Protein AF-0000000067177813 (afdb_homodimer)

InterPro domains:
  IPR003607 HD/PDEase domain [SM00471] (32-155)
  IPR003607 HD/PDEase domain [cd00077] (36-107)
  IPR006674 HD domain [PF01966] (37-124)

Nearest PDB structures (foldseek):
  6dka-assembly4_F  TM=8.055E-01  e=2.592E-07  Saccharomyces cerevisiae YJM789
  6dkd-assembly2_C  TM=8.290E-01  e=7.273E-07  Saccharomyces cerevisiae YJM789
  6dk9-assembly4_F  TM=7.980E-01  e=4.342E-07  Saccharomyces cerevisiae YJM789
  8ie2-assembly1_E  TM=4.449E-01  e=2.654E-02  Lactiplantibacillus plantarum WCFS1
  6dk9-assembly4_F  TM=7.980E-01  e=4.103E-07  Saccharomyces cerevisiae YJM789

Sequence (436 aa):
MSVSIGSTQVAGITVPDTPLVREVTEYIRDVEDDLLFHHSRRVFFFGALQGRRRGLQPDLELLYVGAMFHDIGLTEPYRSGSALRFEVDGANAARDFLLQRGFGEEAARKVWLGIAMHTTPGVPEFLDPEVALVTAGVETDVLGIGRDDLSEKDLAAVTAVHPRPDFKNRILRAFNDGVRQRPQSTFGTVNDDVLAHFDPSFEREDFVNIILTNTWPEMSVSIGSTQVAGITVPDTPLVREVTEYIRDVEDDLLFHHSRRVFFFGALQGRRRGLQPDLELLYVGAMFHDIGLTEPYRSGSALRFEVDGANAARDFLLQRGFGEEAARKVWLGIAMHTTPGVPEFLDPEVALVTAGVETDVLGIGRDDLSEKDLAAVTAVHPRPDFKNRILRAFNDGVRQRPQSTFGTVNDDVLAHFDPSFEREDFVNIILTNTWPE

Foldseek 3Di:
DPPPVPQDDFLNDTQDPDPLLVVLLVVLPVFDDLLLSLLLLQLLLQLVQVCVLVVADDPSSLLSLLSSQLQSCLTPPNQPPPLADSLQVSLVVSLVSCVVVPHDPVSSVLSSLLSNCLQPPPPQCPDHSSNNSSNSSNCCRAVVVCVVVDDPRRVCRSCVVRPQPVNNVVVLVSLCSRCVNNQVNCAPTPSVVSVCVVDVVDDHDDPVVCVVPPDDDD/DPPPVPQDDFLNDTQDPDPLLVVLLVVLPVFDDLLLSLLLLQLLLQLVQVCVLVVADDPSSLLSLLSSQLQSCLTPPNQPPPLADSLQVSLVVSLVSCVVVPHDPVSSVLSSLLSNCLQPPPPQCVDHSSNNSSNSSNCCRAVVVCVVVGDPRRVCRSCVVRPQPVNNVVVLVSLCSRCVNNQVNCAPTPSVVSVCVVDVVDDHDDPVVCVVPPDDDD

pLDDT: mean 96.03, std 10.56, range [27.25, 98.94]

Organism: Mycolicibacterium smegmatis (strain ATCC 700084 / mc(2)155) (NCBI:txid246196)

Structure (mmCIF, N/CA/C/O backbone):
data_AF-0000000067177813-model_v1
#
loop_
_entity.id
_entity.type
_entity.pdbx_description
1 polymer 'Metal-dependent phosphohydrolase'
#
loop_
_atom_site.group_PDB
_atom_site.id
_atom_site.type_symbol
_atom_site.label_atom_id
_atom_site.label_alt_id
_atom_site.label_comp_id
_atom_site.label_asym_id
_atom_site.label_entity_id
_atom_site.label_seq_id
_atom_site.pdbx_PDB_ins_code
_atom_site.Cartn_x
_atom_site.Cartn_y
_atom_site.Cartn_z
_atom_site.occupancy
_atom_site.B_iso_or_equiv
_atom_site.auth_seq_id
_atom_site.auth_comp_id
_atom_site.auth_asym_id
_atom_site.auth_atom_id
_atom_site.pdbx_PDB_model_num
ATOM 1 N N . MET A 1 1 ? 26.062 -39.094 -7.984 1 27.75 1 MET A N 1
ATOM 2 C CA . MET A 1 1 ? 25.438 -38.562 -9.172 1 27.75 1 MET A CA 1
ATOM 3 C C . MET A 1 1 ? 24.688 -37.281 -8.844 1 27.75 1 MET A C 1
ATOM 5 O O . MET A 1 1 ? 23.75 -37.281 -8.039 1 27.75 1 MET A O 1
ATOM 9 N N . SER A 1 2 ? 25.375 -36.125 -8.625 1 30.86 2 SER A N 1
ATOM 10 C CA . SER A 1 2 ? 24.875 -34.812 -8.234 1 30.86 2 SER A CA 1
ATOM 11 C C . SER A 1 2 ? 23.688 -34.406 -9.086 1 30.86 2 SER A C 1
ATOM 13 O O . SER A 1 2 ? 23.781 -34.344 -10.312 1 30.86 2 SER A O 1
ATOM 15 N N . VAL A 1 3 ? 22.547 -34.875 -8.75 1 34.34 3 VAL A N 1
ATOM 16 C CA . VAL A 1 3 ? 21.328 -34.562 -9.492 1 34.34 3 VAL A CA 1
ATOM 17 C C . VAL A 1 3 ? 21.359 -33.094 -9.922 1 34.34 3 VAL A C 1
ATOM 19 O O . VAL A 1 3 ? 21.359 -32.188 -9.086 1 34.34 3 VAL A O 1
ATOM 22 N N . SER A 1 4 ? 22.125 -32.688 -10.867 1 38.41 4 SER A N 1
ATOM 23 C CA . SER A 1 4 ? 22.047 -31.406 -11.57 1 38.41 4 SER A CA 1
ATOM 24 C C . SER A 1 4 ? 20.594 -31 -11.789 1 38.41 4 SER A C 1
ATOM 26 O O . SER A 1 4 ? 19.859 -31.641 -12.547 1 38.41 4 SER A O 1
ATOM 28 N N . ILE A 1 5 ? 19.781 -30.781 -10.812 1 42.03 5 ILE A N 1
ATOM 29 C CA . ILE A 1 5 ? 18.422 -30.328 -11.078 1 42.03 5 ILE A CA 1
ATOM 30 C C . ILE A 1 5 ? 18.438 -29.234 -12.141 1 42.03 5 ILE A C 1
ATOM 32 O O . ILE A 1 5 ? 19.031 -28.172 -11.945 1 42.03 5 ILE A O 1
ATOM 36 N N . GLY A 1 6 ? 18.703 -29.531 -13.383 1 46.38 6 GLY A N 1
ATOM 37 C CA . GLY A 1 6 ? 18.641 -28.672 -14.562 1 46.38 6 GLY A CA 1
ATOM 38 C C . GLY A 1 6 ? 17.734 -27.469 -14.375 1 46.38 6 GLY A C 1
ATOM 39 O O . GLY A 1 6 ? 16.875 -27.469 -13.492 1 46.38 6 GLY A O 1
ATOM 40 N N . SER A 1 7 ? 18.328 -26.203 -14.742 1 62.09 7 SER A N 1
ATOM 41 C CA . SER A 1 7 ? 17.531 -24.969 -14.766 1 62.09 7 SER A CA 1
ATOM 42 C C . SER A 1 7 ? 16.109 -25.234 -15.234 1 62.09 7 SER A C 1
ATOM 44 O O . SER A 1 7 ? 15.898 -25.859 -16.281 1 62.09 7 SER A O 1
ATOM 46 N N . THR A 1 8 ? 15.133 -25.406 -14.359 1 80.25 8 THR A N 1
ATOM 47 C CA . THR A 1 8 ? 13.727 -25.562 -14.703 1 80.25 8 THR A CA 1
ATOM 48 C C . THR A 1 8 ? 13.242 -24.406 -15.562 1 80.25 8 THR A C 1
ATOM 50 O O . THR A 1 8 ? 13.477 -23.25 -15.234 1 80.25 8 THR A O 1
ATOM 53 N N . GLN A 1 9 ? 13.062 -24.641 -16.812 1 91.5 9 GLN A N 1
ATOM 54 C CA . GLN A 1 9 ? 12.461 -23.656 -17.719 1 91.5 9 GLN A CA 1
ATOM 55 C C . GLN A 1 9 ? 11.008 -24.016 -18 1 91.5 9 GLN A C 1
ATOM 57 O O . GLN A 1 9 ? 10.695 -25.156 -18.328 1 91.5 9 GLN A O 1
ATOM 62 N N . VAL A 1 10 ? 10.219 -23.156 -17.703 1 95.62 10 VAL A N 1
ATOM 63 C CA . VAL A 1 10 ? 8.797 -23.297 -18.016 1 95.62 10 VAL A CA 1
ATOM 64 C C . VAL A 1 10 ? 8.328 -22.078 -18.812 1 95.62 10 VAL A C 1
ATOM 66 O O . VAL A 1 10 ? 8.578 -20.938 -18.422 1 95.62 10 VAL A O 1
ATOM 69 N N . ALA A 1 11 ? 7.719 -22.281 -19.984 1 96.5 11 ALA A N 1
ATOM 70 C CA . ALA A 1 11 ? 7.199 -21.188 -20.812 1 96.5 11 ALA A CA 1
ATOM 71 C C . ALA A 1 11 ? 8.289 -20.172 -21.141 1 96.5 11 ALA A C 1
ATOM 73 O O . ALA A 1 11 ? 8.047 -18.969 -21.109 1 96.5 11 ALA A O 1
ATOM 74 N N . GLY A 1 12 ? 9.523 -20.672 -21.297 1 95.88 12 GLY A N 1
ATOM 75 C CA . GLY A 1 12 ? 10.641 -19.812 -21.672 1 95.88 12 GLY A CA 1
ATOM 76 C C . GLY A 1 12 ? 11.227 -19.047 -20.5 1 95.88 12 GLY A C 1
ATOM 77 O O . GLY A 1 12 ? 12.148 -18.25 -20.672 1 95.88 12 GLY A O 1
ATOM 78 N N . ILE A 1 13 ? 10.648 -19.203 -19.359 1 97.81 13 ILE A N 1
ATOM 79 C CA . ILE A 1 13 ? 11.172 -18.562 -18.156 1 97.81 13 ILE A CA 1
ATOM 80 C C . ILE A 1 13 ? 12.086 -19.547 -17.406 1 97.81 13 ILE A C 1
ATOM 82 O O . ILE A 1 13 ? 11.68 -20.656 -17.078 1 97.81 13 ILE A O 1
ATOM 86 N N . THR A 1 14 ? 13.297 -19.125 -17.156 1 96.38 14 THR A N 1
ATOM 87 C CA . THR A 1 14 ? 14.258 -19.953 -16.422 1 96.38 14 THR A CA 1
ATOM 88 C C . THR A 1 14 ? 14.25 -19.609 -14.938 1 96.38 14 THR A C 1
ATOM 90 O O . THR A 1 14 ? 14.352 -18.438 -14.562 1 96.38 14 THR A O 1
ATOM 93 N N . VAL A 1 15 ? 14.062 -20.562 -14.086 1 97.5 15 VAL A N 1
ATOM 94 C CA . VAL A 1 15 ? 14.289 -20.375 -12.664 1 97.5 15 VAL A CA 1
ATOM 95 C C . VAL A 1 15 ? 15.789 -20.359 -12.383 1 97.5 15 VAL A C 1
ATOM 97 O O . VAL A 1 15 ? 16.516 -21.312 -12.711 1 97.5 15 VAL A O 1
ATOM 100 N N . PRO A 1 16 ? 16.25 -19.266 -11.781 1 97.19 16 PRO A N 1
ATOM 101 C CA . PRO A 1 16 ? 17.688 -19.219 -11.539 1 97.19 16 PRO A CA 1
ATOM 102 C C . PRO A 1 16 ? 18.203 -20.391 -10.719 1 97.19 16 PRO A C 1
ATOM 104 O O . PRO A 1 16 ? 17.531 -20.828 -9.766 1 97.19 16 PRO A O 1
ATOM 107 N N . ASP A 1 17 ? 19.281 -20.938 -11.117 1 95.81 17 ASP A N 1
ATOM 108 C CA . ASP A 1 17 ? 19.906 -22.016 -10.383 1 95.81 17 ASP A CA 1
ATOM 109 C C . ASP A 1 17 ? 20.984 -21.5 -9.438 1 95.81 17 ASP A C 1
ATOM 111 O O . ASP A 1 17 ? 22.188 -21.703 -9.672 1 95.81 17 ASP A O 1
ATOM 115 N N . THR A 1 18 ? 20.578 -20.859 -8.422 1 97 18 THR A N 1
ATOM 116 C CA . THR A 1 18 ? 21.469 -20.281 -7.422 1 97 18 THR A CA 1
ATOM 117 C C . THR A 1 18 ? 21.203 -20.875 -6.043 1 97 18 THR A C 1
ATOM 119 O O . THR A 1 18 ? 20.141 -21.469 -5.812 1 97 18 THR A O 1
ATOM 122 N N . PRO A 1 19 ? 22.156 -20.781 -5.16 1 97.31 19 PRO A N 1
ATOM 123 C CA . PRO A 1 19 ? 21.938 -21.266 -3.795 1 97.31 19 PRO A CA 1
ATOM 124 C C . PRO A 1 19 ? 20.719 -20.625 -3.137 1 97.31 19 PRO A C 1
ATOM 126 O O . PRO A 1 19 ? 19.938 -21.312 -2.467 1 97.31 19 PRO A O 1
ATOM 129 N N . LEU A 1 20 ? 20.516 -19.359 -3.344 1 98.06 20 LEU A N 1
ATOM 130 C CA . LEU A 1 20 ? 19.375 -18.656 -2.756 1 98.06 20 LEU A CA 1
ATOM 131 C C . LEU A 1 20 ? 18.062 -19.266 -3.227 1 98.06 20 LEU A C 1
ATOM 133 O O . LEU A 1 20 ? 17.188 -19.562 -2.412 1 98.06 20 LEU A O 1
ATOM 137 N N . VAL A 1 21 ? 17.906 -19.438 -4.508 1 98.25 21 VAL A N 1
ATOM 138 C CA . VAL A 1 21 ? 16.672 -19.953 -5.09 1 98.25 21 VAL A CA 1
ATOM 139 C C . VAL A 1 21 ? 16.406 -21.359 -4.57 1 98.25 21 VAL A C 1
ATOM 141 O O . VAL A 1 21 ? 15.273 -21.703 -4.23 1 98.25 21 VAL A O 1
ATOM 144 N N . ARG A 1 22 ? 17.438 -22.156 -4.48 1 97.88 22 ARG A N 1
ATOM 145 C CA . ARG A 1 22 ? 17.297 -23.516 -3.957 1 97.88 22 ARG A CA 1
ATOM 146 C C . ARG A 1 22 ? 16.859 -23.5 -2.498 1 97.88 22 ARG A C 1
ATOM 148 O O . ARG A 1 22 ? 15.953 -24.234 -2.109 1 97.88 22 ARG A O 1
ATOM 155 N N . GLU A 1 23 ? 17.453 -22.672 -1.724 1 98.31 23 GLU A N 1
ATOM 156 C CA . GLU A 1 23 ? 17.125 -22.594 -0.301 1 98.31 23 GLU A CA 1
ATOM 157 C C . GLU A 1 23 ? 15.711 -22.062 -0.082 1 98.31 23 GLU A C 1
ATOM 159 O O . GLU A 1 23 ? 14.984 -22.562 0.782 1 98.31 23 GLU A O 1
ATOM 164 N N . VAL A 1 24 ? 15.352 -21.031 -0.854 1 98.75 24 VAL A N 1
ATOM 165 C CA . VAL A 1 24 ? 14 -20.5 -0.781 1 98.75 24 VAL A CA 1
ATOM 166 C C . VAL A 1 24 ? 12.984 -21.578 -1.132 1 98.75 24 VAL A C 1
ATOM 168 O O . VAL A 1 24 ? 11.969 -21.734 -0.446 1 98.75 24 VAL A O 1
ATOM 171 N N . THR A 1 25 ? 13.266 -22.312 -2.219 1 98.44 25 THR A N 1
ATOM 172 C CA . THR A 1 25 ? 12.359 -23.359 -2.674 1 98.44 25 THR A CA 1
ATOM 173 C C . THR A 1 25 ? 12.172 -24.406 -1.591 1 98.44 25 THR A C 1
ATOM 175 O O . THR A 1 25 ? 11.039 -24.797 -1.291 1 98.44 25 THR A O 1
ATOM 178 N N . GLU A 1 26 ? 13.273 -24.828 -1.017 1 98.12 26 GLU A N 1
ATOM 179 C CA . GLU A 1 26 ? 13.219 -25.828 0.036 1 98.12 26 GLU A CA 1
ATOM 180 C C . GLU A 1 26 ? 12.477 -25.312 1.261 1 98.12 26 GLU A C 1
ATOM 182 O O . GLU A 1 26 ? 11.633 -26.016 1.828 1 98.12 26 GLU A O 1
ATOM 187 N N . TYR A 1 27 ? 12.773 -24.109 1.685 1 98.25 27 TYR A N 1
ATOM 188 C CA . TYR A 1 27 ? 12.164 -23.516 2.863 1 98.25 27 TYR A CA 1
ATOM 189 C C . TYR A 1 27 ? 10.656 -23.391 2.689 1 98.25 27 TYR A C 1
ATOM 191 O O . TYR A 1 27 ? 9.891 -23.797 3.568 1 98.25 27 TYR A O 1
ATOM 199 N N . ILE A 1 28 ? 10.203 -22.828 1.563 1 98.5 28 ILE A N 1
ATOM 200 C CA . ILE A 1 28 ? 8.781 -22.578 1.33 1 98.5 28 ILE A CA 1
ATOM 201 C C . ILE A 1 28 ? 8.055 -23.906 1.136 1 98.5 28 ILE A C 1
ATOM 203 O O . ILE A 1 28 ? 6.918 -24.078 1.583 1 98.5 28 ILE A O 1
ATOM 207 N N . ARG A 1 29 ? 8.711 -24.891 0.45 1 97.81 29 ARG A N 1
ATOM 208 C CA . ARG A 1 29 ? 8.117 -26.219 0.277 1 97.81 29 ARG A CA 1
ATOM 209 C C . ARG A 1 29 ? 7.824 -26.859 1.626 1 97.81 29 ARG A C 1
ATOM 211 O O . ARG A 1 29 ? 6.824 -27.562 1.775 1 97.81 29 ARG A O 1
ATOM 218 N N . ASP A 1 30 ? 8.641 -26.625 2.617 1 97.31 30 ASP A N 1
ATOM 219 C CA . ASP A 1 30 ? 8.508 -27.219 3.945 1 97.31 30 ASP A CA 1
ATOM 220 C C . ASP A 1 30 ? 7.375 -26.578 4.73 1 97.31 30 ASP A C 1
ATOM 222 O O . ASP A 1 30 ? 6.766 -27.203 5.594 1 97.31 30 ASP A O 1
ATOM 226 N N . VAL A 1 31 ? 7.004 -25.328 4.43 1 96.81 31 VAL A N 1
ATOM 227 C CA . VAL A 1 31 ? 6.102 -24.562 5.273 1 96.81 31 VAL A CA 1
ATOM 228 C C . VAL A 1 31 ? 4.715 -24.516 4.637 1 96.81 31 VAL A C 1
ATOM 230 O O . VAL A 1 31 ? 3.701 -24.516 5.34 1 96.81 31 VAL A O 1
ATOM 233 N N . GLU A 1 32 ? 4.676 -24.469 3.33 1 97.5 32 GLU A N 1
ATOM 234 C CA . GLU A 1 32 ? 3.406 -24.297 2.629 1 97.5 32 GLU A CA 1
ATOM 235 C C . GLU A 1 32 ? 2.865 -25.641 2.135 1 97.5 32 GLU A C 1
ATOM 237 O O . GLU A 1 32 ? 3.637 -26.531 1.792 1 97.5 32 GLU A O 1
ATOM 242 N N . ASP A 1 33 ? 1.556 -25.812 2.131 1 97.94 33 ASP A N 1
ATOM 243 C CA . ASP A 1 33 ? 0.954 -26.984 1.505 1 97.94 33 ASP A CA 1
ATOM 244 C C . ASP A 1 33 ? 1.031 -26.891 -0.018 1 97.94 33 ASP A C 1
ATOM 246 O O . ASP A 1 33 ? 1.595 -25.938 -0.561 1 97.94 33 ASP A O 1
ATOM 250 N N . ASP A 1 34 ? 0.515 -27.859 -0.712 1 98.19 34 ASP A N 1
ATOM 251 C CA . ASP A 1 34 ? 0.596 -27.922 -2.168 1 98.19 34 ASP A CA 1
ATOM 252 C C . ASP A 1 34 ? -0.083 -26.719 -2.809 1 98.19 34 ASP A C 1
ATOM 254 O O . ASP A 1 34 ? 0.412 -26.172 -3.797 1 98.19 34 ASP A O 1
ATOM 258 N N . LEU A 1 35 ? -1.21 -26.312 -2.293 1 98.62 35 LEU A N 1
ATOM 259 C CA . LEU A 1 35 ? -1.97 -25.203 -2.846 1 98.62 35 LEU A CA 1
ATOM 260 C C . LEU A 1 35 ? -1.112 -23.938 -2.918 1 98.62 35 LEU A C 1
ATOM 262 O O . LEU A 1 35 ? -0.916 -23.391 -3.998 1 98.62 35 LEU A O 1
ATOM 266 N N . LEU A 1 36 ? -0.55 -23.547 -1.746 1 98.81 36 LEU A N 1
ATOM 267 C CA . LEU A 1 36 ? 0.192 -22.297 -1.671 1 98.81 36 LEU A CA 1
ATOM 268 C C . LEU A 1 36 ? 1.534 -22.422 -2.385 1 98.81 36 LEU A C 1
ATOM 270 O O . LEU A 1 36 ? 2.002 -21.453 -3.002 1 98.81 36 LEU A O 1
ATOM 274 N N . PHE A 1 37 ? 2.154 -23.578 -2.318 1 98.69 37 PHE A N 1
ATOM 275 C CA . PHE A 1 37 ? 3.438 -23.766 -2.984 1 98.69 37 PHE A CA 1
ATOM 276 C C . PHE A 1 37 ? 3.289 -23.609 -4.492 1 98.69 37 PHE A C 1
ATOM 278 O O . PHE A 1 37 ? 4.027 -22.844 -5.121 1 98.69 37 PHE A O 1
ATOM 285 N N . HIS A 1 38 ? 2.326 -24.328 -5.07 1 98.69 38 HIS A N 1
ATOM 286 C CA . HIS A 1 38 ? 2.119 -24.25 -6.508 1 98.69 38 HIS A CA 1
ATOM 287 C C . HIS A 1 38 ? 1.67 -22.844 -6.918 1 98.69 38 HIS A C 1
ATOM 289 O O . HIS A 1 38 ? 2.072 -22.344 -7.969 1 98.69 38 HIS A O 1
ATOM 295 N N . HIS A 1 39 ? 0.853 -22.219 -6.121 1 98.88 39 HIS A N 1
ATOM 296 C CA . HIS A 1 39 ? 0.448 -20.844 -6.379 1 98.88 39 HIS A CA 1
ATOM 297 C C . HIS A 1 39 ? 1.654 -19.906 -6.398 1 98.88 39 HIS A C 1
ATOM 299 O O . HIS A 1 39 ? 1.803 -19.109 -7.316 1 98.88 39 HIS A O 1
ATOM 305 N N . SER A 1 40 ? 2.529 -20.047 -5.398 1 98.88 40 SER A N 1
ATOM 306 C CA . SER A 1 40 ? 3.717 -19.203 -5.328 1 98.88 40 SER A CA 1
ATOM 307 C C . SER A 1 40 ? 4.605 -19.391 -6.555 1 98.88 40 SER A C 1
ATOM 309 O O . SER A 1 40 ? 5.137 -18.422 -7.094 1 98.88 40 SER A O 1
ATOM 311 N N . ARG A 1 41 ? 4.746 -20.641 -7.004 1 98.69 41 ARG A N 1
ATOM 312 C CA . ARG A 1 41 ? 5.512 -20.922 -8.219 1 98.69 41 ARG A CA 1
ATOM 313 C C . ARG A 1 41 ? 4.855 -20.281 -9.438 1 98.69 41 ARG A C 1
ATOM 315 O O . ARG A 1 41 ? 5.535 -19.656 -10.258 1 98.69 41 ARG A O 1
ATOM 322 N N . ARG A 1 42 ? 3.551 -20.422 -9.508 1 98.81 42 ARG A N 1
ATOM 323 C CA . ARG A 1 42 ? 2.846 -19.812 -10.633 1 98.81 42 ARG A CA 1
ATOM 324 C C . ARG A 1 42 ? 2.992 -18.297 -10.617 1 98.81 42 ARG A C 1
ATOM 326 O O . ARG A 1 42 ? 3.146 -17.672 -11.664 1 98.81 42 ARG A O 1
ATOM 333 N N . VAL A 1 43 ? 2.951 -17.703 -9.43 1 98.94 43 VAL A N 1
ATOM 334 C CA . VAL A 1 43 ? 3.117 -16.266 -9.297 1 98.94 43 VAL A CA 1
ATOM 335 C C . VAL A 1 43 ? 4.461 -15.836 -9.883 1 98.94 43 VAL A C 1
ATOM 337 O O . VAL A 1 43 ? 4.547 -14.82 -10.586 1 98.94 43 VAL A O 1
ATOM 340 N N . PHE A 1 44 ? 5.5 -16.609 -9.648 1 98.88 44 PHE A N 1
ATOM 341 C CA . PHE A 1 44 ? 6.797 -16.312 -10.242 1 98.88 44 PHE A CA 1
ATOM 342 C C . PHE A 1 44 ? 6.727 -16.359 -11.766 1 98.88 44 PHE A C 1
ATOM 344 O O . PHE A 1 44 ? 7.125 -15.406 -12.438 1 98.88 44 PHE A O 1
ATOM 351 N N . PHE A 1 45 ? 6.238 -17.422 -12.281 1 98.88 45 PHE A N 1
ATOM 352 C CA . PHE A 1 45 ? 6.246 -17.609 -13.727 1 98.88 45 PHE A CA 1
ATOM 353 C C . PHE A 1 45 ? 5.348 -16.594 -14.414 1 98.88 45 PHE A C 1
ATOM 355 O O . PHE A 1 45 ? 5.742 -15.977 -15.406 1 98.88 45 PHE A O 1
ATOM 362 N N . PHE A 1 46 ? 4.141 -16.406 -13.906 1 98.94 46 PHE A N 1
ATOM 363 C CA . PHE A 1 46 ? 3.23 -15.43 -14.508 1 98.94 46 PHE A CA 1
ATOM 364 C C . PHE A 1 46 ? 3.781 -14.016 -14.375 1 98.94 46 PHE A C 1
ATOM 366 O O . PHE A 1 46 ? 3.648 -13.203 -15.289 1 98.94 46 PHE A O 1
ATOM 373 N N . GLY A 1 47 ? 4.379 -13.711 -13.18 1 98.88 47 GLY A N 1
ATOM 374 C CA . GLY A 1 47 ? 5.039 -12.43 -13.039 1 98.88 47 GLY A CA 1
ATOM 375 C C . GLY A 1 47 ? 6.141 -12.203 -14.055 1 98.88 47 GLY A C 1
ATOM 376 O O . GLY A 1 47 ? 6.207 -11.141 -14.68 1 98.88 47 GLY A O 1
ATOM 377 N N . ALA A 1 48 ? 6.941 -13.18 -14.242 1 98.88 48 ALA A N 1
ATOM 378 C CA . ALA A 1 48 ? 8.039 -13.102 -15.211 1 98.88 48 ALA A CA 1
ATOM 379 C C . ALA A 1 48 ? 7.508 -12.953 -16.625 1 98.88 48 ALA A C 1
ATOM 381 O O . ALA A 1 48 ? 8.039 -12.172 -17.422 1 98.88 48 ALA A O 1
ATOM 382 N N . LEU A 1 49 ? 6.477 -13.703 -16.984 1 98.88 49 LEU A N 1
ATOM 383 C CA . LEU A 1 49 ? 5.875 -13.625 -18.312 1 98.88 49 LEU A CA 1
ATOM 384 C C . LEU A 1 49 ? 5.281 -12.242 -18.547 1 98.88 49 LEU A C 1
ATOM 386 O O . LEU A 1 49 ? 5.441 -11.672 -19.641 1 98.88 49 LEU A O 1
ATOM 390 N N . GLN A 1 50 ? 4.602 -11.719 -17.562 1 98.88 50 GLN A N 1
ATOM 391 C CA . GLN A 1 50 ? 4.074 -10.367 -17.672 1 98.88 50 GLN A CA 1
ATOM 392 C C . GLN A 1 50 ? 5.195 -9.352 -17.844 1 98.88 50 GLN A C 1
ATOM 394 O O . GLN A 1 50 ? 5.062 -8.383 -18.594 1 98.88 50 GLN A O 1
ATOM 399 N N . GLY A 1 51 ? 6.258 -9.57 -17.062 1 98.75 51 GLY A N 1
ATOM 400 C CA . GLY A 1 51 ? 7.418 -8.703 -17.234 1 98.75 51 GLY A CA 1
ATOM 401 C C . GLY A 1 51 ? 7.953 -8.695 -18.656 1 98.75 51 GLY A C 1
ATOM 402 O O . GLY A 1 51 ? 8.203 -7.629 -19.219 1 98.75 51 GLY A O 1
ATOM 403 N N . ARG A 1 52 ? 8.109 -9.852 -19.203 1 98.19 52 ARG A N 1
ATOM 404 C CA . ARG A 1 52 ? 8.57 -9.969 -20.578 1 98.19 52 ARG A CA 1
ATOM 405 C C . ARG A 1 52 ? 7.629 -9.25 -21.547 1 98.19 52 ARG A C 1
ATOM 407 O O . ARG A 1 52 ? 8.07 -8.492 -22.406 1 98.19 52 ARG A O 1
ATOM 414 N N . ARG A 1 53 ? 6.387 -9.461 -21.422 1 98.12 53 ARG A N 1
ATOM 415 C CA . ARG A 1 53 ? 5.379 -8.828 -22.266 1 98.12 53 ARG A CA 1
ATOM 416 C C . ARG A 1 53 ? 5.469 -7.305 -22.188 1 98.12 53 ARG A C 1
ATOM 418 O O . ARG A 1 53 ? 5.34 -6.613 -23.203 1 98.12 53 ARG A O 1
ATOM 425 N N . ARG A 1 54 ? 5.738 -6.809 -20.969 1 98.12 54 ARG A N 1
ATOM 426 C CA . ARG A 1 54 ? 5.691 -5.375 -20.703 1 98.12 54 ARG A CA 1
ATOM 427 C C . ARG A 1 54 ? 7.059 -4.734 -20.906 1 98.12 54 ARG A C 1
ATOM 429 O O . ARG A 1 54 ? 7.215 -3.521 -20.734 1 98.12 54 ARG A O 1
ATOM 436 N N . GLY A 1 55 ? 8.047 -5.488 -21.219 1 98.19 55 GLY A N 1
ATOM 437 C CA . GLY A 1 55 ? 9.391 -4.984 -21.422 1 98.19 55 GLY A CA 1
ATOM 438 C C . GLY A 1 55 ? 10.109 -4.656 -20.125 1 98.19 55 GLY A C 1
ATOM 439 O O . GLY A 1 55 ? 11 -3.811 -20.094 1 98.19 55 GLY A O 1
ATOM 440 N N . LEU A 1 56 ? 9.664 -5.273 -19.031 1 98.31 56 LEU A N 1
ATOM 441 C CA . LEU A 1 56 ? 10.305 -5.105 -17.734 1 98.31 56 LEU A CA 1
ATOM 442 C C . LEU A 1 56 ? 11.352 -6.191 -17.484 1 98.31 56 LEU A C 1
ATOM 444 O O . LEU A 1 56 ? 11.141 -7.352 -17.859 1 98.31 56 LEU A O 1
ATOM 448 N N . GLN A 1 57 ? 12.477 -5.82 -16.875 1 97.19 57 GLN A N 1
ATOM 449 C CA . GLN A 1 57 ? 13.562 -6.754 -16.609 1 97.19 57 GLN A CA 1
ATOM 450 C C . GLN A 1 57 ? 13.859 -6.828 -15.109 1 97.19 57 GLN A C 1
ATOM 452 O O . GLN A 1 57 ? 14.734 -6.121 -14.609 1 97.19 57 GLN A O 1
ATOM 457 N N . PRO A 1 58 ? 13.242 -7.707 -14.453 1 98.5 58 PRO A N 1
ATOM 458 C CA . PRO A 1 58 ? 13.508 -7.879 -13.023 1 98.5 58 PRO A CA 1
ATOM 459 C C . PRO A 1 58 ? 14.766 -8.688 -12.75 1 98.5 58 PRO A C 1
ATOM 461 O O . PRO A 1 58 ? 15.258 -9.391 -13.633 1 98.5 58 PRO A O 1
ATOM 464 N N . ASP A 1 59 ? 15.375 -8.477 -11.555 1 98.44 59 ASP A N 1
ATOM 465 C CA . ASP A 1 59 ? 16.219 -9.531 -11 1 98.44 59 ASP A CA 1
ATOM 466 C C . ASP A 1 59 ? 15.398 -10.781 -10.695 1 98.44 59 ASP A C 1
ATOM 468 O O . ASP A 1 59 ? 14.617 -10.805 -9.742 1 98.44 59 ASP A O 1
ATOM 472 N N . LEU A 1 60 ? 15.602 -11.797 -11.461 1 98.31 60 LEU A N 1
ATOM 473 C CA . LEU A 1 60 ? 14.758 -12.984 -11.375 1 98.31 60 LEU A CA 1
ATOM 474 C C . LEU A 1 60 ? 14.914 -13.672 -10.023 1 98.31 60 LEU A C 1
ATOM 476 O O . LEU A 1 60 ? 13.977 -14.305 -9.531 1 98.31 60 LEU A O 1
ATOM 480 N N . GLU A 1 61 ? 16.078 -13.555 -9.414 1 98.19 61 GLU A N 1
ATOM 481 C CA . GLU A 1 61 ? 16.266 -14.133 -8.086 1 98.19 61 GLU A CA 1
ATOM 482 C C . GLU A 1 61 ? 15.398 -13.43 -7.047 1 98.19 61 GLU A C 1
ATOM 484 O O . GLU A 1 61 ? 14.742 -14.086 -6.234 1 98.19 61 GLU A O 1
ATOM 489 N N . LEU A 1 62 ? 15.375 -12.117 -7.117 1 98.81 62 LEU A N 1
ATOM 490 C CA . LEU A 1 62 ? 14.586 -11.344 -6.164 1 98.81 62 LEU A CA 1
ATOM 491 C C . LEU A 1 62 ? 13.094 -11.5 -6.438 1 98.81 62 LEU A C 1
ATOM 493 O O . LEU A 1 62 ? 12.289 -11.57 -5.504 1 98.81 62 LEU A O 1
ATOM 497 N N . LEU A 1 63 ? 12.742 -11.523 -7.746 1 98.94 63 LEU A N 1
ATOM 498 C CA . LEU A 1 63 ? 11.352 -11.789 -8.086 1 98.94 63 LEU A CA 1
ATOM 499 C C . LEU A 1 63 ? 10.906 -13.141 -7.535 1 98.94 63 LEU A C 1
ATOM 501 O O . LEU A 1 63 ? 9.797 -13.273 -7.012 1 98.94 63 LEU A O 1
ATOM 505 N N . TYR A 1 64 ? 11.805 -14.133 -7.641 1 98.88 64 TYR A N 1
ATOM 506 C CA . TYR A 1 64 ? 11.508 -15.469 -7.145 1 98.88 64 TYR A CA 1
ATOM 507 C C . TYR A 1 64 ? 11.281 -15.453 -5.637 1 98.88 64 TYR A C 1
ATOM 509 O O . TYR A 1 64 ? 10.32 -16.047 -5.141 1 98.88 64 TYR A O 1
ATOM 517 N N . VAL A 1 65 ? 12.133 -14.781 -4.91 1 98.94 65 VAL A N 1
ATOM 518 C CA . VAL A 1 65 ? 11.984 -14.703 -3.461 1 98.94 65 VAL A CA 1
ATOM 519 C C . VAL A 1 65 ? 10.641 -14.047 -3.117 1 98.94 65 VAL A C 1
ATOM 521 O O . VAL A 1 65 ? 9.906 -14.547 -2.266 1 98.94 65 VAL A O 1
ATOM 524 N N . GLY A 1 66 ? 10.312 -12.906 -3.801 1 98.94 66 GLY A N 1
ATOM 525 C CA . GLY A 1 66 ? 9.039 -12.242 -3.564 1 98.94 66 GLY A CA 1
ATOM 526 C C . GLY A 1 66 ? 7.84 -13.133 -3.824 1 98.94 66 GLY A C 1
ATOM 527 O O . GLY A 1 66 ? 6.922 -13.211 -3.006 1 98.94 66 GLY A O 1
ATOM 528 N N . ALA A 1 67 ? 7.887 -13.844 -4.914 1 98.94 67 ALA A N 1
ATOM 529 C CA . ALA A 1 67 ? 6.785 -14.719 -5.309 1 98.94 67 ALA A CA 1
ATOM 530 C C . ALA A 1 67 ? 6.629 -15.875 -4.328 1 98.94 67 ALA A C 1
ATOM 532 O O . ALA A 1 67 ? 5.508 -16.234 -3.947 1 98.94 67 ALA A O 1
ATOM 533 N N . MET A 1 68 ? 7.738 -16.422 -3.891 1 98.94 68 MET A N 1
ATOM 534 C CA . MET A 1 68 ? 7.695 -17.625 -3.051 1 98.94 68 MET A CA 1
ATOM 535 C C . MET A 1 68 ? 7.273 -17.266 -1.628 1 98.94 68 MET A C 1
ATOM 537 O O . MET A 1 68 ? 6.547 -18.031 -0.986 1 98.94 68 MET A O 1
ATOM 541 N N . PHE A 1 69 ? 7.602 -16.094 -1.149 1 98.94 69 PHE A N 1
ATOM 542 C CA . PHE A 1 69 ? 7.387 -15.734 0.247 1 98.94 69 PHE A CA 1
ATOM 543 C C . PHE A 1 69 ? 6.059 -15 0.417 1 98.94 69 PHE A C 1
ATOM 545 O O . PHE A 1 69 ? 5.594 -14.797 1.541 1 98.94 69 PHE A O 1
ATOM 552 N N . HIS A 1 70 ? 5.379 -14.562 -0.651 1 98.94 70 HIS A N 1
ATOM 553 C CA . HIS A 1 70 ? 4.355 -13.531 -0.529 1 98.94 70 HIS A CA 1
ATOM 554 C C . HIS A 1 70 ? 3.195 -14.008 0.339 1 98.94 70 HIS A C 1
ATOM 556 O O . HIS A 1 70 ? 2.521 -13.195 0.979 1 98.94 70 HIS A O 1
ATOM 562 N N . ASP A 1 71 ? 2.996 -15.336 0.435 1 98.81 71 ASP A N 1
ATOM 563 C CA . ASP A 1 71 ? 1.82 -15.828 1.147 1 98.81 71 ASP A CA 1
ATOM 564 C C . ASP A 1 71 ? 2.221 -16.578 2.416 1 98.81 71 ASP A C 1
ATOM 566 O O . ASP A 1 71 ? 1.382 -17.203 3.061 1 98.81 71 ASP A O 1
ATOM 570 N N . ILE A 1 72 ? 3.518 -16.547 2.773 1 98.81 72 ILE A N 1
ATOM 571 C CA . ILE A 1 72 ? 3.947 -17.328 3.928 1 98.81 72 ILE A CA 1
ATOM 572 C C . ILE A 1 72 ? 3.238 -16.828 5.184 1 98.81 72 ILE A C 1
ATOM 574 O O . ILE A 1 72 ? 3.023 -17.594 6.129 1 98.81 72 ILE A O 1
ATOM 578 N N . GLY A 1 73 ? 2.826 -15.555 5.211 1 98.81 73 GLY A N 1
ATOM 579 C CA . GLY A 1 73 ? 2.115 -14.977 6.344 1 98.81 73 GLY A CA 1
ATOM 580 C C . GLY A 1 73 ? 0.761 -15.617 6.586 1 98.81 73 GLY A C 1
ATOM 581 O O . GLY A 1 73 ? 0.159 -15.422 7.641 1 98.81 73 GLY A O 1
ATOM 582 N N . LEU A 1 74 ? 0.224 -16.406 5.645 1 98.75 74 LEU A N 1
ATOM 583 C CA . LEU A 1 74 ? -1.052 -17.094 5.777 1 98.75 74 LEU A CA 1
ATOM 584 C C . LEU A 1 74 ? -0.88 -18.406 6.535 1 98.75 74 LEU A C 1
ATOM 586 O O . LEU A 1 74 ? -1.866 -19.062 6.891 1 98.75 74 LEU A O 1
ATOM 590 N N . THR A 1 75 ? 0.361 -18.797 6.766 1 98.44 75 THR A N 1
ATOM 591 C CA . THR A 1 75 ? 0.66 -20.094 7.363 1 98.44 75 THR A CA 1
ATOM 592 C C . THR A 1 75 ? 1.062 -19.938 8.828 1 98.44 75 THR A C 1
ATOM 594 O O . THR A 1 75 ? 1.219 -18.812 9.312 1 98.44 75 THR A O 1
ATOM 597 N N . GLU A 1 76 ? 1.14 -21.109 9.586 1 97.25 76 GLU A N 1
ATOM 598 C CA . GLU A 1 76 ? 1.637 -21.109 10.961 1 97.25 76 GLU A CA 1
ATOM 599 C C . GLU A 1 76 ? 3.121 -20.766 11.008 1 97.25 76 GLU A C 1
ATOM 601 O O . GLU A 1 76 ? 3.881 -21.141 10.109 1 97.25 76 GLU A O 1
ATOM 606 N N . PRO A 1 77 ? 3.637 -20.031 11.914 1 97.12 77 PRO A N 1
ATOM 607 C CA . PRO A 1 77 ? 2.887 -19.609 13.102 1 97.12 77 PRO A CA 1
ATOM 608 C C . PRO A 1 77 ? 2.195 -18.266 12.906 1 97.12 77 PRO A C 1
ATOM 610 O O . PRO A 1 77 ? 1.532 -17.766 13.828 1 97.12 77 PRO A O 1
ATOM 613 N N . TYR A 1 78 ? 2.279 -17.625 11.789 1 97.88 78 TYR A N 1
ATOM 614 C CA . TYR A 1 78 ? 1.735 -16.297 11.586 1 97.88 78 TYR A CA 1
ATOM 615 C C . TYR A 1 78 ? 0.215 -16.297 11.695 1 97.88 78 TYR A C 1
ATOM 617 O O . TYR A 1 78 ? -0.37 -15.438 12.359 1 97.88 78 TYR A O 1
ATOM 625 N N . ARG A 1 79 ? -0.323 -17.312 11.109 1 96.38 79 ARG A N 1
ATOM 626 C CA . ARG A 1 79 ? -1.773 -17.438 11.008 1 96.38 79 ARG A CA 1
ATOM 627 C C . ARG A 1 79 ? -2.428 -17.328 12.383 1 96.38 79 ARG A C 1
ATOM 629 O O . ARG A 1 79 ? -3.447 -16.656 12.531 1 96.38 79 ARG A O 1
ATOM 636 N N . SER A 1 80 ? -1.874 -17.938 13.398 1 96.19 80 SER A N 1
ATOM 637 C CA . SER A 1 80 ? -2.514 -18 14.703 1 96.19 80 SER A CA 1
ATOM 638 C C . SER A 1 80 ? -1.875 -17.016 15.68 1 96.19 80 SER A C 1
ATOM 640 O O . SER A 1 80 ? -2.453 -16.703 16.719 1 96.19 80 SER A O 1
ATOM 642 N N . GLY A 1 81 ? -0.751 -16.516 15.328 1 97.06 81 GLY A N 1
ATOM 643 C CA . GLY A 1 81 ? -0.006 -15.797 16.344 1 97.06 81 GLY A CA 1
ATOM 644 C C . GLY A 1 81 ? 0.214 -14.336 16.016 1 97.06 81 GLY A C 1
ATOM 645 O O . GLY A 1 81 ? 0.697 -13.57 16.859 1 97.06 81 GLY A O 1
ATOM 646 N N . SER A 1 82 ? -0.095 -13.891 14.852 1 98.06 82 SER A N 1
ATOM 647 C CA . SER A 1 82 ? 0.208 -12.531 14.438 1 98.06 82 SER A CA 1
ATOM 648 C C . SER A 1 82 ? -1.062 -11.695 14.312 1 98.06 82 SER A C 1
ATOM 650 O O . SER A 1 82 ? -2.119 -12.211 13.945 1 98.06 82 SER A O 1
ATOM 652 N N . ALA A 1 83 ? -0.996 -10.414 14.594 1 98.06 83 ALA A N 1
ATOM 653 C CA . ALA A 1 83 ? -2.088 -9.461 14.383 1 98.06 83 ALA A CA 1
ATOM 654 C C . ALA A 1 83 ? -1.822 -8.578 13.172 1 98.06 83 ALA A C 1
ATOM 656 O O . ALA A 1 83 ? -2.658 -7.75 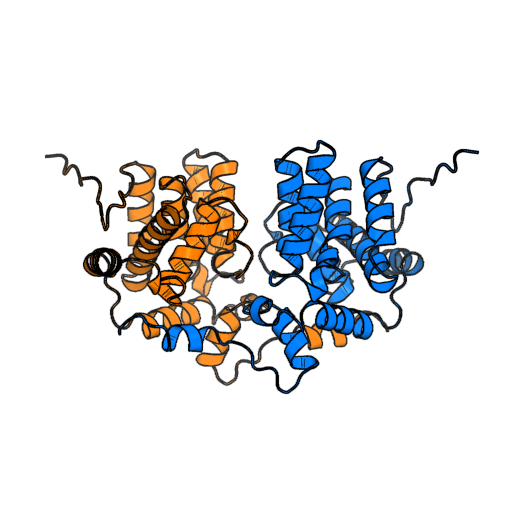12.805 1 98.06 83 ALA A O 1
ATOM 657 N N . LEU A 1 84 ?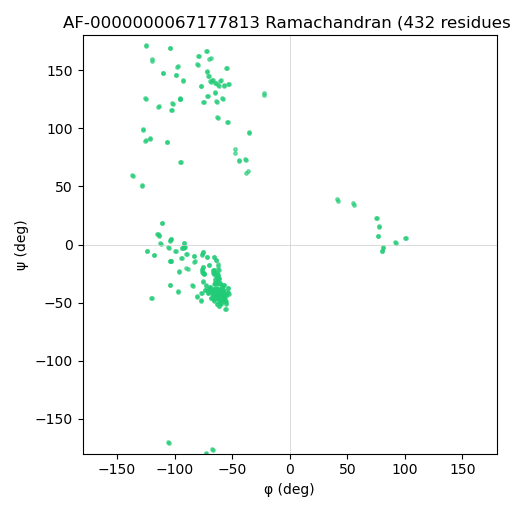 -0.657 -8.742 12.523 1 98.56 84 LEU A N 1
ATOM 658 C CA . LEU A 1 84 ? -0.265 -7.934 11.375 1 98.56 84 LEU A CA 1
ATOM 659 C C . LEU A 1 84 ? -0.957 -8.422 10.109 1 98.56 84 LEU A C 1
ATOM 661 O O . LEU A 1 84 ? -1.488 -9.531 10.07 1 98.56 84 LEU A O 1
ATOM 665 N N . ARG A 1 85 ? -0.969 -7.535 9.062 1 98.56 85 ARG A N 1
ATOM 666 C CA . ARG A 1 85 ? -1.294 -8.031 7.73 1 98.56 85 ARG A CA 1
ATOM 667 C C . ARG A 1 85 ? -0.406 -9.219 7.359 1 98.56 85 ARG A C 1
ATOM 669 O O . ARG A 1 85 ? 0.801 -9.195 7.605 1 98.56 85 ARG A O 1
ATOM 676 N N . PHE A 1 86 ? -0.98 -10.25 6.75 1 98.88 86 PHE A N 1
ATOM 677 C CA . PHE A 1 86 ? -0.174 -11.406 6.379 1 98.88 86 PHE A CA 1
ATOM 678 C C . PHE A 1 86 ? 0.901 -11.016 5.375 1 98.88 86 PHE A C 1
ATOM 680 O O . PHE A 1 86 ? 1.985 -11.602 5.355 1 98.88 86 PHE A O 1
ATOM 687 N N . GLU A 1 87 ? 0.628 -10.008 4.566 1 98.88 87 GLU A N 1
ATOM 688 C CA . GLU A 1 87 ? 1.607 -9.477 3.623 1 98.88 87 GLU A CA 1
ATOM 689 C C . GLU A 1 87 ? 2.85 -8.961 4.348 1 98.88 87 GLU A C 1
ATOM 691 O O . GLU A 1 87 ? 3.975 -9.195 3.9 1 98.88 87 GLU A O 1
ATOM 696 N N . VAL A 1 88 ? 2.631 -8.273 5.512 1 98.88 88 VAL A N 1
ATOM 697 C CA . VAL A 1 88 ? 3.74 -7.727 6.285 1 98.88 88 VAL A CA 1
ATOM 698 C C . VAL A 1 88 ? 4.516 -8.859 6.953 1 98.88 88 VAL A C 1
ATOM 700 O O . VAL A 1 88 ? 5.746 -8.844 6.977 1 98.88 88 VAL A O 1
ATOM 703 N N . ASP A 1 89 ? 3.791 -9.867 7.496 1 98.88 89 ASP A N 1
ATOM 704 C CA . ASP A 1 89 ? 4.469 -11.039 8.047 1 98.88 89 ASP A CA 1
ATOM 705 C C . ASP A 1 89 ? 5.371 -11.688 6.996 1 98.88 89 ASP A C 1
ATOM 707 O O . ASP A 1 89 ? 6.531 -12 7.281 1 98.88 89 ASP A O 1
ATOM 711 N N . GLY A 1 90 ? 4.828 -11.898 5.809 1 98.88 90 GLY A N 1
ATOM 712 C CA . GLY A 1 90 ? 5.617 -12.477 4.73 1 98.88 90 GLY A CA 1
ATOM 713 C C . GLY A 1 90 ? 6.789 -11.602 4.316 1 98.88 90 GLY A C 1
ATOM 714 O O . GLY A 1 90 ? 7.887 -12.109 4.066 1 98.88 90 GLY A O 1
ATOM 715 N N . ALA A 1 91 ? 6.566 -10.289 4.199 1 98.94 91 ALA A N 1
ATOM 716 C CA . ALA A 1 91 ? 7.625 -9.344 3.846 1 98.94 91 ALA A CA 1
ATOM 717 C C . ALA A 1 91 ? 8.75 -9.375 4.871 1 98.94 91 ALA A C 1
ATOM 719 O O . ALA A 1 91 ? 9.93 -9.406 4.508 1 98.94 91 ALA A O 1
ATOM 720 N N . ASN A 1 92 ? 8.391 -9.375 6.172 1 98.88 92 ASN A N 1
ATOM 721 C CA . ASN A 1 92 ? 9.383 -9.453 7.238 1 98.88 92 ASN A CA 1
ATOM 722 C C . ASN A 1 92 ? 10.195 -10.742 7.148 1 98.88 92 ASN A C 1
ATOM 724 O O . ASN A 1 92 ? 11.422 -10.719 7.281 1 98.88 92 ASN A O 1
ATOM 728 N N . ALA A 1 93 ? 9.5 -11.844 6.902 1 98.88 93 ALA A N 1
ATOM 729 C CA . ALA A 1 93 ? 10.172 -13.133 6.797 1 98.88 93 ALA A CA 1
ATOM 730 C C . ALA A 1 93 ? 11.172 -13.133 5.641 1 98.88 93 ALA A C 1
ATOM 732 O O . ALA A 1 93 ? 12.305 -13.602 5.793 1 98.88 93 ALA A O 1
ATOM 733 N N . ALA A 1 94 ? 10.781 -12.641 4.5 1 98.94 94 ALA A N 1
ATOM 734 C CA . ALA A 1 94 ? 11.648 -12.602 3.324 1 98.94 94 ALA A CA 1
ATOM 735 C C . ALA A 1 94 ? 12.852 -11.695 3.561 1 98.94 94 ALA A C 1
ATOM 737 O O . ALA A 1 94 ? 13.977 -12.047 3.197 1 98.94 94 ALA A O 1
ATOM 738 N N . ARG A 1 95 ? 12.586 -10.477 4.121 1 98.88 95 ARG A N 1
ATOM 739 C CA . ARG A 1 95 ? 13.68 -9.562 4.449 1 98.88 95 ARG A CA 1
ATOM 740 C C . ARG A 1 95 ? 14.703 -10.234 5.352 1 98.88 95 ARG A C 1
ATOM 742 O O . ARG A 1 95 ? 15.906 -10.203 5.062 1 98.88 95 ARG A O 1
ATOM 749 N N . ASP A 1 96 ? 14.258 -10.852 6.438 1 98.69 96 ASP A N 1
ATOM 750 C CA . ASP A 1 96 ? 15.156 -11.516 7.383 1 98.69 96 ASP A CA 1
ATOM 751 C C . ASP A 1 96 ? 15.938 -12.641 6.703 1 98.69 96 ASP A C 1
ATOM 753 O O . ASP A 1 96 ? 17.141 -12.805 6.941 1 98.69 96 ASP A O 1
ATOM 757 N N . PHE A 1 97 ? 15.195 -13.414 5.887 1 98.75 97 PHE A N 1
ATOM 758 C CA . PHE A 1 97 ? 15.812 -14.516 5.156 1 98.75 97 PHE A CA 1
ATOM 759 C C . PHE A 1 97 ? 16.953 -14.016 4.289 1 98.75 97 PHE A C 1
ATOM 761 O O . PHE A 1 97 ? 18.031 -14.617 4.277 1 98.75 97 PHE A O 1
ATOM 768 N N . LEU A 1 98 ? 16.766 -12.914 3.543 1 98.81 98 LEU A N 1
ATOM 769 C CA . LEU A 1 98 ? 17.781 -12.344 2.646 1 98.81 98 LEU A CA 1
ATOM 770 C C . LEU A 1 98 ? 18.938 -11.758 3.438 1 98.81 98 LEU A C 1
ATOM 772 O O . LEU A 1 98 ? 20.109 -12.008 3.117 1 98.81 98 LEU A O 1
ATOM 776 N N . LEU A 1 99 ? 18.625 -11 4.473 1 98.69 99 LEU A N 1
ATOM 777 C CA . LEU A 1 99 ? 19.672 -10.344 5.254 1 98.69 99 LEU A CA 1
ATOM 778 C C . LEU A 1 99 ? 20.578 -11.367 5.938 1 98.69 99 LEU A C 1
ATOM 780 O O . LEU A 1 99 ? 21.797 -11.195 5.98 1 98.69 99 LEU A O 1
ATOM 784 N N . GLN A 1 100 ? 20.016 -12.414 6.465 1 98.19 100 GLN A N 1
ATOM 785 C CA . GLN A 1 100 ? 20.766 -13.477 7.129 1 98.19 100 GLN A CA 1
ATOM 786 C C . GLN A 1 100 ? 21.734 -14.156 6.164 1 98.19 100 GLN A C 1
ATOM 788 O O . GLN A 1 100 ? 22.719 -14.773 6.586 1 98.19 100 GLN A O 1
ATOM 793 N N . ARG A 1 101 ? 21.484 -14.062 4.926 1 97.31 101 ARG A N 1
ATOM 794 C CA . ARG A 1 101 ? 22.312 -14.734 3.918 1 97.31 101 ARG A CA 1
ATOM 795 C C . ARG A 1 101 ? 23.219 -13.742 3.209 1 97.31 101 ARG A C 1
ATOM 797 O O . ARG A 1 101 ? 23.828 -14.07 2.184 1 97.31 101 ARG A O 1
ATOM 804 N N . GLY A 1 102 ? 23.188 -12.5 3.641 1 97.44 102 GLY A N 1
ATOM 805 C CA . GLY A 1 102 ? 24.219 -11.547 3.236 1 97.44 102 GLY A CA 1
ATOM 806 C C . GLY A 1 102 ? 23.766 -10.617 2.125 1 97.44 102 GLY A C 1
ATOM 807 O O . GLY A 1 102 ? 24.547 -9.836 1.598 1 97.44 102 GLY A O 1
ATOM 808 N N . PHE A 1 103 ? 22.531 -10.664 1.726 1 97.75 103 PHE A N 1
ATOM 809 C CA . PHE A 1 103 ? 22.031 -9.719 0.737 1 97.75 103 PHE A CA 1
ATOM 810 C C . PHE A 1 103 ? 21.891 -8.328 1.344 1 97.75 103 PHE A C 1
ATOM 812 O O . PHE A 1 103 ? 21.672 -8.188 2.549 1 97.75 103 PHE A O 1
ATOM 819 N N . GLY A 1 104 ? 22.078 -7.367 0.49 1 97.31 104 GLY A N 1
ATOM 820 C CA . GLY A 1 104 ? 22.047 -5.984 0.94 1 97.31 104 GLY A CA 1
ATOM 821 C C . GLY A 1 104 ? 20.641 -5.508 1.282 1 97.31 104 GLY A C 1
ATOM 822 O O . GLY A 1 104 ? 19.656 -6.133 0.887 1 97.31 104 GLY A O 1
ATOM 823 N N . GLU A 1 105 ? 20.562 -4.383 1.949 1 97 105 GLU A N 1
ATOM 824 C CA . GLU A 1 105 ? 19.312 -3.791 2.398 1 97 105 GLU A CA 1
ATOM 825 C C . GLU A 1 105 ? 18.438 -3.369 1.213 1 97 105 GLU A C 1
ATOM 827 O O . GLU A 1 105 ? 17.219 -3.432 1.283 1 97 105 GLU A O 1
ATOM 832 N N . GLU A 1 106 ? 19.062 -2.949 0.182 1 96.5 106 GLU A N 1
ATOM 833 C CA . GLU A 1 106 ? 18.312 -2.51 -0.986 1 96.5 106 GLU A CA 1
ATOM 834 C C . GLU A 1 106 ? 17.547 -3.67 -1.619 1 96.5 106 GLU A C 1
ATOM 836 O O . GLU A 1 106 ? 16.375 -3.535 -1.956 1 96.5 106 GLU A O 1
ATOM 841 N N . ALA A 1 107 ? 18.234 -4.797 -1.754 1 98 107 ALA A N 1
ATOM 842 C CA . ALA A 1 107 ? 17.578 -5.992 -2.287 1 98 107 ALA A CA 1
ATOM 843 C C . ALA A 1 107 ? 16.453 -6.461 -1.369 1 98 107 ALA A C 1
ATOM 845 O O . ALA A 1 107 ? 15.359 -6.785 -1.834 1 98 107 ALA A O 1
ATOM 846 N N . ALA A 1 108 ? 16.734 -6.461 -0.082 1 98.62 108 ALA A N 1
ATOM 847 C CA . ALA A 1 108 ? 15.742 -6.891 0.9 1 98.62 108 ALA A CA 1
ATOM 848 C C . ALA A 1 108 ? 14.523 -5.969 0.885 1 98.62 108 ALA A C 1
ATOM 850 O O . ALA A 1 108 ? 13.383 -6.434 0.994 1 98.62 108 ALA A O 1
ATOM 851 N N . ARG A 1 109 ? 14.797 -4.684 0.716 1 97.69 109 ARG A N 1
ATOM 852 C CA . ARG A 1 109 ? 13.711 -3.709 0.678 1 97.69 109 ARG A CA 1
ATOM 853 C C . ARG A 1 109 ? 12.836 -3.912 -0.554 1 97.69 109 ARG A C 1
ATOM 855 O O . ARG A 1 109 ? 11.609 -3.828 -0.47 1 97.69 109 ARG A O 1
ATOM 862 N N . LYS A 1 110 ? 13.469 -4.152 -1.641 1 98.25 110 LYS A N 1
ATOM 863 C CA . LYS A 1 110 ? 12.727 -4.395 -2.877 1 98.25 110 LYS A CA 1
ATOM 864 C C . LYS A 1 110 ? 11.797 -5.594 -2.736 1 98.25 110 LYS A C 1
ATOM 866 O O . LYS A 1 110 ? 10.625 -5.523 -3.111 1 98.25 110 LYS A O 1
ATOM 871 N N . VAL A 1 111 ? 12.281 -6.672 -2.201 1 98.94 111 VAL A N 1
ATOM 872 C CA . VAL A 1 111 ? 11.484 -7.879 -1.99 1 98.94 111 VAL A CA 1
ATOM 873 C C . VAL A 1 111 ? 10.398 -7.605 -0.956 1 98.94 111 VAL A C 1
ATOM 875 O O . VAL A 1 111 ? 9.25 -8.008 -1.137 1 98.94 111 VAL A O 1
ATOM 878 N N . TRP A 1 112 ? 10.781 -6.871 0.115 1 98.94 112 TRP A N 1
ATOM 879 C CA . TRP A 1 112 ? 9.82 -6.535 1.161 1 98.94 112 TRP A CA 1
ATOM 880 C C . TRP A 1 112 ? 8.633 -5.77 0.585 1 98.94 112 TRP A C 1
ATOM 882 O O . TRP A 1 112 ? 7.48 -6.121 0.835 1 98.94 112 TRP A O 1
ATOM 892 N N . LEU A 1 113 ? 8.914 -4.789 -0.228 1 98.88 113 LEU A N 1
ATOM 893 C CA . LEU A 1 113 ? 7.859 -3.971 -0.818 1 98.88 113 LEU A CA 1
ATOM 894 C C . LEU A 1 113 ? 6.969 -4.805 -1.736 1 98.88 113 LEU A C 1
ATOM 896 O O . LEU A 1 113 ? 5.746 -4.652 -1.73 1 98.88 113 LEU A O 1
ATOM 900 N N . GLY A 1 114 ? 7.59 -5.688 -2.525 1 98.94 114 GLY A N 1
ATOM 901 C CA . GLY A 1 114 ? 6.816 -6.539 -3.416 1 98.94 114 GLY A CA 1
ATOM 902 C C . GLY A 1 114 ? 5.82 -7.414 -2.684 1 98.94 114 GLY A C 1
ATOM 903 O O . GLY A 1 114 ? 4.695 -7.609 -3.152 1 98.94 114 GLY A O 1
ATOM 904 N N . ILE A 1 115 ? 6.223 -7.898 -1.502 1 98.94 115 ILE A N 1
ATOM 905 C CA . ILE A 1 115 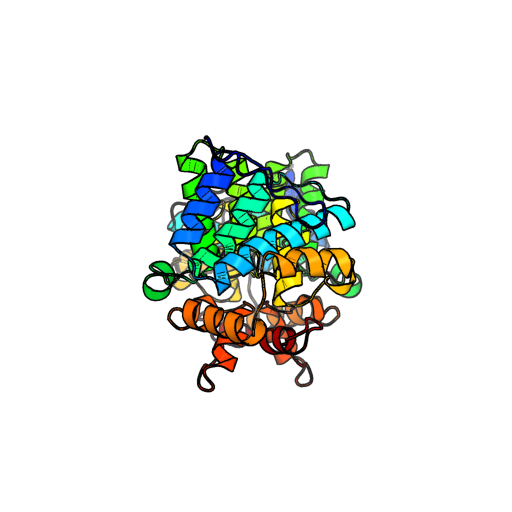? 5.371 -8.789 -0.72 1 98.94 115 ILE A CA 1
ATOM 906 C C . ILE A 1 115 ? 4.336 -7.969 0.049 1 98.94 115 ILE A C 1
ATOM 908 O O . ILE A 1 115 ? 3.139 -8.258 -0.005 1 98.94 115 ILE A O 1
ATOM 912 N N . ALA A 1 116 ? 4.746 -6.859 0.675 1 98.88 116 ALA A N 1
ATOM 913 C CA . ALA A 1 116 ? 3.883 -6.062 1.545 1 98.88 116 ALA A CA 1
ATOM 914 C C . ALA A 1 116 ? 2.744 -5.426 0.753 1 98.88 116 ALA A C 1
ATOM 916 O O . ALA A 1 116 ? 1.643 -5.242 1.276 1 98.88 116 ALA A O 1
ATOM 917 N N . MET A 1 117 ? 2.975 -5.223 -0.559 1 98.5 117 MET A N 1
ATOM 918 C CA . MET A 1 117 ? 2.018 -4.406 -1.3 1 98.5 117 MET A CA 1
ATOM 919 C C . MET A 1 117 ? 1.305 -5.234 -2.363 1 98.5 117 MET A C 1
ATOM 921 O O . MET A 1 117 ? 0.539 -4.695 -3.166 1 98.5 117 MET A O 1
ATOM 925 N N . HIS A 1 118 ? 1.471 -6.539 -2.373 1 98.75 118 HIS A N 1
ATOM 926 C CA . HIS A 1 118 ? 0.979 -7.297 -3.52 1 98.75 118 HIS A CA 1
ATOM 927 C C . HIS A 1 118 ? -0.544 -7.363 -3.523 1 98.75 118 HIS A C 1
ATOM 929 O O . HIS A 1 118 ? -1.15 -7.758 -4.523 1 98.75 118 HIS A O 1
ATOM 935 N N . THR A 1 119 ? -1.172 -6.93 -2.375 1 98.25 119 THR A N 1
ATOM 936 C CA . THR A 1 119 ? -2.629 -6.859 -2.346 1 98.25 119 THR A CA 1
ATOM 937 C C . THR A 1 119 ? -3.098 -5.406 -2.293 1 98.25 119 THR A C 1
ATOM 939 O O . THR A 1 119 ? -4.195 -5.121 -1.812 1 98.25 119 THR A O 1
ATOM 942 N N . THR A 1 120 ? -2.273 -4.48 -2.643 1 97.94 120 THR A N 1
ATOM 943 C CA . THR A 1 120 ? -2.588 -3.061 -2.73 1 97.94 120 THR A CA 1
ATOM 944 C C . THR A 1 120 ? -2.689 -2.617 -4.188 1 97.94 120 THR A C 1
ATOM 946 O O . THR A 1 120 ? -1.715 -2.131 -4.766 1 97.94 120 THR A O 1
ATOM 949 N N . PRO A 1 121 ? -3.893 -2.736 -4.754 1 96.94 121 PRO A N 1
ATOM 950 C CA . PRO A 1 121 ? -4.047 -2.408 -6.172 1 96.94 121 PRO A CA 1
ATOM 951 C C . PRO A 1 121 ? -3.686 -0.958 -6.484 1 96.94 121 PRO A C 1
ATOM 953 O O . PRO A 1 121 ? -3.979 -0.06 -5.691 1 96.94 121 PRO A O 1
ATOM 956 N N . GLY A 1 122 ? -3.033 -0.734 -7.617 1 97.62 122 GLY A N 1
ATOM 957 C CA . GLY A 1 122 ? -2.867 0.603 -8.164 1 97.62 122 GLY A CA 1
ATOM 958 C C . GLY A 1 122 ? -1.579 1.272 -7.727 1 97.62 122 GLY A C 1
ATOM 959 O O . GLY A 1 122 ? -1.3 2.408 -8.109 1 97.62 122 GLY A O 1
ATOM 960 N N . VAL A 1 123 ? -0.747 0.581 -6.934 1 98.62 123 VAL A N 1
ATOM 961 C CA . VAL A 1 123 ? 0.455 1.247 -6.441 1 98.62 123 VAL A CA 1
ATOM 962 C C . VAL A 1 123 ? 1.695 0.495 -6.918 1 98.62 123 VAL A C 1
ATOM 964 O O . VAL A 1 123 ? 2.613 1.094 -7.48 1 98.62 123 VAL A O 1
ATOM 967 N N . PRO A 1 124 ? 1.764 -0.864 -6.828 1 98.5 124 PRO A N 1
ATOM 968 C CA . PRO A 1 124 ? 3.008 -1.593 -7.09 1 98.5 124 PRO A CA 1
ATOM 969 C C . PRO A 1 124 ? 3.51 -1.404 -8.523 1 98.5 124 PRO A C 1
ATOM 971 O O . PRO A 1 124 ? 4.719 -1.438 -8.766 1 98.5 124 PRO A O 1
ATOM 974 N N . GLU A 1 125 ? 2.6 -1.181 -9.492 1 97.94 125 GLU A N 1
ATOM 975 C CA . GLU A 1 125 ? 2.975 -1.142 -10.898 1 97.94 125 GLU A CA 1
ATOM 976 C C . GLU A 1 125 ? 3.896 0.04 -11.195 1 97.94 125 GLU A C 1
ATOM 978 O O . GLU A 1 125 ? 4.523 0.098 -12.25 1 97.94 125 GLU A O 1
ATOM 983 N N . PHE A 1 126 ? 4.066 0.974 -10.258 1 98.38 126 PHE A N 1
ATOM 984 C CA . PHE A 1 126 ? 4.879 2.164 -10.477 1 98.38 126 PHE A CA 1
ATOM 985 C C . PHE A 1 126 ? 6.23 2.031 -9.781 1 98.38 126 PHE A C 1
ATOM 987 O O . PHE A 1 126 ? 7.023 2.977 -9.773 1 98.38 126 PHE A O 1
ATOM 994 N N . LEU A 1 127 ? 6.5 0.881 -9.188 1 98.25 127 LEU A N 1
ATOM 995 C CA . LEU A 1 127 ? 7.75 0.632 -8.477 1 98.25 127 LEU A CA 1
ATOM 996 C C . LEU A 1 127 ? 8.664 -0.273 -9.297 1 98.25 127 LEU A C 1
ATOM 998 O O . LEU A 1 127 ? 8.484 -0.414 -10.508 1 98.25 127 LEU A O 1
ATOM 1002 N N . ASP A 1 128 ? 9.781 -0.742 -8.695 1 98.31 128 ASP A N 1
ATOM 1003 C CA . ASP A 1 128 ? 10.75 -1.588 -9.383 1 98.31 128 ASP A CA 1
ATOM 1004 C C . ASP A 1 128 ? 10.07 -2.816 -9.992 1 98.31 128 ASP A C 1
ATOM 1006 O O . ASP A 1 128 ? 9.055 -3.285 -9.484 1 98.31 128 ASP A O 1
ATOM 1010 N N . PRO A 1 129 ? 10.656 -3.316 -11.062 1 98.69 129 PRO A N 1
ATOM 1011 C CA . PRO A 1 129 ? 10.062 -4.473 -11.734 1 98.69 129 PRO A CA 1
ATOM 1012 C C . PRO A 1 129 ? 9.812 -5.645 -10.781 1 98.69 129 PRO A C 1
ATOM 1014 O O . PRO A 1 129 ? 8.781 -6.312 -10.883 1 98.69 129 PRO A O 1
ATOM 1017 N N . GLU A 1 130 ? 10.711 -5.898 -9.812 1 98.81 130 GLU A N 1
ATOM 1018 C CA . GLU A 1 130 ? 10.547 -7.008 -8.883 1 98.81 130 GLU A CA 1
ATOM 1019 C C . GLU A 1 130 ? 9.297 -6.832 -8.023 1 98.81 130 GLU A C 1
ATOM 1021 O O . GLU A 1 130 ? 8.641 -7.812 -7.66 1 98.81 130 GLU A O 1
ATOM 1026 N N . VAL A 1 131 ? 8.969 -5.539 -7.723 1 98.88 131 VAL A N 1
ATOM 1027 C CA . VAL A 1 131 ? 7.801 -5.223 -6.906 1 98.88 131 VAL A CA 1
ATOM 1028 C C . VAL A 1 131 ? 6.531 -5.363 -7.742 1 98.88 131 VAL A C 1
ATOM 1030 O O . VAL A 1 131 ? 5.609 -6.094 -7.363 1 98.88 131 VAL A O 1
ATOM 1033 N N . ALA A 1 132 ? 6.543 -4.777 -8.922 1 98.88 132 ALA A N 1
ATOM 1034 C CA . ALA A 1 132 ? 5.379 -4.734 -9.797 1 98.88 132 ALA A CA 1
ATOM 1035 C C . ALA A 1 132 ? 4.984 -6.137 -10.258 1 98.88 132 ALA A C 1
ATOM 1037 O O . ALA A 1 132 ? 3.799 -6.438 -10.398 1 98.88 132 ALA A O 1
ATOM 1038 N N . LEU A 1 133 ? 5.957 -6.965 -10.414 1 98.94 133 LEU A N 1
ATOM 1039 C CA . LEU A 1 133 ? 5.691 -8.227 -11.102 1 98.94 133 LEU A CA 1
ATOM 1040 C C . LEU A 1 133 ? 5.242 -9.297 -10.117 1 98.94 133 LEU A C 1
ATOM 1042 O O . LEU A 1 133 ? 4.625 -10.289 -10.516 1 98.94 133 LEU A O 1
ATOM 1046 N N . VAL A 1 134 ? 5.531 -9.164 -8.797 1 98.94 134 VAL A N 1
ATOM 1047 C CA . VAL A 1 134 ? 4.867 -10.031 -7.828 1 98.94 134 VAL A CA 1
ATOM 1048 C C . VAL A 1 134 ? 3.357 -9.805 -7.883 1 98.94 134 VAL A C 1
ATOM 1050 O O . VAL A 1 134 ? 2.584 -10.766 -7.969 1 98.94 134 VAL A O 1
ATOM 1053 N N . THR A 1 135 ? 3.002 -8.523 -7.906 1 98.88 135 THR A N 1
ATOM 1054 C CA . THR A 1 135 ? 1.585 -8.18 -7.98 1 98.88 135 THR A CA 1
ATOM 1055 C C . THR A 1 135 ? 0.979 -8.664 -9.289 1 98.88 135 THR A C 1
ATOM 1057 O O . THR A 1 135 ? -0.105 -9.25 -9.305 1 98.88 135 THR A O 1
ATOM 1060 N N . ALA A 1 136 ? 1.71 -8.484 -10.375 1 98.88 136 ALA A N 1
ATOM 1061 C CA . ALA A 1 136 ? 1.197 -8.914 -11.672 1 98.88 136 ALA A CA 1
ATOM 1062 C C . ALA A 1 136 ? 0.994 -10.422 -11.711 1 98.88 136 ALA A C 1
ATOM 1064 O O . ALA A 1 136 ? 0.027 -10.914 -12.305 1 98.88 136 ALA A O 1
ATOM 1065 N N . GLY A 1 137 ? 1.938 -11.172 -11.117 1 98.94 137 GLY A N 1
ATOM 1066 C CA . GLY A 1 137 ? 1.791 -12.617 -11.039 1 98.94 137 GLY A CA 1
ATOM 1067 C C . GLY A 1 137 ? 0.568 -13.047 -10.25 1 98.94 137 GLY A C 1
ATOM 1068 O O . GLY A 1 137 ? -0.181 -13.922 -10.68 1 98.94 137 GLY A O 1
ATOM 1069 N N . VAL A 1 138 ? 0.363 -12.414 -9.109 1 98.94 138 VAL A N 1
ATOM 1070 C CA . VAL A 1 138 ? -0.788 -12.727 -8.266 1 98.94 138 VAL A CA 1
ATOM 1071 C C . VAL A 1 138 ? -2.078 -12.367 -9 1 98.94 138 VAL A C 1
ATOM 1073 O O . VAL A 1 138 ? -3.037 -13.141 -9 1 98.94 138 VAL A O 1
ATOM 1076 N N . GLU A 1 139 ? -2.092 -11.18 -9.633 1 98.81 139 GLU A N 1
ATOM 1077 C CA . GLU A 1 139 ? -3.264 -10.742 -10.391 1 98.81 139 GLU A CA 1
ATOM 1078 C C . GLU A 1 139 ? -3.611 -11.734 -11.5 1 98.81 139 GLU A C 1
ATOM 1080 O O . GLU A 1 139 ? -4.781 -12.062 -11.695 1 98.81 139 GLU A O 1
ATOM 1085 N N . THR A 1 140 ? -2.617 -12.195 -12.164 1 98.81 140 THR A N 1
ATOM 1086 C CA . THR A 1 140 ? -2.834 -13.156 -13.234 1 98.81 140 THR A CA 1
ATOM 1087 C C . THR A 1 140 ? -3.365 -14.477 -12.688 1 98.81 140 THR A C 1
ATOM 1089 O O . THR A 1 140 ? -4.367 -15 -13.172 1 98.81 140 THR A O 1
ATOM 1092 N N . ASP A 1 141 ? -2.791 -14.961 -11.656 1 98.88 141 ASP A N 1
ATOM 1093 C CA . ASP A 1 141 ? -3.1 -16.297 -11.164 1 98.88 141 ASP A CA 1
ATOM 1094 C C . ASP A 1 141 ? -4.426 -16.312 -10.414 1 98.88 141 ASP A C 1
ATOM 1096 O O . ASP A 1 141 ? -5.227 -17.234 -10.57 1 98.88 141 ASP A O 1
ATOM 1100 N N . VAL A 1 142 ? -4.707 -15.312 -9.594 1 98.88 142 VAL A N 1
ATOM 1101 C CA . VAL A 1 142 ? -5.82 -15.352 -8.656 1 98.88 142 VAL A CA 1
ATOM 1102 C C . VAL A 1 142 ? -7.023 -14.625 -9.258 1 98.88 142 VAL A C 1
ATOM 1104 O O . VAL A 1 142 ? -8.148 -15.125 -9.195 1 98.88 142 VAL A O 1
ATOM 1107 N N . LEU A 1 143 ? -6.738 -13.492 -9.93 1 98.56 143 LEU A N 1
ATOM 1108 C CA . LEU A 1 143 ? -7.84 -12.633 -10.352 1 98.56 143 LEU A CA 1
ATOM 1109 C C . LEU A 1 143 ? -8.102 -12.781 -11.844 1 98.56 143 LEU A C 1
ATOM 1111 O O . LEU A 1 143 ? -9.125 -12.32 -12.352 1 98.56 143 LEU A O 1
ATOM 1115 N N . GLY A 1 144 ? -7.16 -13.383 -12.523 1 98.5 144 GLY A N 1
ATOM 1116 C CA . GLY A 1 144 ? -7.277 -13.508 -13.969 1 98.5 144 GLY A CA 1
ATOM 1117 C C . GLY A 1 144 ? -6.953 -12.219 -14.711 1 98.5 144 GLY A C 1
ATOM 1118 O O . GLY A 1 144 ? -7.164 -12.125 -15.922 1 98.5 144 GLY A O 1
ATOM 1119 N N . ILE A 1 145 ? -6.477 -11.227 -14 1 97.94 145 ILE A N 1
ATOM 1120 C CA . ILE A 1 145 ? -6.098 -9.961 -14.617 1 97.94 145 ILE A CA 1
ATOM 1121 C C . ILE A 1 145 ? -4.82 -10.141 -15.438 1 97.94 145 ILE A C 1
ATOM 1123 O O . ILE A 1 145 ? -3.822 -10.664 -14.93 1 97.94 145 ILE A O 1
ATOM 1127 N N . GLY A 1 146 ? -4.812 -9.758 -16.641 1 97.88 146 GLY A N 1
ATOM 1128 C CA . GLY A 1 146 ? -3.666 -9.898 -17.531 1 97.88 146 GLY A CA 1
ATOM 1129 C C . GLY A 1 146 ? -3.52 -11.289 -18.109 1 97.88 146 GLY A C 1
ATOM 1130 O O . GLY A 1 146 ? -2.631 -11.539 -18.922 1 97.88 146 GLY A O 1
ATOM 1131 N N . ARG A 1 147 ? -4.348 -12.219 -17.672 1 98.44 147 ARG A N 1
ATOM 1132 C CA . ARG A 1 147 ? -4.262 -13.602 -18.125 1 98.44 147 ARG A CA 1
ATOM 1133 C C . ARG A 1 147 ? -4.367 -13.672 -19.656 1 98.44 147 ARG A C 1
ATOM 1135 O O . ARG A 1 147 ? -3.562 -14.344 -20.297 1 98.44 147 ARG A O 1
ATOM 1142 N N . ASP A 1 148 ? -5.297 -12.898 -20.188 1 97.31 148 ASP A N 1
ATOM 1143 C CA . ASP A 1 148 ? -5.605 -12.984 -21.609 1 97.31 148 ASP A CA 1
ATOM 1144 C C . ASP A 1 148 ? -4.531 -12.297 -22.438 1 97.31 148 ASP A C 1
ATOM 1146 O O . ASP A 1 148 ? -4.516 -12.43 -23.672 1 97.31 148 ASP A O 1
ATOM 1150 N N . ASP A 1 149 ? -3.635 -11.617 -21.828 1 98.12 149 ASP A N 1
ATOM 1151 C CA . ASP A 1 149 ? -2.512 -10.984 -22.516 1 98.12 149 ASP A CA 1
ATOM 1152 C C . ASP A 1 149 ? -1.377 -11.984 -22.734 1 98.12 149 ASP A C 1
ATOM 1154 O O . ASP A 1 149 ? -0.458 -11.719 -23.516 1 98.12 149 ASP A O 1
ATOM 1158 N N . LEU A 1 150 ? -1.386 -13.133 -22.062 1 98.38 150 LEU A N 1
ATOM 1159 C CA . LEU A 1 150 ? -0.39 -14.188 -22.219 1 98.38 150 LEU A CA 1
ATOM 1160 C C . LEU A 1 150 ? -0.878 -15.266 -23.172 1 98.38 150 LEU A C 1
ATOM 1162 O O . LEU A 1 150 ? -2.086 -15.477 -23.328 1 98.38 150 LEU A O 1
ATOM 1166 N N . SER A 1 151 ? 0.057 -15.961 -23.828 1 98.12 151 SER A N 1
ATOM 1167 C CA . SER A 1 151 ? -0.337 -17 -24.781 1 98.12 151 SER A CA 1
ATOM 1168 C C . SER A 1 151 ? -0.927 -18.203 -24.062 1 98.12 151 SER A C 1
ATOM 1170 O O . SER A 1 151 ? -0.484 -18.562 -22.969 1 98.12 151 SER A O 1
ATOM 1172 N N . GLU A 1 152 ? -1.895 -18.828 -24.688 1 97.56 152 GLU A N 1
ATOM 1173 C CA . GLU A 1 152 ? -2.477 -20.047 -24.141 1 97.56 152 GLU A CA 1
ATOM 1174 C C . GLU A 1 152 ? -1.409 -21.109 -23.938 1 97.56 152 GLU A C 1
ATOM 1176 O O . GLU A 1 152 ? -1.495 -21.906 -22.984 1 97.56 152 GLU A O 1
ATOM 1181 N N . LYS A 1 153 ? -0.472 -21.125 -24.797 1 98.12 153 LYS A N 1
ATOM 1182 C CA . LYS A 1 153 ? 0.625 -22.078 -24.688 1 98.12 153 LYS A CA 1
ATOM 1183 C C . LYS A 1 153 ? 1.422 -21.859 -23.406 1 98.12 153 LYS A C 1
ATOM 1185 O O . LYS A 1 153 ? 1.744 -22.812 -22.688 1 98.12 153 LYS A O 1
ATOM 1190 N N . ASP A 1 154 ? 1.756 -20.594 -23.125 1 98.5 154 ASP A N 1
ATOM 1191 C CA . ASP A 1 154 ? 2.5 -20.266 -21.922 1 98.5 154 ASP A CA 1
ATOM 1192 C C . ASP A 1 154 ? 1.687 -20.594 -20.672 1 98.5 154 ASP A C 1
ATOM 1194 O O . ASP A 1 154 ? 2.213 -21.172 -19.703 1 98.5 154 ASP A O 1
ATOM 1198 N N . LEU A 1 155 ? 0.404 -20.203 -20.688 1 98.5 155 LEU A N 1
ATOM 1199 C CA . LEU A 1 155 ? -0.473 -20.5 -19.547 1 98.5 155 LEU A CA 1
ATOM 1200 C C . LEU A 1 155 ? -0.542 -22 -19.281 1 98.5 155 LEU A C 1
ATOM 1202 O O . LEU A 1 155 ? -0.427 -22.438 -18.141 1 98.5 155 LEU A O 1
ATOM 1206 N N . ALA A 1 156 ? -0.708 -22.797 -20.344 1 97.75 156 ALA A N 1
ATOM 1207 C CA . ALA A 1 156 ? -0.8 -24.25 -20.219 1 97.75 156 ALA A CA 1
ATOM 1208 C C . ALA A 1 156 ? 0.51 -24.844 -19.719 1 97.75 156 ALA A C 1
ATOM 1210 O O . ALA A 1 156 ? 0.505 -25.781 -18.922 1 97.75 156 ALA A O 1
ATOM 1211 N N . ALA A 1 157 ? 1.629 -24.328 -20.188 1 98.12 157 ALA A N 1
ATOM 1212 C CA . ALA A 1 157 ? 2.938 -24.828 -19.766 1 98.12 157 ALA A CA 1
ATOM 1213 C C . ALA A 1 157 ? 3.141 -24.625 -18.266 1 98.12 157 ALA A C 1
ATOM 1215 O O . ALA A 1 157 ? 3.615 -25.531 -17.578 1 98.12 157 ALA A O 1
ATOM 1216 N N . VAL A 1 158 ? 2.805 -23.453 -17.766 1 98.44 158 VAL A N 1
ATOM 1217 C CA . VAL A 1 158 ? 2.984 -23.141 -16.344 1 98.44 158 VAL A CA 1
ATOM 1218 C C . VAL A 1 158 ? 2.057 -24.016 -15.508 1 98.44 158 VAL A C 1
ATOM 1220 O O . VAL A 1 158 ? 2.486 -24.625 -14.523 1 98.44 158 VAL A O 1
ATOM 1223 N N . THR A 1 159 ? 0.775 -24.172 -15.914 1 98.19 159 THR A N 1
ATOM 1224 C CA . THR A 1 159 ? -0.199 -24.891 -15.094 1 98.19 159 THR A CA 1
ATOM 1225 C C . THR A 1 159 ? 0.014 -26.391 -15.188 1 98.19 159 THR A C 1
ATOM 1227 O O . THR A 1 159 ? -0.45 -27.156 -14.328 1 98.19 159 THR A O 1
ATOM 1230 N N . ALA A 1 160 ? 0.669 -26.859 -16.25 1 97.62 160 ALA A N 1
ATOM 1231 C CA . ALA A 1 160 ? 1.019 -28.281 -16.344 1 97.62 160 ALA A CA 1
ATOM 1232 C C . ALA A 1 160 ? 2.035 -28.672 -15.273 1 97.62 160 ALA A C 1
ATOM 1234 O O . ALA A 1 160 ? 1.971 -29.766 -14.719 1 97.62 160 ALA A O 1
ATOM 1235 N N . VAL A 1 161 ? 2.971 -27.781 -15.008 1 97.75 161 VAL A N 1
ATOM 1236 C CA . VAL A 1 161 ? 4.016 -28.031 -14.023 1 97.75 161 VAL A CA 1
ATOM 1237 C C . VAL A 1 161 ? 3.512 -27.688 -12.625 1 97.75 161 VAL A C 1
ATOM 1239 O O . VAL A 1 161 ? 3.85 -28.359 -11.648 1 97.75 161 VAL A O 1
ATOM 1242 N N . HIS A 1 162 ? 2.707 -26.656 -12.531 1 98.19 162 HIS A N 1
ATOM 1243 C CA . HIS A 1 162 ? 2.117 -26.203 -11.281 1 98.19 162 HIS A CA 1
ATOM 1244 C C . HIS A 1 162 ? 0.598 -26.125 -11.383 1 98.19 162 HIS A C 1
ATOM 1246 O O . HIS A 1 162 ? 0.044 -25.062 -11.656 1 98.19 162 HIS A O 1
ATOM 1252 N N . PRO A 1 163 ? -0.021 -27.234 -11.047 1 97.56 163 PRO A N 1
ATOM 1253 C CA . PRO A 1 163 ? -1.463 -27.359 -11.273 1 97.56 163 PRO A CA 1
ATOM 1254 C C . PRO A 1 163 ? -2.283 -26.469 -10.352 1 97.56 163 PRO A C 1
ATOM 1256 O O . PRO A 1 163 ? -1.771 -25.984 -9.336 1 97.56 163 PRO A O 1
ATOM 1259 N N . ARG A 1 164 ? -3.494 -26.219 -10.75 1 96.44 164 ARG A N 1
ATOM 1260 C CA . ARG A 1 164 ? -4.398 -25.312 -10.055 1 96.44 164 ARG A CA 1
ATOM 1261 C C . ARG A 1 164 ? -5.738 -25.969 -9.766 1 96.44 164 ARG A C 1
ATOM 1263 O O . ARG A 1 164 ? -6.793 -25.438 -10.109 1 96.44 164 ARG A O 1
ATOM 1270 N N . PRO A 1 165 ? -5.781 -27.188 -9.156 1 97 165 PRO A N 1
ATOM 1271 C CA . PRO A 1 165 ? -7.051 -27.875 -8.93 1 97 165 PRO A CA 1
ATOM 1272 C C . PRO A 1 165 ? -7.965 -27.125 -7.961 1 97 165 PRO A C 1
ATOM 1274 O O . PRO A 1 165 ? -7.555 -26.812 -6.84 1 97 165 PRO A O 1
ATOM 1277 N N . ASP A 1 166 ? -9.312 -26.938 -8.398 1 97.88 166 ASP A N 1
ATOM 1278 C CA . ASP A 1 166 ? -10.297 -26.234 -7.582 1 97.88 166 ASP A CA 1
ATOM 1279 C C . ASP A 1 166 ? -9.688 -25 -6.926 1 97.88 166 ASP A C 1
ATOM 1281 O O . ASP A 1 166 ? -9.938 -24.719 -5.75 1 97.88 166 ASP A O 1
ATOM 1285 N N . PHE A 1 167 ? -8.844 -24.297 -7.656 1 98.5 167 PHE A N 1
ATOM 1286 C CA . PHE A 1 167 ? -7.949 -23.297 -7.098 1 98.5 167 PHE A CA 1
ATOM 1287 C C . PHE A 1 167 ? -8.734 -22.109 -6.547 1 98.5 167 PHE A C 1
ATOM 1289 O O . PHE A 1 167 ? -8.414 -21.594 -5.477 1 98.5 167 PHE A O 1
ATOM 1296 N N . LYS A 1 168 ? -9.773 -21.672 -7.246 1 98.5 168 LYS A N 1
ATOM 1297 C CA . LYS A 1 168 ? -10.516 -20.484 -6.82 1 98.5 168 LYS A CA 1
ATOM 1298 C C . LYS A 1 168 ? -11.117 -20.672 -5.434 1 98.5 168 LYS A C 1
ATOM 1300 O O . LYS A 1 168 ? -10.922 -19.844 -4.547 1 98.5 168 LYS A O 1
ATOM 1305 N N . ASN A 1 169 ? -11.734 -21.844 -5.203 1 98.38 169 ASN A N 1
ATOM 1306 C CA . ASN A 1 169 ? -12.336 -22.125 -3.904 1 98.38 169 ASN A CA 1
ATOM 1307 C C . ASN A 1 169 ? -11.281 -22.344 -2.828 1 98.38 169 ASN A C 1
ATOM 1309 O O . ASN A 1 169 ? -11.414 -21.828 -1.71 1 98.38 169 ASN A O 1
ATOM 1313 N N . ARG A 1 170 ? -10.25 -23.016 -3.201 1 98.69 170 ARG A N 1
ATOM 1314 C CA . ARG A 1 170 ? -9.242 -23.406 -2.217 1 98.69 170 ARG A CA 1
ATOM 1315 C C . ARG A 1 170 ? -8.406 -22.203 -1.791 1 98.69 170 ARG A C 1
ATOM 1317 O O . ARG A 1 170 ? -8.055 -22.062 -0.618 1 98.69 170 ARG A O 1
ATOM 1324 N N . ILE A 1 171 ? -8.055 -21.281 -2.734 1 98.81 171 ILE A N 1
ATOM 1325 C CA . ILE A 1 171 ? -7.254 -20.125 -2.379 1 98.81 171 ILE A CA 1
ATOM 1326 C C . ILE A 1 171 ? -8.07 -19.172 -1.507 1 98.81 171 ILE A C 1
ATOM 1328 O O . ILE A 1 171 ? -7.539 -18.547 -0.589 1 98.81 171 ILE A O 1
ATOM 1332 N N . LEU A 1 172 ? -9.414 -19.016 -1.765 1 98.81 172 LEU A N 1
ATOM 1333 C CA . LEU A 1 172 ? -10.281 -18.203 -0.932 1 98.81 172 LEU A CA 1
ATOM 1334 C C . LEU A 1 172 ? -10.344 -18.734 0.494 1 98.81 172 LEU A C 1
ATOM 1336 O O . LEU A 1 172 ? -10.305 -17.969 1.455 1 98.81 172 LEU A O 1
ATOM 1340 N N . ARG A 1 173 ? -10.414 -20.047 0.615 1 98.69 173 ARG A N 1
ATOM 1341 C CA . ARG A 1 173 ? -10.398 -20.656 1.942 1 98.69 173 ARG A CA 1
ATOM 1342 C C . ARG A 1 173 ? -9.07 -20.406 2.645 1 98.69 173 ARG A C 1
ATOM 1344 O O . ARG A 1 173 ? -9.039 -20.141 3.846 1 98.69 173 ARG A O 1
ATOM 1351 N N . ALA A 1 174 ? -7.969 -20.5 1.902 1 98.69 174 ALA A N 1
ATOM 1352 C CA . ALA A 1 174 ? -6.648 -20.234 2.467 1 98.69 174 ALA A CA 1
ATOM 1353 C C . ALA A 1 174 ? -6.547 -18.797 2.963 1 98.69 174 ALA A C 1
ATOM 1355 O O . ALA A 1 174 ? -6.02 -18.547 4.047 1 98.69 174 ALA A O 1
ATOM 1356 N N . PHE A 1 175 ? -7.074 -17.844 2.148 1 98.81 175 PHE A N 1
ATOM 1357 C CA . PHE A 1 175 ? -7.094 -16.453 2.57 1 98.81 175 PHE A CA 1
ATOM 1358 C C . PHE A 1 175 ? -7.898 -16.281 3.854 1 98.81 175 PHE A C 1
ATOM 1360 O O . PHE A 1 175 ? -7.43 -15.672 4.812 1 98.81 175 PHE A O 1
ATOM 1367 N N . ASN A 1 176 ? -9.102 -16.844 3.871 1 98.75 176 ASN A N 1
ATOM 1368 C CA . ASN A 1 176 ? -9.953 -16.734 5.047 1 98.75 176 ASN A CA 1
ATOM 1369 C C . ASN A 1 176 ? -9.273 -17.312 6.289 1 98.75 176 ASN A C 1
ATOM 1371 O O . ASN A 1 176 ? -9.242 -16.656 7.336 1 98.75 176 ASN A O 1
ATOM 1375 N N . ASP A 1 177 ? -8.727 -18.516 6.133 1 98.25 177 ASP A N 1
ATOM 1376 C CA . ASP A 1 177 ? -8.062 -19.156 7.258 1 98.25 177 ASP A CA 1
ATOM 1377 C C . ASP A 1 177 ? -6.887 -18.312 7.762 1 98.25 177 ASP A C 1
ATOM 1379 O O . ASP A 1 177 ? -6.59 -18.312 8.953 1 98.25 177 ASP A O 1
ATOM 1383 N N . GLY A 1 178 ? -6.23 -17.625 6.871 1 98.19 178 GLY A N 1
ATOM 1384 C CA . GLY A 1 178 ? -5.051 -16.844 7.199 1 98.19 178 GLY A CA 1
ATOM 1385 C C . GLY A 1 178 ? -5.375 -15.547 7.922 1 98.19 178 GLY A C 1
ATOM 1386 O O . GLY A 1 178 ? -4.539 -15.008 8.656 1 98.19 178 GLY A O 1
ATOM 1387 N N . VAL A 1 179 ? -6.66 -15.008 7.719 1 98 179 VAL A N 1
ATOM 1388 C CA . VAL A 1 179 ? -6.859 -13.648 8.227 1 98 179 VAL A CA 1
ATOM 1389 C C . VAL A 1 179 ? -8.039 -13.625 9.195 1 98 179 VAL A C 1
ATOM 1391 O O . VAL A 1 179 ? -8.281 -12.617 9.859 1 98 179 VAL A O 1
ATOM 1394 N N . ARG A 1 180 ? -8.773 -14.75 9.367 1 97.62 180 ARG A N 1
ATOM 1395 C CA . ARG A 1 180 ? -9.992 -14.75 10.172 1 97.62 180 ARG A CA 1
ATOM 1396 C C . ARG A 1 180 ? -9.68 -14.492 11.641 1 97.62 180 ARG A C 1
ATOM 1398 O O . ARG A 1 180 ? -10.531 -14 12.383 1 97.62 180 ARG A O 1
ATOM 1405 N N . GLN A 1 181 ? -8.391 -14.758 12.109 1 97.31 181 GLN A N 1
ATOM 1406 C CA . GLN A 1 181 ? -8.031 -14.523 13.5 1 97.31 181 GLN A CA 1
ATOM 1407 C C . GLN A 1 181 ? -7.461 -13.117 13.695 1 97.31 181 GLN A C 1
ATOM 1409 O O . GLN A 1 181 ? -7.086 -12.742 14.805 1 97.31 181 GLN A O 1
ATOM 1414 N N . ARG A 1 182 ? -7.344 -12.375 12.656 1 97.94 182 ARG A N 1
ATOM 1415 C CA . ARG A 1 182 ? -6.855 -11 12.688 1 97.94 182 ARG A CA 1
ATOM 1416 C C . ARG A 1 182 ? -7.703 -10.094 11.805 1 97.94 182 ARG A C 1
ATOM 1418 O O . ARG A 1 182 ? -7.184 -9.43 10.906 1 97.94 182 ARG A O 1
ATOM 1425 N N . PRO A 1 183 ? -9.008 -10.023 12.109 1 97.62 183 PRO A N 1
ATOM 1426 C CA . PRO A 1 183 ? -9.922 -9.305 11.211 1 97.62 183 PRO A CA 1
ATOM 1427 C C . PRO A 1 183 ? -9.594 -7.82 11.102 1 97.62 183 PRO A C 1
ATOM 1429 O O . PRO A 1 183 ? -9.852 -7.203 10.062 1 97.62 183 PRO A O 1
ATOM 1432 N N . GLN A 1 184 ? -9 -7.191 12.133 1 96.94 184 GLN A N 1
ATOM 1433 C CA . GLN A 1 184 ? -8.68 -5.766 12.117 1 96.94 184 GLN A CA 1
ATOM 1434 C C . GLN A 1 184 ? -7.617 -5.457 11.062 1 96.94 184 GLN A C 1
ATOM 1436 O O . GLN A 1 184 ? -7.527 -4.332 10.57 1 96.94 184 GLN A O 1
ATOM 1441 N N . SER A 1 185 ? -6.82 -6.492 10.648 1 98 185 SER A N 1
ATOM 1442 C CA . SER A 1 185 ? -5.758 -6.312 9.664 1 98 185 SER A CA 1
ATOM 1443 C C . SER A 1 185 ? -6.328 -6.184 8.258 1 98 185 SER A C 1
ATOM 1445 O O . SER A 1 185 ? -5.602 -5.863 7.312 1 98 185 SER A O 1
ATOM 1447 N N . THR A 1 186 ? -7.664 -6.383 8.078 1 97.94 186 THR A N 1
ATOM 1448 C CA . THR A 1 186 ? -8.25 -6.41 6.746 1 97.94 186 THR A CA 1
ATOM 1449 C C . THR A 1 186 ? -8.883 -5.062 6.41 1 97.94 186 THR A C 1
ATOM 1451 O O . THR A 1 186 ? -9.312 -4.84 5.277 1 97.94 186 THR A O 1
ATOM 1454 N N . PHE A 1 187 ? -8.914 -4.094 7.41 1 97.62 187 PHE A N 1
ATOM 1455 C CA . PHE A 1 187 ? -9.508 -2.779 7.176 1 97.62 187 PHE A CA 1
ATOM 1456 C C . PHE A 1 187 ? -8.812 -2.072 6.02 1 97.62 187 PHE A C 1
ATOM 1458 O O . PHE A 1 187 ? -7.59 -1.923 6.016 1 97.62 187 PHE A O 1
ATOM 1465 N N . GLY A 1 188 ? -9.562 -1.646 5.039 1 96 188 GLY A N 1
ATOM 1466 C CA . GLY A 1 188 ? -9.047 -0.889 3.914 1 96 188 GLY A CA 1
ATOM 1467 C C . GLY A 1 188 ? -8.328 -1.754 2.895 1 96 188 GLY A C 1
ATOM 1468 O O . GLY A 1 188 ? -7.516 -1.256 2.113 1 96 188 GLY A O 1
ATOM 1469 N N . THR A 1 189 ? -8.516 -3.082 2.93 1 97.44 189 THR A N 1
ATOM 1470 C CA . THR A 1 189 ? -7.883 -4.012 2.002 1 97.44 189 THR A CA 1
ATOM 1471 C C . THR A 1 189 ? -8.93 -4.867 1.291 1 97.44 189 THR A C 1
ATOM 1473 O O . THR A 1 189 ? -10.094 -4.887 1.688 1 97.44 189 THR A O 1
ATOM 1476 N N . VAL A 1 190 ? -8.484 -5.59 0.318 1 97.88 190 VAL A N 1
ATOM 1477 C CA . VAL A 1 190 ? -9.359 -6.492 -0.426 1 97.88 190 VAL A CA 1
ATOM 1478 C C . VAL A 1 190 ? -9.766 -7.668 0.461 1 97.88 190 VAL A C 1
ATOM 1480 O O . VAL A 1 190 ? -10.773 -8.328 0.202 1 97.88 190 VAL A O 1
ATOM 1483 N N . ASN A 1 191 ? -9.047 -7.902 1.549 1 98 191 ASN A N 1
ATOM 1484 C CA . ASN A 1 191 ? -9.258 -9.094 2.371 1 98 191 ASN A CA 1
ATOM 1485 C C . ASN A 1 191 ? -10.523 -8.977 3.219 1 98 191 ASN A C 1
ATOM 1487 O O . ASN A 1 191 ? -11.008 -9.969 3.748 1 98 191 ASN A O 1
ATOM 1491 N N . ASP A 1 192 ? -11.008 -7.719 3.41 1 97.5 192 ASP A N 1
ATOM 1492 C CA . ASP A 1 192 ? -12.266 -7.629 4.156 1 97.5 192 ASP A CA 1
ATOM 1493 C C . ASP A 1 192 ? -13.414 -8.258 3.369 1 97.5 192 ASP A C 1
ATOM 1495 O O . ASP A 1 192 ? -14.375 -8.75 3.959 1 97.5 192 ASP A O 1
ATOM 1499 N N . ASP A 1 193 ? -13.32 -8.336 1.975 1 98.06 193 ASP A N 1
ATOM 1500 C CA . ASP A 1 193 ? -14.273 -9.062 1.146 1 98.06 193 ASP A CA 1
ATOM 1501 C C . ASP A 1 193 ? -14.266 -10.555 1.471 1 98.06 193 ASP A C 1
ATOM 1503 O O . ASP A 1 193 ? -15.305 -11.203 1.463 1 98.06 193 ASP A O 1
ATOM 1507 N N . VAL A 1 194 ? -13.047 -11.086 1.74 1 98.69 194 VAL A N 1
ATOM 1508 C CA . VAL A 1 194 ? -12.891 -12.508 2.023 1 98.69 194 VAL A CA 1
ATOM 1509 C C . VAL A 1 194 ? -13.602 -12.859 3.328 1 98.69 194 VAL A C 1
ATOM 1511 O O . VAL A 1 194 ? -14.375 -13.82 3.383 1 98.69 194 VAL A O 1
ATOM 1514 N N . LEU A 1 195 ? -13.352 -12.055 4.367 1 98.56 195 LEU A N 1
ATOM 1515 C CA . LEU A 1 195 ? -14 -12.297 5.652 1 98.56 195 LEU A CA 1
ATOM 1516 C C . LEU A 1 195 ? -15.516 -12.203 5.516 1 98.56 195 LEU A C 1
ATOM 1518 O O . LEU A 1 195 ? -16.234 -13.055 6.039 1 98.56 195 LEU A O 1
ATOM 1522 N N . ALA A 1 196 ? -15.977 -11.164 4.801 1 98.06 196 ALA A N 1
ATOM 1523 C CA . ALA A 1 196 ? -17.406 -10.969 4.617 1 98.06 196 ALA A CA 1
ATOM 1524 C C . ALA A 1 196 ? -18.031 -12.148 3.865 1 98.06 196 ALA A C 1
ATOM 1526 O O . ALA A 1 196 ? -19.172 -12.523 4.125 1 98.06 196 ALA A O 1
ATOM 1527 N N . HIS A 1 197 ? -17.344 -12.75 2.973 1 98.31 197 HIS A N 1
ATOM 1528 C CA . HIS A 1 197 ? -17.828 -13.875 2.176 1 98.31 197 HIS A CA 1
ATOM 1529 C C . HIS A 1 197 ? -18.016 -15.117 3.039 1 98.31 197 HIS A C 1
ATOM 1531 O O . HIS A 1 197 ? -19.016 -15.828 2.887 1 98.31 197 HIS A O 1
ATOM 1537 N N . PHE A 1 198 ? -17.156 -15.375 3.994 1 98.62 198 PHE A N 1
ATOM 1538 C CA . PHE A 1 198 ? -17.156 -16.625 4.746 1 98.62 198 PHE A CA 1
ATOM 1539 C C . PHE A 1 198 ? -17.922 -16.469 6.055 1 98.62 198 PHE A C 1
ATOM 1541 O O . PHE A 1 198 ? -18.312 -17.453 6.68 1 98.62 198 PHE A O 1
ATOM 1548 N N . ASP A 1 199 ? -18.031 -15.219 6.539 1 98.12 199 ASP A N 1
ATOM 1549 C CA . ASP A 1 199 ? -18.75 -14.938 7.781 1 98.12 199 ASP A CA 1
ATOM 1550 C C . ASP A 1 199 ? -19.797 -13.844 7.578 1 98.12 199 ASP A C 1
ATOM 1552 O O . ASP A 1 199 ? -19.5 -12.656 7.703 1 98.12 199 ASP A O 1
ATOM 1556 N N . PRO A 1 200 ? -21 -14.227 7.414 1 95.5 200 PRO A N 1
ATOM 1557 C CA . PRO A 1 200 ? -22.062 -13.258 7.164 1 95.5 200 PRO A CA 1
ATOM 1558 C C . PRO A 1 200 ? -22.266 -12.281 8.32 1 95.5 200 PRO A C 1
ATOM 1560 O O . PRO A 1 200 ? -22.891 -11.234 8.148 1 95.5 200 PRO A O 1
ATOM 1563 N N . SER A 1 201 ? -21.766 -12.609 9.453 1 97.12 201 SER A N 1
ATOM 1564 C CA . SER A 1 201 ? -21.922 -11.727 10.609 1 97.12 201 SER A CA 1
ATOM 1565 C C . SER A 1 201 ? -20.766 -10.734 10.703 1 97.12 201 SER A C 1
ATOM 1567 O O . SER A 1 201 ? -20.781 -9.836 11.555 1 97.12 201 SER A O 1
ATOM 1569 N N . PHE A 1 202 ? -19.766 -10.93 9.859 1 97.31 202 PHE A N 1
ATOM 1570 C CA . PHE A 1 202 ? -18.625 -10.016 9.844 1 97.31 202 PHE A CA 1
ATOM 1571 C C . PHE A 1 202 ? -19.062 -8.617 9.438 1 97.31 202 PHE A C 1
ATOM 1573 O O . PHE A 1 202 ? -19.703 -8.438 8.398 1 97.31 202 PHE A O 1
ATOM 1580 N N . GLU A 1 203 ? -18.797 -7.633 10.305 1 95.62 203 GLU A N 1
ATOM 1581 C CA . GLU A 1 203 ? -19.062 -6.234 10 1 95.62 203 GLU A CA 1
ATOM 1582 C C . GLU A 1 203 ? -17.797 -5.492 9.625 1 95.62 203 GLU A C 1
ATOM 1584 O O . GLU A 1 203 ? -16.906 -5.289 10.469 1 95.62 203 GLU A O 1
ATOM 1589 N N . ARG A 1 204 ? -17.719 -5.035 8.43 1 95.06 204 ARG A N 1
ATOM 1590 C CA . ARG A 1 204 ? -16.578 -4.27 7.961 1 95.06 204 ARG A CA 1
ATOM 1591 C C . ARG A 1 204 ? -16.438 -2.949 8.711 1 95.06 204 ARG A C 1
ATOM 1593 O O . ARG A 1 204 ? -17.453 -2.297 9.008 1 95.06 204 ARG A O 1
ATOM 1600 N N . GLU A 1 205 ? -15.242 -2.605 9.031 1 95.75 205 GLU A N 1
ATOM 1601 C CA . GLU A 1 205 ? -15.016 -1.23 9.461 1 95.75 205 GLU A CA 1
ATOM 1602 C C . GLU A 1 205 ? -15.211 -0.248 8.312 1 95.75 205 GLU A C 1
ATOM 1604 O O . GLU A 1 205 ? -14.891 -0.557 7.164 1 95.75 205 GLU A O 1
ATOM 1609 N N . ASP A 1 206 ? -15.82 0.883 8.602 1 97.31 206 ASP A N 1
ATOM 1610 C CA . ASP A 1 206 ? -16.156 1.868 7.578 1 97.31 206 ASP A CA 1
ATOM 1611 C C . ASP A 1 206 ? -15.344 3.15 7.77 1 97.31 206 ASP A C 1
ATOM 1613 O O . ASP A 1 206 ? -15.438 3.803 8.812 1 97.31 206 ASP A O 1
ATOM 1617 N N . PHE A 1 207 ? -14.547 3.467 6.758 1 98.62 207 PHE A N 1
ATOM 1618 C CA . PHE A 1 207 ? -13.633 4.605 6.766 1 98.62 207 PHE A CA 1
ATOM 1619 C C . PHE A 1 207 ? -14.391 5.898 7.07 1 98.62 207 PHE A C 1
ATOM 1621 O O . PHE A 1 207 ? -13.938 6.707 7.879 1 98.62 207 PHE A O 1
ATOM 1628 N N . VAL A 1 208 ? -15.555 6.129 6.484 1 98.69 208 VAL A N 1
ATOM 1629 C CA . VAL A 1 208 ? -16.359 7.328 6.676 1 98.69 208 VAL A CA 1
ATOM 1630 C C . VAL A 1 208 ? -16.875 7.375 8.109 1 98.69 208 VAL A C 1
ATOM 1632 O O . VAL A 1 208 ? -16.812 8.414 8.766 1 98.69 208 VAL A O 1
ATOM 1635 N N . ASN A 1 209 ? -17.375 6.219 8.562 1 98.31 209 ASN A N 1
ATOM 1636 C CA . ASN A 1 209 ? -17.875 6.156 9.93 1 98.31 209 ASN A CA 1
ATOM 1637 C C . ASN A 1 209 ? -16.766 6.492 10.938 1 98.31 209 ASN A C 1
ATOM 1639 O O . ASN A 1 209 ? -17.016 7.188 11.922 1 98.31 209 ASN A O 1
ATOM 1643 N N . ILE A 1 210 ? -15.555 6.016 10.719 1 98.44 210 ILE A N 1
ATOM 1644 C CA . ILE A 1 210 ? -14.43 6.312 11.602 1 98.44 210 ILE A CA 1
ATOM 1645 C C . ILE A 1 210 ? -14.172 7.816 11.617 1 98.44 210 ILE A C 1
ATOM 1647 O O . ILE A 1 210 ? -13.969 8.406 12.68 1 98.44 210 ILE A O 1
ATOM 1651 N N . ILE A 1 211 ? -14.156 8.438 10.461 1 98.62 211 ILE A N 1
ATOM 1652 C CA . ILE A 1 211 ? -13.906 9.867 10.352 1 98.62 211 ILE A CA 1
ATOM 1653 C C . ILE A 1 211 ? -14.977 10.641 11.117 1 98.62 211 ILE A C 1
ATOM 1655 O O . ILE A 1 211 ? -14.656 11.523 11.922 1 98.62 211 ILE A O 1
ATOM 1659 N N . LEU A 1 212 ? -16.188 10.289 10.945 1 98.31 212 LEU A N 1
ATOM 1660 C CA . LEU A 1 212 ? -17.312 11.07 11.461 1 98.31 212 LEU A CA 1
ATOM 1661 C C . LEU A 1 212 ? -17.453 10.891 12.969 1 98.31 212 LEU A C 1
ATOM 1663 O O . LEU A 1 212 ? -17.953 11.781 13.664 1 98.31 212 LEU A O 1
ATOM 1667 N N . THR A 1 213 ? -16.953 9.773 13.508 1 97.69 213 THR A N 1
ATOM 1668 C CA . THR A 1 213 ? -17.281 9.477 14.906 1 97.69 213 THR A CA 1
ATOM 1669 C C . THR A 1 213 ? -16.031 9.578 15.773 1 97.69 213 THR A C 1
ATOM 1671 O O . THR A 1 213 ? -16.078 9.336 16.984 1 97.69 213 THR A O 1
ATOM 1674 N N . ASN A 1 214 ? -14.82 9.93 15.211 1 97.44 214 ASN A N 1
ATOM 1675 C CA . ASN A 1 214 ? -13.617 9.984 16.031 1 97.44 214 ASN A CA 1
ATOM 1676 C C . ASN A 1 214 ? -13.68 11.109 17.047 1 97.44 214 ASN A C 1
ATOM 1678 O O . ASN A 1 214 ? -14.688 11.805 17.156 1 97.44 214 ASN A O 1
ATOM 1682 N N . THR A 1 215 ? -12.633 11.359 17.828 1 95.56 215 THR A N 1
ATOM 1683 C CA . THR A 1 215 ? -12.703 12.148 19.062 1 95.56 215 THR A CA 1
ATOM 1684 C C . THR A 1 215 ? -12.367 13.617 18.781 1 95.56 215 THR A C 1
ATOM 1686 O O . THR A 1 215 ? -12.406 14.445 19.688 1 95.56 215 THR A O 1
ATOM 1689 N N . TRP A 1 216 ? -12.016 13.945 17.516 1 97.25 216 TRP A N 1
ATOM 1690 C CA . TRP A 1 216 ? -11.805 15.352 17.219 1 97.25 216 TRP A CA 1
ATOM 1691 C C . TRP A 1 216 ? -13.086 16.156 17.422 1 97.25 216 TRP A C 1
ATOM 1693 O O . TRP A 1 216 ? -14.164 15.727 17.016 1 97.25 216 TRP A O 1
ATOM 1703 N N . PRO A 1 217 ? -12.992 17.297 18.016 1 89.62 217 PRO A N 1
ATOM 1704 C CA . PRO A 1 217 ? -14.188 18.141 18.141 1 89.62 217 PRO A CA 1
ATOM 1705 C C . PRO A 1 217 ? -14.547 18.859 16.844 1 89.62 217 PRO A C 1
ATOM 1707 O O . PRO A 1 217 ? -13.672 19.125 16.016 1 89.62 217 PRO A O 1
ATOM 1710 N N . GLU A 1 218 ? -15.875 18.906 16.422 1 80.19 218 GLU A N 1
ATOM 1711 C CA . GLU A 1 218 ? -16.328 19.734 15.305 1 80.19 218 GLU A CA 1
ATOM 1712 C C . GLU A 1 218 ? -16.953 21.047 15.805 1 80.19 218 GLU A C 1
ATOM 1714 O O . GLU A 1 218 ? -17.516 21.094 16.891 1 80.19 218 GLU A O 1
ATOM 1719 N N . MET B 1 1 ? 14.125 45.188 4.07 1 27.25 1 MET B N 1
ATOM 1720 C CA . MET B 1 1 ? 13.93 44.5 5.344 1 27.25 1 MET B CA 1
ATOM 1721 C C . MET B 1 1 ? 13.508 43.062 5.113 1 27.25 1 MET B C 1
ATOM 1723 O O . MET B 1 1 ? 12.445 42.812 4.543 1 27.25 1 MET B O 1
ATOM 1727 N N . SER B 1 2 ? 14.406 42.156 4.688 1 29.98 2 SER B N 1
ATOM 1728 C CA . SER B 1 2 ? 14.219 40.75 4.316 1 29.98 2 SER B CA 1
ATOM 1729 C C . SER B 1 2 ? 13.391 40 5.363 1 29.98 2 SER B C 1
ATOM 1731 O O . SER B 1 2 ? 13.781 39.969 6.535 1 29.98 2 SER B O 1
ATOM 1733 N N . VAL B 1 3 ? 12.117 40.156 5.34 1 33.44 3 VAL B N 1
ATOM 1734 C CA . VAL B 1 3 ? 11.234 39.5 6.309 1 33.44 3 VAL B CA 1
ATOM 1735 C C . VAL B 1 3 ? 11.734 38.094 6.613 1 33.44 3 VAL B C 1
ATOM 1737 O O . VAL B 1 3 ? 11.789 37.25 5.727 1 33.44 3 VAL B O 1
ATOM 1740 N N . SER B 1 4 ? 12.797 37.938 7.336 1 38.22 4 SER B N 1
ATOM 1741 C CA . SER B 1 4 ? 13.203 36.656 7.961 1 38.22 4 SER B CA 1
ATOM 1742 C C . SER B 1 4 ? 12 35.875 8.43 1 38.22 4 SER B C 1
ATOM 1744 O O . SER B 1 4 ? 11.312 36.25 9.367 1 38.22 4 SER B O 1
ATOM 1746 N N . ILE B 1 5 ? 11.086 35.438 7.586 1 42.22 5 ILE B N 1
ATOM 1747 C CA . ILE B 1 5 ? 9.984 34.625 8.062 1 42.22 5 ILE B CA 1
ATOM 1748 C C . ILE B 1 5 ? 10.5 33.562 9.047 1 42.22 5 ILE B C 1
ATOM 1750 O O . ILE B 1 5 ? 11.32 32.719 8.695 1 42.22 5 ILE B O 1
ATOM 1754 N N . GLY B 1 6 ? 10.891 33.906 10.258 1 46.28 6 GLY B N 1
ATOM 1755 C CA . GLY B 1 6 ? 11.297 33.094 11.383 1 46.28 6 GLY B CA 1
ATOM 1756 C C . GLY B 1 6 ? 10.773 31.672 11.312 1 46.28 6 GLY B C 1
ATOM 1757 O O . GLY B 1 6 ? 9.812 31.406 10.586 1 46.28 6 GLY B O 1
ATOM 1758 N N . SER B 1 7 ? 11.758 30.641 11.484 1 61.97 7 SER B N 1
ATOM 1759 C CA . SER B 1 7 ? 11.406 29.234 11.594 1 61.97 7 SER B CA 1
ATOM 1760 C C . SER B 1 7 ? 10.086 29.047 12.336 1 61.97 7 SER B C 1
ATOM 1762 O O . SER B 1 7 ? 9.898 29.578 13.43 1 61.97 7 SER B O 1
ATOM 1764 N N . THR B 1 8 ? 8.945 28.906 11.664 1 80.75 8 THR B N 1
ATOM 1765 C CA . THR B 1 8 ? 7.645 28.641 12.266 1 80.75 8 THR B CA 1
ATOM 1766 C C . THR B 1 8 ? 7.715 27.406 13.164 1 80.75 8 THR B C 1
ATOM 1768 O O . THR B 1 8 ? 8.234 26.359 12.758 1 80.75 8 THR B O 1
ATOM 1771 N N . GLN B 1 9 ? 7.715 27.594 14.43 1 91.75 9 GLN B N 1
ATOM 1772 C CA . GLN B 1 9 ? 7.625 26.516 15.398 1 91.75 9 GLN B CA 1
ATOM 1773 C C . GLN B 1 9 ? 6.219 26.391 15.977 1 91.75 9 GLN B C 1
ATOM 1775 O O . GLN B 1 9 ? 5.633 27.406 16.391 1 91.75 9 GLN B O 1
ATOM 1780 N N . VAL B 1 10 ? 5.688 25.328 15.797 1 95.69 10 VAL B N 1
ATOM 1781 C CA . VAL B 1 10 ? 4.387 25.016 16.375 1 95.69 10 VAL B CA 1
ATOM 1782 C C . VAL B 1 10 ? 4.484 23.734 17.203 1 95.69 10 VAL B C 1
ATOM 1784 O O . VAL B 1 10 ? 4.988 22.719 16.734 1 95.69 10 VAL B O 1
ATOM 1787 N N . ALA B 1 11 ? 4.074 23.781 18.484 1 96.62 11 ALA B N 1
ATOM 1788 C CA . ALA B 1 11 ? 4.086 22.625 19.375 1 96.62 11 ALA B CA 1
ATOM 1789 C C . ALA B 1 11 ? 5.477 22 19.438 1 96.62 11 ALA B C 1
ATOM 1791 O O . ALA B 1 11 ? 5.621 20.766 19.406 1 96.62 11 ALA B O 1
ATOM 1792 N N . GLY B 1 12 ? 6.504 22.859 19.375 1 96 12 GLY B N 1
ATOM 1793 C CA . GLY B 1 12 ? 7.879 22.406 19.5 1 96 12 GLY B CA 1
ATOM 1794 C C . GLY B 1 12 ? 8.438 21.828 18.219 1 96 12 GLY B C 1
ATOM 1795 O O . GLY B 1 12 ? 9.578 21.359 18.188 1 96 12 GLY B O 1
ATOM 1796 N N . ILE B 1 13 ? 7.629 21.766 17.203 1 97.88 13 ILE B N 1
ATOM 1797 C CA . ILE B 1 13 ? 8.086 21.281 15.906 1 97.88 13 ILE B CA 1
ATOM 1798 C C . ILE B 1 13 ? 8.492 22.469 15.031 1 97.88 13 ILE B C 1
ATOM 1800 O O . ILE B 1 13 ? 7.707 23.391 14.828 1 97.88 13 ILE B O 1
ATOM 1804 N N . THR B 1 14 ? 9.695 22.438 14.547 1 96.44 14 THR B N 1
ATOM 1805 C CA . THR B 1 14 ? 10.195 23.5 13.672 1 96.44 14 THR B CA 1
ATOM 1806 C C . THR B 1 14 ? 10.016 23.125 12.203 1 96.44 14 THR B C 1
ATOM 1808 O O . THR B 1 14 ? 10.406 22.031 11.781 1 96.44 14 THR B O 1
ATOM 1811 N N . VAL B 1 15 ? 9.375 23.953 11.445 1 97.5 15 VAL B N 1
ATOM 1812 C CA . VAL B 1 15 ? 9.375 23.812 9.992 1 97.5 15 VAL B CA 1
ATOM 1813 C C . VAL B 1 15 ? 10.734 24.25 9.438 1 97.5 15 VAL B C 1
ATOM 1815 O O . VAL B 1 15 ? 11.172 25.375 9.656 1 97.5 15 VAL B O 1
ATOM 1818 N N . PRO B 1 16 ? 11.383 23.328 8.719 1 97.19 16 PRO B N 1
ATOM 1819 C CA . PRO B 1 16 ? 12.695 23.719 8.211 1 97.19 16 PRO B CA 1
ATOM 1820 C C . PRO B 1 16 ? 12.641 24.984 7.348 1 97.19 16 PRO B C 1
ATOM 1822 O O . PRO B 1 16 ? 11.703 25.156 6.559 1 97.19 16 PRO B O 1
ATOM 1825 N N . ASP B 1 17 ? 13.57 25.844 7.551 1 95.62 17 ASP B N 1
ATOM 1826 C CA . ASP B 1 17 ? 13.68 27.047 6.742 1 95.62 17 ASP B CA 1
ATOM 1827 C C . ASP B 1 17 ? 14.672 26.859 5.594 1 95.62 17 ASP B C 1
ATOM 1829 O O . ASP B 1 17 ? 15.758 27.438 5.598 1 95.62 17 ASP B O 1
ATOM 1833 N N . THR B 1 18 ? 14.297 26.094 4.66 1 96.94 18 THR B N 1
ATOM 1834 C CA . THR B 1 18 ? 15.117 25.781 3.49 1 96.94 18 THR B CA 1
ATOM 1835 C C . THR B 1 18 ? 14.422 26.219 2.209 1 96.94 18 THR B C 1
ATOM 1837 O O . THR B 1 18 ? 13.203 26.453 2.203 1 96.94 18 THR B O 1
ATOM 1840 N N . PRO B 1 19 ? 15.164 26.422 1.157 1 97.25 19 PRO B N 1
ATOM 1841 C CA . PRO B 1 19 ? 14.547 26.766 -0.123 1 97.25 19 PRO B CA 1
ATOM 1842 C C . PRO B 1 19 ? 13.477 25.766 -0.556 1 97.25 19 PRO B C 1
ATOM 1844 O O . PRO B 1 19 ? 12.414 26.156 -1.045 1 97.25 19 PRO B O 1
ATOM 1847 N N . LEU B 1 20 ? 13.734 24.484 -0.362 1 98 20 LEU B N 1
ATOM 1848 C CA . LEU B 1 20 ? 12.781 23.453 -0.744 1 98 20 LEU B CA 1
ATOM 1849 C C . LEU B 1 20 ? 11.453 23.641 -0.013 1 98 20 LEU B C 1
ATOM 1851 O O . LEU B 1 20 ? 10.391 23.625 -0.635 1 98 20 LEU B O 1
ATOM 1855 N N . VAL B 1 21 ? 11.5 23.781 1.278 1 98.25 21 VAL B N 1
ATOM 1856 C CA . VAL B 1 21 ? 10.305 23.906 2.1 1 98.25 21 VAL B CA 1
ATOM 1857 C C . VAL B 1 21 ? 9.523 25.156 1.688 1 98.25 21 VAL B C 1
ATOM 1859 O O . VAL B 1 21 ? 8.289 25.125 1.58 1 98.25 21 VAL B O 1
ATOM 1862 N N . ARG B 1 22 ? 10.211 26.219 1.43 1 97.81 22 ARG B N 1
ATOM 1863 C CA . ARG B 1 22 ? 9.562 27.453 0.987 1 97.81 22 ARG B CA 1
ATOM 1864 C C . ARG B 1 22 ? 8.875 27.25 -0.361 1 97.81 22 ARG B C 1
ATOM 1866 O O . ARG B 1 22 ? 7.734 27.672 -0.547 1 97.81 22 ARG B O 1
ATOM 1873 N N . GLU B 1 23 ? 9.539 26.641 -1.267 1 98.25 23 GLU B N 1
ATOM 1874 C CA . GLU B 1 23 ? 9 26.422 -2.604 1 98.25 23 GLU B CA 1
ATOM 1875 C C . GLU B 1 23 ? 7.805 25.469 -2.566 1 98.25 23 GLU B C 1
ATOM 1877 O O . GLU B 1 23 ? 6.809 25.688 -3.26 1 98.25 23 GLU B O 1
ATOM 1882 N N . VAL B 1 24 ? 7.934 24.406 -1.774 1 98.69 24 VAL B N 1
ATOM 1883 C CA . VAL B 1 24 ? 6.828 23.469 -1.607 1 98.69 24 VAL B CA 1
ATOM 1884 C C . VAL B 1 24 ? 5.613 24.188 -1.033 1 98.69 24 VAL B C 1
ATOM 1886 O O . VAL B 1 24 ? 4.488 24 -1.508 1 98.69 24 VAL B O 1
ATOM 1889 N N . THR B 1 25 ? 5.855 25 0.01 1 98.44 25 THR B N 1
ATOM 1890 C CA . THR B 1 25 ? 4.773 25.734 0.662 1 98.44 25 THR B CA 1
ATOM 1891 C C . THR B 1 25 ? 4.059 26.641 -0.331 1 98.44 25 THR B C 1
ATOM 1893 O O . THR B 1 25 ? 2.828 26.656 -0.396 1 98.44 25 THR B O 1
ATOM 1896 N N . GLU B 1 26 ? 4.852 27.359 -1.092 1 98.06 26 GLU B N 1
ATOM 1897 C CA . GLU B 1 26 ? 4.285 28.266 -2.082 1 98.06 26 GLU B CA 1
ATOM 1898 C C . GLU B 1 26 ? 3.52 27.5 -3.158 1 98.06 26 GLU B C 1
ATOM 1900 O O . GLU B 1 26 ? 2.41 27.891 -3.533 1 98.06 26 GLU B O 1
ATOM 1905 N N . TYR B 1 27 ? 4.094 26.453 -3.668 1 98.25 27 TYR B N 1
ATOM 1906 C CA . TYR B 1 27 ? 3.486 25.656 -4.73 1 98.25 27 TYR B CA 1
ATOM 1907 C C . TYR B 1 27 ? 2.15 25.062 -4.277 1 98.25 27 TYR B C 1
ATOM 1909 O O . TYR B 1 27 ? 1.146 25.188 -4.98 1 98.25 27 TYR B O 1
ATOM 1917 N N . ILE B 1 28 ? 2.119 24.438 -3.105 1 98.44 28 ILE B N 1
ATOM 1918 C CA . ILE B 1 28 ? 0.919 23.766 -2.613 1 98.44 28 ILE B CA 1
ATOM 1919 C C . ILE B 1 28 ? -0.134 24.797 -2.24 1 98.44 28 ILE B C 1
ATOM 1921 O O . ILE B 1 28 ? -1.329 24.594 -2.457 1 98.44 28 ILE B O 1
ATOM 1925 N N . ARG B 1 29 ? 0.304 25.953 -1.663 1 97.75 29 ARG B N 1
ATOM 1926 C CA . ARG B 1 29 ? -0.625 27.031 -1.34 1 97.75 29 ARG B CA 1
ATOM 1927 C C . ARG B 1 29 ? -1.36 27.516 -2.586 1 97.75 29 ARG B C 1
ATOM 1929 O O . ARG B 1 29 ? -2.541 27.859 -2.521 1 97.75 29 ARG B O 1
ATOM 1936 N N . ASP B 1 30 ? -0.709 27.531 -3.725 1 97.25 30 ASP B N 1
ATOM 1937 C CA . ASP B 1 30 ? -1.268 28.016 -4.984 1 97.25 30 ASP B CA 1
ATOM 1938 C C . ASP B 1 30 ? -2.27 27.016 -5.562 1 97.25 30 ASP B C 1
ATOM 1940 O O . ASP B 1 30 ? -3.199 27.406 -6.27 1 97.25 30 ASP B O 1
ATOM 1944 N N . VAL B 1 31 ? -2.174 25.734 -5.242 1 96.75 31 VAL B N 1
ATOM 1945 C CA . VAL B 1 31 ? -2.932 24.688 -5.926 1 96.75 31 VAL B CA 1
ATOM 1946 C C . VAL B 1 31 ? -4.09 24.234 -5.043 1 96.75 31 VAL B C 1
ATOM 1948 O O . VAL B 1 31 ? -5.164 23.891 -5.543 1 96.75 31 VAL B O 1
ATOM 1951 N N . GLU B 1 32 ? -3.867 24.219 -3.754 1 97.44 32 GLU B N 1
ATOM 1952 C CA . GLU B 1 32 ? -4.867 23.672 -2.834 1 97.44 32 GLU B CA 1
ATOM 1953 C C . GLU B 1 32 ? -5.695 24.797 -2.209 1 97.44 32 GLU B C 1
ATOM 1955 O O . GLU B 1 32 ? -5.195 25.906 -1.997 1 97.44 32 GLU B O 1
ATOM 1960 N N . ASP B 1 33 ? -6.969 24.547 -1.945 1 97.94 33 ASP B N 1
ATOM 1961 C CA . ASP B 1 33 ? -7.781 25.484 -1.182 1 97.94 33 ASP B CA 1
ATOM 1962 C C . ASP B 1 33 ? -7.395 25.469 0.296 1 97.94 33 ASP B C 1
ATOM 1964 O O . ASP B 1 33 ? -6.473 24.75 0.695 1 97.94 33 ASP B O 1
ATOM 1968 N N . ASP B 1 34 ? -8.047 26.266 1.106 1 98.19 34 ASP B N 1
ATOM 1969 C CA . ASP B 1 34 ? -7.711 26.391 2.521 1 98.19 34 ASP B CA 1
ATOM 1970 C C . ASP B 1 34 ? -7.848 25.047 3.242 1 98.19 34 ASP B C 1
ATOM 1972 O O . ASP B 1 34 ? -7.031 24.719 4.102 1 98.19 34 ASP B O 1
ATOM 1976 N N . LEU B 1 35 ? -8.875 24.297 2.939 1 98.56 35 LEU B N 1
ATOM 1977 C CA . LEU B 1 35 ? -9.125 23.016 3.592 1 98.56 35 LEU B CA 1
ATOM 1978 C C . LEU B 1 35 ? -7.922 22.094 3.461 1 98.56 35 LEU B C 1
ATOM 1980 O O . LEU B 1 35 ? -7.359 21.656 4.465 1 98.56 35 LEU B O 1
ATOM 1984 N N . LEU B 1 36 ? -7.5 21.859 2.191 1 98.81 36 LEU B N 1
ATOM 1985 C CA . LEU B 1 36 ? -6.43 20.891 1.938 1 98.81 36 LEU B CA 1
ATOM 1986 C C . LEU B 1 36 ? -5.086 21.453 2.391 1 98.81 36 LEU B C 1
ATOM 1988 O O . LEU B 1 36 ? -4.234 20.703 2.877 1 98.81 36 LEU B O 1
ATOM 1992 N N . PHE B 1 37 ? -4.883 22.75 2.244 1 98.69 37 PHE B N 1
ATOM 1993 C CA . PHE B 1 37 ? -3.619 23.344 2.662 1 98.69 37 PHE B CA 1
ATOM 1994 C C . PHE B 1 37 ? -3.422 23.203 4.168 1 98.69 37 PHE B C 1
ATOM 1996 O O . PHE B 1 37 ? -2.379 22.719 4.617 1 98.69 37 PHE B O 1
ATOM 2003 N N . HIS B 1 38 ? -4.434 23.609 4.938 1 98.69 38 HIS B N 1
ATOM 2004 C CA . HIS B 1 38 ? -4.328 23.5 6.391 1 98.69 38 HIS B CA 1
ATOM 2005 C C . HIS B 1 38 ? -4.23 22.047 6.832 1 98.69 38 HIS B C 1
ATOM 2007 O O . HIS B 1 38 ? -3.502 21.719 7.773 1 98.69 38 HIS B O 1
ATOM 2013 N N . HIS B 1 39 ? -4.949 21.172 6.176 1 98.88 39 HIS B N 1
ATOM 2014 C CA . HIS B 1 39 ? -4.848 19.75 6.465 1 98.88 39 HIS B CA 1
ATOM 2015 C C . HIS B 1 39 ? -3.432 19.234 6.223 1 98.88 39 HIS B C 1
ATOM 2017 O O . HIS B 1 39 ? -2.867 18.547 7.074 1 98.88 39 HIS B O 1
ATOM 2023 N N . SER B 1 40 ? -2.85 19.609 5.086 1 98.94 40 SER B N 1
ATOM 2024 C CA . SER B 1 40 ? -1.496 19.172 4.762 1 98.94 40 SER B CA 1
ATOM 2025 C C . SER B 1 40 ? -0.494 19.656 5.801 1 98.94 40 SER B C 1
ATOM 2027 O O . SER B 1 40 ? 0.405 18.906 6.203 1 98.94 40 SER B O 1
ATOM 2029 N N . ARG B 1 41 ? -0.661 20.906 6.254 1 98.69 41 ARG B N 1
ATOM 2030 C CA . ARG B 1 41 ? 0.196 21.438 7.305 1 98.69 41 ARG B CA 1
ATOM 2031 C C . ARG B 1 41 ? 0.016 20.672 8.609 1 98.69 41 ARG B C 1
ATOM 2033 O O . ARG B 1 41 ? 0.996 20.328 9.273 1 98.69 41 ARG B O 1
ATOM 2040 N N . ARG B 1 42 ? -1.229 20.406 8.945 1 98.81 42 ARG B N 1
ATOM 2041 C CA . ARG B 1 42 ? -1.483 19.656 10.156 1 98.81 42 ARG B CA 1
ATOM 2042 C C . ARG B 1 42 ? -0.879 18.25 10.062 1 98.81 42 ARG B C 1
ATOM 2044 O O . ARG B 1 42 ? -0.341 17.734 11.047 1 98.81 42 ARG B O 1
ATOM 2051 N N . VAL B 1 43 ? -0.957 17.625 8.891 1 98.94 43 VAL B N 1
ATOM 2052 C CA . VAL B 1 43 ? -0.379 16.312 8.688 1 98.94 43 VAL B CA 1
ATOM 2053 C C . VAL B 1 43 ? 1.115 16.344 9 1 98.94 43 VAL B C 1
ATOM 2055 O O . VAL B 1 43 ? 1.643 15.43 9.641 1 98.94 43 VAL B O 1
ATOM 2058 N N . PHE B 1 44 ? 1.801 17.406 8.594 1 98.94 44 PHE B N 1
ATOM 2059 C CA . PHE B 1 44 ? 3.217 17.547 8.914 1 98.94 44 PHE B CA 1
ATOM 2060 C C . PHE B 1 44 ? 3.422 17.609 10.422 1 98.94 44 PHE B C 1
ATOM 2062 O O . PHE B 1 44 ? 4.219 16.844 10.984 1 98.94 44 PHE B O 1
ATOM 2069 N N . PHE B 1 45 ? 2.738 18.469 11.055 1 98.88 45 PHE B N 1
ATOM 2070 C CA . PHE B 1 45 ? 2.959 18.703 12.477 1 98.88 45 PHE B CA 1
ATOM 2071 C C . PHE B 1 45 ? 2.566 17.469 13.289 1 98.88 45 PHE B C 1
ATOM 2073 O O . PHE B 1 45 ? 3.314 17.047 14.172 1 98.88 45 PHE B O 1
ATOM 2080 N N . PHE B 1 46 ? 1.407 16.891 13.016 1 98.94 46 PHE B N 1
ATOM 2081 C CA . PHE B 1 46 ? 0.978 15.711 13.75 1 98.94 46 PHE B CA 1
ATOM 2082 C C . PHE B 1 46 ? 1.903 14.539 13.469 1 98.94 46 PHE B C 1
ATOM 2084 O O . PHE B 1 46 ? 2.209 13.75 14.367 1 98.94 46 PHE B O 1
ATOM 2091 N N . GLY B 1 47 ? 2.33 14.398 12.172 1 98.88 47 GLY B N 1
ATOM 2092 C CA . GLY B 1 47 ? 3.318 13.375 11.867 1 98.88 47 GLY B CA 1
ATOM 2093 C C . GLY B 1 47 ? 4.605 13.531 12.656 1 98.88 47 GLY B C 1
ATOM 2094 O O . GLY B 1 47 ? 5.117 12.57 13.219 1 98.88 47 GLY B O 1
ATOM 2095 N N . ALA B 1 48 ? 5.086 14.734 12.719 1 98.88 48 ALA B N 1
ATOM 2096 C CA . ALA B 1 48 ? 6.312 15.023 13.453 1 98.88 48 ALA B CA 1
ATOM 2097 C C . ALA B 1 48 ? 6.133 14.766 14.945 1 98.88 48 ALA B C 1
ATOM 2099 O O . ALA B 1 48 ? 7.023 14.219 15.602 1 98.88 48 ALA B O 1
ATOM 2100 N N . LEU B 1 49 ? 5.012 15.172 15.508 1 98.88 49 LEU B N 1
ATOM 2101 C CA . LEU B 1 49 ? 4.727 14.945 16.922 1 98.88 49 LEU B CA 1
ATOM 2102 C C . LEU B 1 49 ? 4.652 13.453 17.234 1 98.88 49 LEU B C 1
ATOM 2104 O O . LEU B 1 49 ? 5.188 12.992 18.25 1 98.88 49 LEU B O 1
ATOM 2108 N N . GLN B 1 50 ? 4 12.711 16.375 1 98.88 50 GLN B N 1
ATOM 2109 C CA . GLN B 1 50 ? 3.953 11.266 16.547 1 98.88 50 GLN B CA 1
ATOM 2110 C C . GLN B 1 50 ? 5.348 10.648 16.469 1 98.88 50 GLN B C 1
ATOM 2112 O O . GLN B 1 50 ? 5.668 9.719 17.203 1 98.88 50 GLN B O 1
ATOM 2117 N N . GLY B 1 51 ? 6.121 11.172 15.5 1 98.75 51 GLY B N 1
ATOM 2118 C CA . GLY B 1 51 ? 7.5 10.711 15.422 1 98.75 51 GLY B CA 1
ATOM 2119 C C . GLY B 1 51 ? 8.273 10.914 16.703 1 98.75 51 GLY B C 1
ATOM 2120 O O . GLY B 1 51 ? 8.938 9.992 17.188 1 98.75 51 GLY B O 1
ATOM 2121 N N . ARG B 1 52 ? 8.164 12.086 17.266 1 98.19 52 ARG B N 1
ATOM 2122 C CA . ARG B 1 52 ? 8.82 12.383 18.531 1 98.19 52 ARG B CA 1
ATOM 2123 C C . ARG B 1 52 ? 8.344 11.438 19.625 1 98.19 52 ARG B C 1
ATOM 2125 O O . ARG B 1 52 ? 9.156 10.875 20.375 1 98.19 52 ARG B O 1
ATOM 2132 N N . ARG B 1 53 ? 7.098 11.234 19.766 1 98.12 53 ARG B N 1
ATOM 2133 C CA . ARG B 1 53 ? 6.516 10.344 20.766 1 98.12 53 ARG B CA 1
ATOM 2134 C C . ARG B 1 53 ? 7.055 8.93 20.609 1 98.12 53 ARG B C 1
ATOM 2136 O O . ARG B 1 53 ? 7.34 8.258 21.609 1 98.12 53 ARG B O 1
ATOM 2143 N N . ARG B 1 54 ? 7.238 8.5 19.359 1 98.12 54 ARG B N 1
ATOM 2144 C CA . ARG B 1 54 ? 7.59 7.117 19.047 1 98.12 54 ARG B CA 1
ATOM 2145 C C . ARG B 1 54 ? 9.102 6.938 18.969 1 98.12 54 ARG B C 1
ATOM 2147 O O . ARG B 1 54 ? 9.594 5.832 18.734 1 98.12 54 ARG B O 1
ATOM 2154 N N . GLY B 1 55 ? 9.836 7.98 19.125 1 98.19 55 GLY B N 1
ATOM 2155 C CA . GLY B 1 55 ? 11.289 7.926 19.047 1 98.19 55 GLY B CA 1
ATOM 2156 C C . GLY B 1 55 ? 11.805 7.797 17.625 1 98.19 55 GLY B C 1
ATOM 2157 O O . GLY B 1 55 ? 12.898 7.266 17.391 1 98.19 55 GLY B O 1
ATOM 2158 N N . LEU B 1 56 ? 11.008 8.211 16.656 1 98.31 56 LEU B N 1
ATOM 2159 C CA . LEU B 1 56 ? 11.406 8.211 15.25 1 98.31 56 LEU B CA 1
ATOM 2160 C C . LEU B 1 56 ? 12 9.562 14.859 1 98.31 56 LEU B C 1
ATOM 2162 O O . LEU B 1 56 ? 11.516 10.609 15.305 1 98.31 56 LEU B O 1
ATOM 2166 N N . GLN B 1 57 ? 13.031 9.539 14.031 1 97.19 57 GLN B N 1
ATOM 2167 C CA . GLN B 1 57 ? 13.703 10.758 13.586 1 97.19 57 GLN B CA 1
ATOM 2168 C C . GLN B 1 57 ? 13.672 10.875 12.062 1 97.19 57 GLN B C 1
ATOM 2170 O O . GLN B 1 57 ? 14.617 10.461 11.383 1 97.19 57 GLN B O 1
ATOM 2175 N N . PRO B 1 58 ? 12.703 11.492 11.555 1 98.56 58 PRO B N 1
ATOM 2176 C CA . PRO B 1 58 ? 12.617 11.695 10.109 1 98.56 58 PRO B CA 1
ATOM 2177 C C . PRO B 1 58 ? 13.492 12.852 9.625 1 98.56 58 PRO B C 1
ATOM 2179 O O . PRO B 1 58 ? 13.898 13.703 10.422 1 98.56 58 PRO B O 1
ATOM 2182 N N . ASP B 1 59 ? 13.906 12.805 8.336 1 98.44 59 ASP B N 1
ATOM 2183 C CA . ASP B 1 59 ? 14.25 14.055 7.66 1 98.44 59 ASP B CA 1
ATOM 2184 C C . ASP B 1 59 ? 13.047 14.977 7.559 1 98.44 59 ASP B C 1
ATOM 2186 O O . ASP B 1 59 ? 12.125 14.727 6.773 1 98.44 59 ASP B O 1
ATOM 2190 N N . LEU B 1 60 ? 13.062 16.031 8.297 1 98.31 60 LEU B N 1
ATOM 2191 C CA . LEU B 1 60 ? 11.883 16.891 8.414 1 98.31 60 LEU B CA 1
ATOM 2192 C C . LEU B 1 60 ? 11.562 17.547 7.078 1 98.31 60 LEU B C 1
ATOM 2194 O O . LEU B 1 60 ? 10.398 17.828 6.789 1 98.31 60 LEU B O 1
ATOM 2198 N N . GLU B 1 61 ? 12.57 17.797 6.258 1 98.19 61 GLU B N 1
ATOM 2199 C CA . GLU B 1 61 ? 12.312 18.359 4.938 1 98.19 61 GLU B CA 1
ATOM 2200 C C . GLU B 1 61 ? 11.523 17.391 4.066 1 98.19 61 GLU B C 1
ATOM 2202 O O . GLU B 1 61 ? 10.555 17.781 3.41 1 98.19 61 GLU B O 1
ATOM 2207 N N . LEU B 1 62 ? 11.922 16.141 4.094 1 98.81 62 LEU B N 1
ATOM 2208 C CA . LEU B 1 62 ? 11.25 15.125 3.283 1 98.81 62 LEU B CA 1
ATOM 2209 C C . LEU B 1 62 ? 9.859 14.82 3.84 1 98.81 62 LEU B C 1
ATOM 2211 O O . LEU B 1 62 ? 8.914 14.609 3.078 1 98.81 62 LEU B O 1
ATOM 2215 N N . LEU B 1 63 ? 9.781 14.766 5.188 1 98.94 63 LEU B N 1
ATOM 2216 C CA . LEU B 1 63 ? 8.461 14.594 5.789 1 98.94 63 LEU B CA 1
ATOM 2217 C C . LEU B 1 63 ? 7.523 15.719 5.379 1 98.94 63 LEU B C 1
ATOM 2219 O O . LEU B 1 63 ? 6.352 15.484 5.082 1 98.94 63 LEU B O 1
ATOM 2223 N N . TYR B 1 64 ? 8.07 16.938 5.344 1 98.88 64 TYR B N 1
ATOM 2224 C CA . TYR B 1 64 ? 7.281 18.109 4.953 1 98.88 64 TYR B CA 1
ATOM 2225 C C . TYR B 1 64 ? 6.789 17.969 3.518 1 98.88 64 TYR B C 1
ATOM 2227 O O . TYR B 1 64 ? 5.617 18.219 3.232 1 98.88 64 TYR B O 1
ATOM 2235 N N . VAL B 1 65 ? 7.648 17.578 2.621 1 98.94 65 VAL B N 1
ATOM 2236 C CA . VAL B 1 65 ? 7.262 17.406 1.226 1 98.94 65 VAL B CA 1
ATOM 2237 C C . VAL B 1 65 ? 6.152 16.359 1.12 1 98.94 65 VAL B C 1
ATOM 2239 O O . VAL B 1 65 ? 5.148 16.578 0.442 1 98.94 65 VAL B O 1
ATOM 2242 N N . GLY B 1 66 ? 6.328 15.195 1.819 1 98.94 66 GLY B N 1
ATOM 2243 C CA . GLY B 1 66 ? 5.305 14.156 1.808 1 98.94 66 GLY B CA 1
ATOM 2244 C C . GLY B 1 66 ? 3.959 14.648 2.316 1 98.94 66 GLY B C 1
ATOM 2245 O O . GLY B 1 66 ? 2.928 14.406 1.688 1 98.94 66 GLY B O 1
ATOM 2246 N N . ALA B 1 67 ? 3.988 15.375 3.398 1 98.94 67 ALA B N 1
ATOM 2247 C CA . ALA B 1 67 ? 2.766 15.867 4.023 1 98.94 67 ALA B CA 1
ATOM 2248 C C . ALA B 1 67 ? 2.07 16.891 3.127 1 98.94 67 ALA B C 1
ATOM 2250 O O . ALA B 1 67 ? 0.847 16.859 2.975 1 98.94 67 ALA B O 1
ATOM 2251 N N . MET B 1 68 ? 2.848 17.75 2.504 1 98.94 68 MET B N 1
ATOM 2252 C CA . MET B 1 68 ? 2.277 18.844 1.724 1 98.94 68 MET B CA 1
ATOM 2253 C C . MET B 1 68 ? 1.724 18.328 0.397 1 98.94 68 MET B C 1
ATOM 2255 O O . MET B 1 68 ? 0.687 18.812 -0.07 1 98.94 68 MET B O 1
ATOM 2259 N N . PHE B 1 69 ? 2.312 17.312 -0.176 1 98.94 69 PHE B N 1
ATOM 2260 C CA . PHE B 1 69 ? 1.957 16.859 -1.518 1 98.94 69 PHE B CA 1
ATOM 2261 C C . PHE B 1 69 ? 0.918 15.742 -1.459 1 98.94 69 PHE B C 1
ATOM 2263 O O . PHE B 1 69 ? 0.333 15.383 -2.48 1 98.94 69 PHE B O 1
ATOM 2270 N N . HIS B 1 70 ? 0.626 15.148 -0.292 1 98.94 70 HIS B N 1
ATOM 2271 C CA . HIS B 1 70 ? -0.028 13.844 -0.252 1 98.94 70 HIS B CA 1
ATOM 2272 C C . HIS B 1 70 ? -1.42 13.906 -0.871 1 98.94 70 HIS B C 1
ATOM 2274 O O . HIS B 1 70 ? -1.914 12.906 -1.399 1 98.94 70 HIS B O 1
ATOM 2280 N N . ASP B 1 71 ? -2.045 15.109 -0.874 1 98.81 71 ASP B N 1
ATOM 2281 C CA . ASP B 1 71 ? -3.426 15.188 -1.337 1 98.81 71 ASP B CA 1
ATOM 2282 C C . ASP B 1 71 ? -3.527 15.984 -2.633 1 98.81 71 ASP B C 1
ATOM 2284 O O . ASP B 1 71 ? -4.629 16.297 -3.088 1 98.81 71 ASP B O 1
ATOM 2288 N N . ILE B 1 72 ? -2.381 16.344 -3.236 1 98.81 72 ILE B N 1
ATOM 2289 C CA . ILE B 1 72 ? -2.441 17.188 -4.426 1 98.81 72 ILE B CA 1
ATOM 2290 C C . ILE B 1 72 ? -3.182 16.453 -5.543 1 98.81 72 ILE B C 1
ATOM 2292 O O . ILE B 1 72 ? -3.801 17.078 -6.402 1 98.81 72 ILE B O 1
ATOM 2296 N N . GLY B 1 73 ? -3.172 15.109 -5.531 1 98.81 73 GLY B N 1
ATOM 2297 C CA . GLY B 1 73 ? -3.867 14.305 -6.523 1 98.81 73 GLY B CA 1
ATOM 2298 C C . GLY B 1 73 ? -5.375 14.484 -6.484 1 98.81 73 GLY B C 1
ATOM 2299 O O . GLY B 1 73 ? -6.074 14.078 -7.414 1 98.81 73 GLY B O 1
ATOM 2300 N N . LEU B 1 74 ? -5.941 15.094 -5.438 1 98.75 74 LEU B N 1
ATOM 2301 C CA . LEU B 1 74 ? -7.371 15.352 -5.305 1 98.75 74 LEU B CA 1
ATOM 2302 C C . LEU B 1 74 ? -7.762 16.625 -6.039 1 98.75 74 LEU B C 1
ATOM 2304 O O . LEU B 1 74 ? -8.945 16.938 -6.176 1 98.75 74 LEU B O 1
ATOM 2308 N N . THR B 1 75 ? -6.773 17.375 -6.488 1 98.38 75 THR B N 1
ATOM 2309 C CA . THR B 1 75 ? -7.012 18.688 -7.094 1 98.38 75 THR B CA 1
ATOM 2310 C C . THR B 1 75 ? -6.863 18.609 -8.609 1 98.38 75 THR B C 1
ATOM 2312 O O . THR B 1 75 ? -6.457 17.578 -9.148 1 98.38 75 THR B O 1
ATOM 2315 N N . GLU B 1 76 ? -7.293 19.734 -9.336 1 97.12 76 GLU B N 1
ATOM 2316 C CA . GLU B 1 76 ? -7.094 19.844 -10.773 1 97.12 76 GLU B CA 1
ATOM 2317 C C . GLU B 1 76 ? -5.609 19.969 -11.117 1 97.12 76 GLU B C 1
ATOM 2319 O O . GLU B 1 76 ? -4.848 20.594 -10.367 1 97.12 76 GLU B O 1
ATOM 2324 N N . PRO B 1 77 ? -5.086 19.406 -12.133 1 97.12 77 PRO B N 1
ATOM 2325 C CA . PRO B 1 77 ? -5.883 18.734 -13.164 1 97.12 77 PRO B CA 1
ATOM 2326 C C . PRO B 1 77 ? -6.074 17.25 -12.883 1 97.12 77 PRO B C 1
ATOM 2328 O O . PRO B 1 77 ? -6.715 16.547 -13.672 1 97.12 77 PRO B O 1
ATOM 2331 N N . TYR B 1 78 ? -5.586 16.703 -11.82 1 97.81 78 TYR B N 1
ATOM 2332 C CA . TYR B 1 78 ? -5.641 15.273 -11.555 1 97.81 78 TYR B CA 1
ATOM 2333 C C . TYR B 1 78 ? -7.078 14.805 -11.375 1 97.81 78 TYR B C 1
ATOM 2335 O O . TYR B 1 78 ? -7.48 13.781 -11.938 1 97.81 78 TYR B O 1
ATOM 2343 N N . ARG B 1 79 ? -7.77 15.609 -10.664 1 96.31 79 ARG B N 1
ATOM 2344 C CA . ARG B 1 79 ? -9.141 15.289 -10.289 1 96.31 79 ARG B CA 1
ATOM 2345 C C . ARG B 1 79 ? -9.984 14.93 -11.508 1 96.31 79 ARG B C 1
ATOM 2347 O O . ARG B 1 79 ? -10.75 13.969 -11.484 1 96.31 79 ARG B O 1
ATOM 2354 N N . SER B 1 80 ? -9.852 15.656 -12.586 1 96.12 80 SER B N 1
ATOM 2355 C CA . SER B 1 80 ? -10.719 15.477 -13.75 1 96.12 80 SER B CA 1
ATOM 2356 C C . SER B 1 80 ? -10 14.719 -14.859 1 96.12 80 SER B C 1
ATOM 2358 O O . SER B 1 80 ? -10.641 14.211 -15.781 1 96.12 80 SER B O 1
ATOM 2360 N N . GLY B 1 81 ? -8.719 14.609 -14.734 1 97 81 GLY B N 1
ATOM 2361 C CA . GLY B 1 81 ? -7.996 14.141 -15.906 1 97 81 GLY B CA 1
ATOM 2362 C C . GLY B 1 81 ? -7.273 12.828 -15.672 1 97 81 GLY B C 1
ATOM 2363 O O . GLY B 1 81 ? -6.738 12.234 -16.609 1 97 81 GLY B O 1
ATOM 2364 N N . SER B 1 82 ? -7.203 12.336 -14.484 1 98.06 82 SER B N 1
ATOM 2365 C CA . SER B 1 82 ? -6.418 11.141 -14.18 1 98.06 82 SER B CA 1
ATOM 2366 C C . SER B 1 82 ? -7.316 9.961 -13.844 1 98.06 82 SER B C 1
ATOM 2368 O O . SER B 1 82 ? -8.398 10.141 -13.266 1 98.06 82 SER B O 1
ATOM 2370 N N . ALA B 1 83 ? -6.91 8.758 -14.164 1 98.06 83 ALA B N 1
ATOM 2371 C CA . ALA B 1 83 ? -7.594 7.527 -13.789 1 98.06 83 ALA B CA 1
ATOM 2372 C C . ALA B 1 83 ? -6.84 6.805 -12.672 1 98.06 83 ALA B C 1
ATOM 2374 O O . ALA B 1 83 ? -7.293 5.766 -12.18 1 98.06 83 ALA B O 1
ATOM 2375 N N . LEU B 1 84 ? -5.695 7.344 -12.25 1 98.56 84 LEU B N 1
ATOM 2376 C CA . LEU B 1 84 ? -4.859 6.73 -11.227 1 98.56 84 LEU B CA 1
ATOM 2377 C C . LEU B 1 84 ? -5.414 7.016 -9.836 1 98.56 84 LEU B C 1
ATOM 2379 O O . LEU B 1 84 ? -6.246 7.906 -9.664 1 98.56 84 LEU B O 1
ATOM 2383 N N . ARG B 1 85 ? -4.941 6.195 -8.836 1 98.56 85 ARG B N 1
ATOM 2384 C CA . ARG B 1 85 ? -5.145 6.609 -7.449 1 98.56 85 ARG B CA 1
ATOM 2385 C C . ARG B 1 85 ? -4.613 8.016 -7.215 1 98.56 85 ARG B C 1
ATOM 2387 O O . ARG B 1 85 ? -3.529 8.367 -7.688 1 98.56 85 ARG B O 1
ATOM 2394 N N . PHE B 1 86 ? -5.359 8.836 -6.477 1 98.88 86 PHE B N 1
ATOM 2395 C CA . PHE B 1 86 ? -4.898 10.195 -6.23 1 98.88 86 PHE B CA 1
ATOM 2396 C C . PHE B 1 86 ? -3.582 10.195 -5.457 1 98.88 86 PHE B C 1
ATOM 2398 O O . PHE B 1 86 ? -2.754 11.086 -5.629 1 98.88 86 PHE B O 1
ATOM 2405 N N . GLU B 1 87 ? -3.371 9.172 -4.648 1 98.88 87 GLU B N 1
ATOM 2406 C CA . GLU B 1 87 ? -2.113 9 -3.926 1 98.88 87 GLU B CA 1
ATOM 2407 C C . GLU B 1 87 ? -0.937 8.883 -4.891 1 98.88 87 GLU B C 1
ATOM 2409 O O . GLU B 1 87 ? 0.123 9.469 -4.66 1 98.88 87 GLU B O 1
ATOM 2414 N N . VAL B 1 88 ? -1.146 8.125 -6.012 1 98.88 88 VAL B N 1
ATOM 2415 C CA . VAL B 1 88 ? -0.089 7.926 -7 1 98.88 88 VAL B CA 1
ATOM 2416 C C . VAL B 1 88 ? 0.153 9.227 -7.766 1 98.88 88 VAL B C 1
ATOM 2418 O O . VAL B 1 88 ? 1.3 9.594 -8.023 1 98.88 88 VAL B O 1
ATOM 2421 N N . ASP B 1 89 ? -0.936 9.938 -8.133 1 98.88 89 ASP B N 1
ATOM 2422 C CA . ASP B 1 89 ? -0.776 11.25 -8.758 1 98.88 89 ASP B CA 1
ATOM 2423 C C . ASP B 1 89 ? 0.063 12.18 -7.883 1 98.88 89 ASP B C 1
ATOM 2425 O O . ASP B 1 89 ? 0.988 12.828 -8.375 1 98.88 89 ASP B O 1
ATOM 2429 N N . GLY B 1 90 ? -0.283 12.242 -6.609 1 98.88 90 GLY B N 1
ATOM 2430 C CA . GLY B 1 90 ? 0.476 13.07 -5.684 1 98.88 90 GLY B CA 1
ATOM 2431 C C . GLY B 1 90 ? 1.916 12.625 -5.527 1 98.88 90 GLY B C 1
ATOM 2432 O O . GLY B 1 90 ? 2.828 13.453 -5.477 1 98.88 90 GLY B O 1
ATOM 2433 N N . ALA B 1 91 ? 2.135 11.305 -5.41 1 98.94 91 ALA B N 1
ATOM 2434 C CA . ALA B 1 91 ? 3.48 10.75 -5.293 1 98.94 91 ALA B CA 1
ATOM 2435 C C . ALA B 1 91 ? 4.328 11.094 -6.512 1 98.94 91 ALA B C 1
ATOM 2437 O O . ALA B 1 91 ? 5.48 11.508 -6.379 1 98.94 91 ALA B O 1
ATOM 2438 N N . ASN B 1 92 ? 3.744 10.945 -7.715 1 98.88 92 ASN B N 1
ATOM 2439 C CA . ASN B 1 92 ? 4.438 11.305 -8.945 1 98.88 92 ASN B CA 1
ATOM 2440 C C . ASN B 1 92 ? 4.809 12.781 -8.969 1 98.88 92 ASN B C 1
ATOM 2442 O O . ASN B 1 92 ? 5.93 13.141 -9.336 1 98.88 92 ASN B O 1
ATOM 2446 N N . ALA B 1 93 ? 3.871 13.609 -8.57 1 98.88 93 ALA B N 1
ATOM 2447 C CA . ALA B 1 93 ? 4.117 15.055 -8.547 1 98.88 93 ALA B CA 1
ATOM 2448 C C . ALA B 1 93 ? 5.262 15.398 -7.605 1 98.88 93 ALA B C 1
ATOM 2450 O O . ALA B 1 93 ? 6.141 16.188 -7.957 1 98.88 93 ALA B O 1
ATOM 2451 N N . ALA B 1 94 ? 5.273 14.844 -6.426 1 98.94 94 ALA B N 1
ATOM 2452 C CA . ALA B 1 94 ? 6.312 15.117 -5.438 1 98.94 94 ALA B CA 1
ATOM 2453 C C . ALA B 1 94 ? 7.672 14.617 -5.926 1 98.94 94 ALA B C 1
ATOM 2455 O O . ALA B 1 94 ? 8.68 15.312 -5.77 1 98.94 94 ALA B O 1
ATOM 2456 N N . ARG B 1 95 ? 7.695 13.375 -6.465 1 98.88 95 ARG B N 1
ATOM 2457 C CA . ARG B 1 95 ? 8.93 12.828 -7.02 1 98.88 95 ARG B CA 1
ATOM 2458 C C . ARG B 1 95 ? 9.508 13.758 -8.078 1 98.88 95 ARG B C 1
ATOM 2460 O O . ARG B 1 95 ? 10.688 14.117 -8.023 1 98.88 95 ARG B O 1
ATOM 2467 N N . ASP B 1 96 ? 8.695 14.172 -9.047 1 98.69 96 ASP B N 1
ATOM 2468 C CA . ASP B 1 96 ? 9.148 15.047 -10.117 1 98.69 96 ASP B CA 1
ATOM 2469 C C . ASP B 1 96 ? 9.648 16.375 -9.562 1 98.69 96 ASP B C 1
ATOM 2471 O O . ASP B 1 96 ? 10.672 16.906 -10.023 1 98.69 96 ASP B O 1
ATOM 2475 N N . PHE B 1 97 ? 8.883 16.906 -8.594 1 98.75 97 PHE B N 1
ATOM 2476 C CA . PHE B 1 97 ? 9.25 18.172 -7.957 1 98.75 97 PHE B CA 1
ATOM 2477 C C . P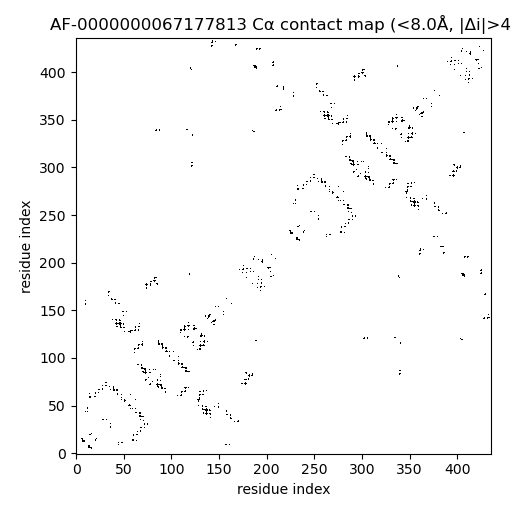HE B 1 97 ? 10.641 18.078 -7.344 1 98.75 97 PHE B C 1
ATOM 2479 O O . PHE B 1 97 ? 11.461 18.984 -7.512 1 98.75 97 PHE B O 1
ATOM 2486 N N . LEU B 1 98 ? 10.945 17 -6.605 1 98.81 98 LEU B N 1
ATOM 2487 C CA . LEU B 1 98 ? 12.227 16.797 -5.934 1 98.81 98 LEU B CA 1
ATOM 2488 C C . LEU B 1 98 ? 13.344 16.578 -6.949 1 98.81 98 LEU B C 1
ATOM 2490 O O . LEU B 1 98 ? 14.406 17.188 -6.848 1 98.81 98 LEU B O 1
ATOM 2494 N N . LEU B 1 99 ? 13.094 15.734 -7.934 1 98.69 99 LEU B N 1
ATOM 2495 C CA . LEU B 1 99 ? 14.125 15.406 -8.914 1 98.69 99 LEU B CA 1
ATOM 2496 C C . LEU B 1 99 ? 14.516 16.641 -9.727 1 98.69 99 LEU B C 1
ATOM 2498 O O . LEU B 1 99 ? 15.695 16.859 -10.008 1 98.69 99 LEU B O 1
ATOM 2502 N N . GLN B 1 100 ? 13.562 17.438 -10.102 1 98.19 100 GLN B N 1
ATOM 2503 C CA . GLN B 1 100 ? 13.805 18.656 -10.867 1 98.19 100 GLN B CA 1
ATOM 2504 C C . GLN B 1 100 ? 14.672 19.641 -10.078 1 98.19 100 GLN B C 1
ATOM 2506 O O . GLN B 1 100 ? 15.305 20.531 -10.656 1 98.19 100 GLN B O 1
ATOM 2511 N N . ARG B 1 101 ? 14.711 19.516 -8.828 1 97.25 101 ARG B N 1
ATOM 2512 C CA . ARG B 1 101 ? 15.453 20.422 -7.973 1 97.25 101 ARG B CA 1
ATOM 2513 C C . ARG B 1 101 ? 16.75 19.797 -7.48 1 97.25 101 ARG B C 1
ATOM 2515 O O . ARG B 1 101 ? 17.406 20.312 -6.574 1 97.25 101 ARG B O 1
ATOM 2522 N N . GLY B 1 102 ? 17.031 18.609 -7.938 1 97.38 102 GLY B N 1
ATOM 2523 C CA . GLY B 1 102 ? 18.359 18.031 -7.766 1 97.38 102 GLY B CA 1
ATOM 2524 C C . GLY B 1 102 ? 18.438 17.047 -6.617 1 97.38 102 GLY B C 1
ATOM 2525 O O . GLY B 1 102 ? 19.516 16.562 -6.273 1 97.38 102 GLY B O 1
ATOM 2526 N N . PHE B 1 103 ? 17.359 16.719 -5.984 1 97.75 103 PHE B N 1
ATOM 2527 C CA . PHE B 1 103 ? 17.375 15.695 -4.949 1 97.75 103 PHE B CA 1
ATOM 2528 C C . PHE B 1 103 ? 17.562 14.312 -5.562 1 97.75 103 PHE B C 1
ATOM 2530 O O . PHE B 1 103 ? 17.156 14.07 -6.703 1 97.75 103 PHE B O 1
ATOM 2537 N N . GLY B 1 104 ? 18.203 13.477 -4.797 1 97.31 104 GLY B N 1
ATOM 2538 C CA . GLY B 1 104 ? 18.5 12.141 -5.273 1 97.31 104 GLY B CA 1
ATOM 2539 C C . GLY B 1 104 ? 17.281 11.242 -5.359 1 97.31 104 GLY B C 1
ATOM 2540 O O . GLY B 1 104 ? 16.25 11.539 -4.77 1 97.31 104 GLY B O 1
ATOM 2541 N N . GLU B 1 105 ? 17.453 10.125 -6.035 1 97 105 GLU B N 1
ATOM 2542 C CA . GLU B 1 105 ? 16.375 9.156 -6.254 1 97 105 GLU B CA 1
ATOM 2543 C C . GLU B 1 105 ? 15.922 8.523 -4.941 1 97 105 GLU B C 1
ATOM 2545 O O . GLU B 1 105 ? 14.75 8.195 -4.777 1 97 105 GLU B O 1
ATOM 2550 N N . GLU B 1 106 ? 16.828 8.352 -4.062 1 96.5 106 GLU B N 1
ATOM 2551 C CA . GLU B 1 106 ? 16.484 7.7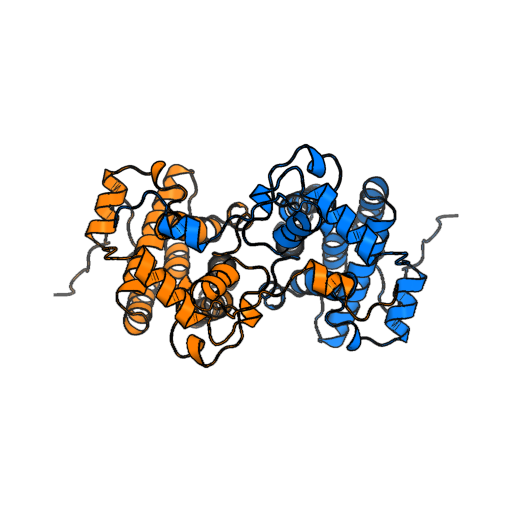3 -2.789 1 96.5 106 GLU B CA 1
ATOM 2552 C C . GLU B 1 106 ? 15.531 8.617 -1.985 1 96.5 106 GLU B C 1
ATOM 2554 O O . GLU B 1 106 ? 14.539 8.133 -1.439 1 96.5 106 GLU B O 1
ATOM 2559 N N . ALA B 1 107 ? 15.844 9.906 -1.941 1 98 107 ALA B N 1
ATOM 2560 C CA . ALA B 1 107 ? 14.977 10.859 -1.255 1 98 107 ALA B CA 1
ATOM 2561 C C . ALA B 1 107 ? 13.609 10.93 -1.928 1 98 107 ALA B C 1
ATOM 2563 O O . ALA B 1 107 ? 12.57 10.906 -1.253 1 98 107 ALA B O 1
ATOM 2564 N N . ALA B 1 108 ? 13.617 10.977 -3.244 1 98.62 108 ALA B N 1
ATOM 2565 C CA . ALA B 1 108 ? 12.375 11.047 -4.008 1 98.62 108 ALA B CA 1
ATOM 2566 C C . ALA B 1 108 ? 11.523 9.789 -3.793 1 98.62 108 ALA B C 1
ATOM 2568 O O . ALA B 1 108 ? 10.305 9.875 -3.668 1 98.62 108 ALA B O 1
ATOM 2569 N N . ARG B 1 109 ? 12.211 8.656 -3.719 1 97.69 109 ARG B N 1
ATOM 2570 C CA . ARG B 1 109 ? 11.508 7.398 -3.508 1 97.69 109 ARG B CA 1
ATOM 2571 C C . ARG B 1 109 ? 10.867 7.352 -2.125 1 97.69 109 ARG B C 1
ATOM 2573 O O . ARG B 1 109 ? 9.734 6.891 -1.978 1 97.69 109 ARG B O 1
ATOM 2580 N N . LYS B 1 110 ? 11.586 7.805 -1.17 1 98.31 110 LYS B N 1
ATOM 2581 C CA . LYS B 1 110 ? 11.055 7.84 0.191 1 98.31 110 LYS B CA 1
ATOM 2582 C C . LYS B 1 110 ? 9.789 8.688 0.267 1 98.31 110 LYS B C 1
ATOM 2584 O O . LYS B 1 110 ? 8.789 8.266 0.853 1 98.31 110 LYS B O 1
ATOM 2589 N N . VAL B 1 111 ? 9.805 9.852 -0.314 1 98.94 111 VAL B N 1
ATOM 2590 C CA . VAL B 1 111 ? 8.648 10.742 -0.333 1 98.94 111 VAL B CA 1
ATOM 2591 C C . VAL B 1 111 ? 7.523 10.109 -1.15 1 98.94 111 VAL B C 1
ATOM 2593 O O . VAL B 1 111 ? 6.359 10.141 -0.742 1 98.94 111 VAL B O 1
ATOM 2596 N N . TRP B 1 112 ? 7.902 9.5 -2.305 1 98.94 112 TRP B N 1
ATOM 2597 C CA . TRP B 1 112 ? 6.914 8.844 -3.158 1 98.94 112 TRP B CA 1
ATOM 2598 C C . TRP B 1 112 ? 6.16 7.766 -2.393 1 98.94 112 TRP B C 1
ATOM 2600 O O . TRP B 1 112 ? 4.926 7.734 -2.406 1 98.94 112 TRP B O 1
ATOM 2610 N N . LEU B 1 113 ? 6.875 6.953 -1.678 1 98.88 113 LEU B N 1
ATOM 2611 C CA . LEU B 1 113 ? 6.262 5.863 -0.925 1 98.88 113 LEU B CA 1
ATOM 2612 C C . LEU B 1 113 ? 5.352 6.402 0.17 1 98.88 113 LEU B C 1
ATOM 2614 O O . LEU B 1 113 ? 4.258 5.879 0.389 1 98.88 113 LEU B O 1
ATOM 2618 N N . GLY B 1 114 ? 5.805 7.457 0.856 1 98.94 114 GLY B N 1
ATOM 2619 C CA . GLY B 1 114 ? 4.988 8.055 1.903 1 98.94 114 GLY B CA 1
ATOM 2620 C C . GLY B 1 114 ? 3.646 8.547 1.404 1 98.94 114 GLY B C 1
ATOM 2621 O O . GLY B 1 114 ? 2.631 8.398 2.086 1 98.94 114 GLY B O 1
ATOM 2622 N N . ILE B 1 115 ? 3.65 9.094 0.185 1 98.94 115 ILE B N 1
ATOM 2623 C CA . ILE B 1 115 ? 2.432 9.648 -0.392 1 98.94 115 ILE B CA 1
ATOM 2624 C C . ILE B 1 115 ? 1.578 8.523 -0.976 1 98.94 115 ILE B C 1
ATOM 2626 O O . ILE B 1 115 ? 0.384 8.43 -0.685 1 98.94 115 ILE B O 1
ATOM 2630 N N . ALA B 1 116 ? 2.184 7.586 -1.71 1 98.88 116 ALA B N 1
ATOM 2631 C CA . ALA B 1 116 ? 1.464 6.535 -2.426 1 98.88 116 ALA B CA 1
ATOM 2632 C C . ALA B 1 116 ? 0.752 5.598 -1.455 1 98.88 116 ALA B C 1
ATOM 2634 O O . ALA B 1 116 ? -0.316 5.062 -1.767 1 98.88 116 ALA B O 1
ATOM 2635 N N . MET B 1 117 ? 1.286 5.512 -0.219 1 98.5 117 MET B N 1
ATOM 2636 C CA . MET B 1 117 ? 0.789 4.461 0.663 1 98.5 117 MET B CA 1
ATOM 2637 C C . MET B 1 117 ? 0.069 5.055 1.868 1 98.5 117 MET B C 1
ATOM 2639 O O . MET B 1 117 ? -0.324 4.328 2.783 1 98.5 117 MET B O 1
ATOM 2643 N N . HIS B 1 118 ? -0.186 6.352 1.89 1 98.75 118 HIS B N 1
ATOM 2644 C CA . HIS B 1 118 ? -0.662 6.949 3.133 1 98.75 118 HIS B CA 1
ATOM 2645 C C . HIS B 1 118 ? -2.102 6.539 3.426 1 98.75 118 HIS B C 1
ATOM 2647 O O . HIS B 1 118 ? -2.6 6.75 4.531 1 98.75 118 HIS B O 1
ATOM 2653 N N . THR B 1 119 ? -2.771 5.898 2.402 1 98.25 119 THR B N 1
ATOM 2654 C CA . THR B 1 119 ? -4.109 5.371 2.646 1 98.25 119 THR B CA 1
ATOM 2655 C C . THR B 1 119 ? -4.102 3.846 2.631 1 98.25 119 THR B C 1
ATOM 2657 O O . THR B 1 119 ? -5.125 3.217 2.354 1 98.25 119 THR B O 1
ATOM 2660 N N . THR B 1 120 ? -2.979 3.23 2.785 1 97.94 120 THR B N 1
ATOM 2661 C CA . THR B 1 120 ? -2.809 1.785 2.887 1 97.94 120 THR B CA 1
ATOM 2662 C C . THR B 1 120 ? -2.49 1.377 4.32 1 97.94 120 THR B C 1
ATOM 2664 O O . THR B 1 120 ? -1.323 1.217 4.684 1 97.94 120 THR B O 1
ATOM 2667 N N . PRO B 1 121 ? -3.533 1.141 5.113 1 97 121 PRO B N 1
ATOM 2668 C CA . PRO B 1 121 ? -3.309 0.825 6.527 1 97 121 PRO B CA 1
ATOM 2669 C C . PRO B 1 121 ? -2.465 -0.432 6.723 1 97 121 PRO B C 1
ATOM 2671 O O . PRO B 1 121 ? -2.609 -1.4 5.973 1 97 121 PRO B O 1
ATOM 2674 N N . GLY B 1 122 ? -1.586 -0.407 7.715 1 97.62 122 GLY B N 1
ATOM 2675 C CA . GLY B 1 122 ? -0.91 -1.608 8.18 1 97.62 122 GLY B CA 1
ATOM 2676 C C . GLY B 1 122 ? 0.413 -1.856 7.48 1 97.62 122 GLY B C 1
ATOM 2677 O O . GLY B 1 122 ? 1.093 -2.846 7.758 1 97.62 122 GLY B O 1
ATOM 2678 N N . VAL B 1 123 ? 0.83 -0.965 6.57 1 98.62 123 VAL B N 1
ATOM 2679 C CA . VAL B 1 123 ? 2.061 -1.237 5.836 1 98.62 123 VAL B CA 1
ATOM 2680 C C . VAL B 1 123 ? 3.072 -0.124 6.094 1 98.62 123 VAL B C 1
ATOM 2682 O O . VAL B 1 123 ? 4.223 -0.391 6.453 1 98.62 123 VAL B O 1
ATOM 2685 N N . PRO B 1 124 ? 2.691 1.186 6.027 1 98.5 124 PRO B N 1
ATOM 2686 C CA . PRO B 1 124 ? 3.674 2.271 6.074 1 98.5 124 PRO B CA 1
ATOM 2687 C C . PRO B 1 124 ? 4.473 2.291 7.375 1 98.5 124 PRO B C 1
ATOM 2689 O O . PRO B 1 124 ? 5.633 2.709 7.387 1 98.5 124 PRO B O 1
ATOM 2692 N N . GLU B 1 125 ? 3.885 1.822 8.492 1 98 125 GLU B N 1
ATOM 2693 C CA . GLU B 1 125 ? 4.516 1.944 9.805 1 98 125 GLU B CA 1
ATOM 2694 C C . GLU B 1 125 ? 5.797 1.117 9.883 1 98 125 GLU B C 1
ATOM 2696 O O . GLU B 1 125 ? 6.598 1.287 10.805 1 98 125 GLU B O 1
ATOM 2701 N N . PHE B 1 126 ? 6.059 0.256 8.906 1 98.44 126 PHE B N 1
ATOM 2702 C CA . PHE B 1 126 ? 7.223 -0.618 8.93 1 98.44 126 PHE B CA 1
ATOM 2703 C C . PHE B 1 126 ? 8.312 -0.092 8 1 98.44 126 PHE B C 1
ATOM 2705 O O . PHE B 1 126 ? 9.336 -0.747 7.805 1 98.44 126 PHE B O 1
ATOM 2712 N N . LEU B 1 127 ? 8.102 1.072 7.406 1 98.25 127 LEU B N 1
ATOM 2713 C CA . LEU B 1 127 ? 9.055 1.676 6.484 1 98.25 127 LEU B CA 1
ATOM 2714 C C . LEU B 1 127 ? 9.781 2.846 7.141 1 98.25 127 LEU B C 1
ATOM 2716 O O . LEU B 1 127 ? 9.797 2.961 8.367 1 98.25 127 LEU B O 1
ATOM 2720 N N . ASP B 1 128 ? 10.547 3.629 6.348 1 98.31 128 ASP B N 1
ATOM 2721 C CA . ASP B 1 128 ? 11.32 4.758 6.863 1 98.31 128 ASP B CA 1
ATOM 2722 C C . ASP B 1 128 ? 10.422 5.73 7.625 1 98.31 128 ASP B C 1
ATOM 2724 O O . ASP B 1 128 ? 9.227 5.84 7.336 1 98.31 128 ASP B O 1
ATOM 2728 N N . PRO B 1 129 ? 11.008 6.414 8.578 1 98.69 129 PRO B N 1
ATOM 2729 C CA . PRO B 1 129 ? 10.219 7.348 9.391 1 98.69 129 PRO B CA 1
ATOM 2730 C C . PRO B 1 129 ? 9.445 8.352 8.539 1 98.69 129 PRO B C 1
ATOM 2732 O O . PRO B 1 129 ? 8.289 8.664 8.852 1 98.69 129 PRO B O 1
ATOM 2735 N N . GLU B 1 130 ? 10.023 8.844 7.43 1 98.81 130 GLU B N 1
ATOM 2736 C CA . GLU B 1 130 ? 9.352 9.82 6.578 1 98.81 130 GLU B CA 1
ATOM 2737 C C . GLU B 1 130 ? 8.078 9.234 5.969 1 98.81 130 GLU B C 1
ATOM 2739 O O . GLU B 1 130 ? 7.094 9.953 5.762 1 98.81 130 GLU B O 1
ATOM 2744 N N . VAL B 1 131 ? 8.117 7.895 5.695 1 98.88 131 VAL B N 1
ATOM 2745 C CA . VAL B 1 131 ? 6.973 7.207 5.105 1 98.88 131 VAL B CA 1
ATOM 2746 C C . VAL B 1 131 ? 5.902 6.969 6.172 1 98.88 131 VAL B C 1
ATOM 2748 O O . VAL B 1 131 ? 4.746 7.359 5.996 1 98.88 131 VAL B O 1
ATOM 2751 N N . ALA B 1 132 ? 6.324 6.461 7.309 1 98.88 132 ALA B N 1
ATOM 2752 C CA . ALA B 1 132 ? 5.418 6.086 8.391 1 98.88 132 ALA B CA 1
ATOM 2753 C C . ALA B 1 132 ? 4.703 7.309 8.953 1 98.88 132 ALA B C 1
ATOM 2755 O O . ALA B 1 132 ? 3.529 7.23 9.328 1 98.88 132 ALA B O 1
ATOM 2756 N N . LEU B 1 133 ? 5.375 8.406 8.945 1 98.94 133 LEU B N 1
ATOM 2757 C CA . LEU B 1 133 ? 4.867 9.531 9.719 1 98.94 133 LEU B CA 1
ATOM 2758 C C . LEU B 1 133 ? 3.928 10.391 8.867 1 98.94 133 LEU B C 1
ATOM 2760 O O . LEU B 1 133 ? 3.119 11.148 9.406 1 98.94 133 LEU B O 1
ATOM 2764 N N . VAL B 1 134 ? 3.992 10.312 7.516 1 98.94 134 VAL B N 1
ATOM 2765 C CA . VAL B 1 134 ? 2.92 10.898 6.715 1 98.94 134 VAL B CA 1
ATOM 2766 C C . VAL B 1 134 ? 1.596 10.219 7.051 1 98.94 134 VAL B C 1
ATOM 2768 O O . VAL B 1 134 ? 0.594 10.891 7.309 1 98.94 134 VAL B O 1
ATOM 2771 N N . THR B 1 135 ? 1.669 8.883 7.098 1 98.94 135 THR B N 1
ATOM 2772 C CA . THR B 1 135 ? 0.472 8.117 7.43 1 98.94 135 THR B CA 1
ATOM 2773 C C . THR B 1 135 ? 0.005 8.43 8.844 1 98.94 135 THR B C 1
ATOM 2775 O O . THR B 1 135 ? -1.186 8.648 9.078 1 98.94 135 THR B O 1
ATOM 2778 N N . ALA B 1 136 ? 0.942 8.523 9.758 1 98.88 136 ALA B N 1
ATOM 2779 C CA . ALA B 1 136 ? 0.58 8.805 11.141 1 98.88 136 ALA B CA 1
ATOM 2780 C C . ALA B 1 136 ? -0.073 10.18 11.273 1 98.88 136 ALA B C 1
ATOM 2782 O O . ALA B 1 136 ? -1.012 10.359 12.047 1 98.88 136 ALA B O 1
ATOM 2783 N N . GLY B 1 137 ? 0.454 11.164 10.539 1 98.94 137 GLY B N 1
ATOM 2784 C CA . GLY B 1 137 ? -0.149 12.484 10.531 1 98.94 137 GLY B CA 1
ATOM 2785 C C . GLY B 1 137 ? -1.571 12.492 10 1 98.94 137 GLY B C 1
ATOM 2786 O O . GLY B 1 137 ? -2.459 13.102 10.602 1 98.94 137 GLY B O 1
ATOM 2787 N N . VAL B 1 138 ? -1.778 11.789 8.898 1 98.94 138 VAL B N 1
ATOM 2788 C CA . VAL B 1 138 ? -3.105 11.703 8.305 1 98.94 138 VAL B CA 1
ATOM 2789 C C . VAL B 1 138 ? -4.055 10.977 9.25 1 98.94 138 VAL B C 1
ATOM 2791 O O . VAL B 1 138 ? -5.188 11.406 9.461 1 98.94 138 VAL B O 1
ATOM 2794 N N . GLU B 1 139 ? -3.576 9.875 9.844 1 98.81 139 GLU B N 1
ATOM 2795 C CA . GLU B 1 139 ? -4.383 9.109 10.789 1 98.81 139 GLU B CA 1
ATOM 2796 C C . GLU B 1 139 ? -4.805 9.977 11.977 1 98.81 139 GLU B C 1
ATOM 2798 O O . GLU B 1 139 ? -5.961 9.93 12.406 1 98.81 139 GLU B O 1
ATOM 2803 N N . THR B 1 140 ? -3.908 10.75 12.453 1 98.81 140 THR B N 1
ATOM 2804 C CA . THR B 1 140 ? -4.203 11.625 13.578 1 98.81 140 THR B CA 1
ATOM 2805 C C . THR B 1 140 ? -5.215 12.695 13.18 1 98.81 140 THR B C 1
ATOM 2807 O O . THR B 1 140 ? -6.215 12.898 13.867 1 98.81 140 THR B O 1
ATOM 2810 N N . ASP B 1 141 ? -5.02 13.305 12.078 1 98.88 141 ASP B N 1
ATOM 2811 C CA . ASP B 1 141 ? -5.816 14.461 11.695 1 98.88 141 ASP B CA 1
ATOM 2812 C C . ASP B 1 141 ? -7.203 14.047 11.211 1 98.88 141 ASP B C 1
ATOM 2814 O O . ASP B 1 141 ? -8.203 14.68 11.555 1 98.88 141 ASP B O 1
ATOM 2818 N N . VAL B 1 142 ? -7.305 12.984 10.43 1 98.88 142 VAL B N 1
ATOM 2819 C CA . VAL B 1 142 ? -8.531 12.641 9.719 1 98.88 142 VAL B CA 1
ATOM 2820 C C . VAL B 1 142 ? -9.312 11.594 10.516 1 98.88 142 VAL B C 1
ATOM 2822 O O . VAL B 1 142 ? -10.523 11.719 10.688 1 98.88 142 VAL B O 1
ATOM 2825 N N . LEU B 1 143 ? -8.57 10.625 11.078 1 98.56 143 LEU B N 1
ATOM 2826 C CA . LEU B 1 143 ? -9.25 9.477 11.672 1 98.56 143 LEU B CA 1
ATOM 2827 C C . LEU B 1 143 ? -9.25 9.578 13.195 1 98.56 143 LEU B C 1
ATOM 2829 O O . LEU B 1 143 ? -9.969 8.844 13.867 1 98.56 143 LEU B O 1
ATOM 2833 N N . GLY B 1 144 ? -8.43 10.469 13.703 1 98.5 144 GLY B N 1
ATOM 2834 C CA . GLY B 1 144 ? -8.305 10.594 15.148 1 98.5 144 GLY B CA 1
ATOM 2835 C C . GLY B 1 144 ? -7.469 9.5 15.773 1 98.5 144 GLY B C 1
ATOM 2836 O O . GLY B 1 144 ? -7.406 9.383 17 1 98.5 144 GLY B O 1
ATOM 2837 N N . ILE B 1 145 ? -6.848 8.68 14.953 1 98 145 ILE B N 1
ATOM 2838 C CA . ILE B 1 145 ? -5.984 7.613 15.453 1 98 145 ILE B CA 1
ATOM 2839 C C . ILE B 1 145 ? -4.699 8.211 16.016 1 98 145 ILE B C 1
ATOM 2841 O O . ILE B 1 145 ? -4.023 9 15.352 1 98 145 ILE B O 1
ATOM 2845 N N . GLY B 1 146 ? -4.34 7.883 17.203 1 97.88 146 GLY B N 1
ATOM 2846 C CA . GLY B 1 146 ? -3.15 8.391 17.859 1 97.88 146 GLY B CA 1
ATOM 2847 C C . GLY B 1 146 ? -3.336 9.781 18.438 1 97.88 146 GLY B C 1
ATOM 2848 O O . GLY B 1 146 ? -2.43 10.32 19.078 1 97.88 146 GLY B O 1
ATOM 2849 N N . ARG B 1 147 ? -4.48 10.391 18.188 1 98.44 147 ARG B N 1
ATOM 2850 C CA . ARG B 1 147 ? -4.742 11.742 18.672 1 98.44 147 ARG B CA 1
ATOM 2851 C C . ARG B 1 147 ? -4.574 11.828 20.188 1 98.44 147 ARG B C 1
ATOM 2853 O O . ARG B 1 147 ? -3.904 12.734 20.688 1 98.44 147 ARG B O 1
ATOM 2860 N N . ASP B 1 148 ? -5.094 10.82 20.859 1 97.38 148 ASP B N 1
ATOM 2861 C CA . ASP B 1 148 ? -5.133 10.852 22.312 1 97.38 148 ASP B CA 1
ATOM 2862 C C . ASP B 1 148 ? -3.76 10.562 22.922 1 97.38 148 ASP B C 1
ATOM 2864 O O . ASP B 1 148 ? -3.551 10.727 24.125 1 97.38 148 ASP B O 1
ATOM 2868 N N . ASP B 1 149 ? -2.83 10.156 22.125 1 98.19 149 ASP B N 1
ATOM 2869 C CA . ASP B 1 149 ? -1.457 9.93 22.562 1 98.19 149 ASP B CA 1
ATOM 2870 C C . ASP B 1 149 ? -0.666 11.234 22.594 1 98.19 149 ASP B C 1
ATOM 2872 O O . ASP B 1 149 ? 0.42 11.297 23.172 1 98.19 149 ASP B O 1
ATOM 2876 N N . LEU B 1 150 ? -1.164 12.312 21.984 1 98.38 150 LEU B N 1
ATOM 2877 C CA . LEU B 1 150 ? -0.539 13.633 21.969 1 98.38 150 LEU B CA 1
ATOM 2878 C C . LEU B 1 150 ? -1.147 14.531 23.031 1 98.38 150 LEU B C 1
ATOM 2880 O O . LEU B 1 150 ? -2.307 14.352 23.422 1 98.38 150 LEU B O 1
ATOM 2884 N N . SER B 1 151 ? -0.365 15.508 23.516 1 98.19 151 SER B N 1
ATOM 2885 C CA . SER B 1 151 ? -0.877 16.391 24.562 1 98.19 151 SER B CA 1
ATOM 2886 C C . SER B 1 151 ? -1.94 17.344 24 1 98.19 151 SER B C 1
ATOM 2888 O O . SER B 1 151 ? -1.846 17.781 22.859 1 98.19 151 SER B O 1
ATOM 2890 N N . GLU B 1 152 ? -2.918 17.641 24.828 1 97.62 152 GLU B N 1
ATOM 2891 C CA . GLU B 1 152 ? -3.941 18.594 24.438 1 97.62 152 GLU B CA 1
ATOM 2892 C C . GLU B 1 152 ? -3.32 19.938 24.062 1 97.62 152 GLU B C 1
ATOM 2894 O O . GLU B 1 152 ? -3.824 20.641 23.172 1 97.62 152 GLU B O 1
ATOM 2899 N N . LYS B 1 153 ? -2.281 20.281 24.734 1 98.12 153 LYS B N 1
ATOM 2900 C CA . LYS B 1 153 ? -1.578 21.531 24.438 1 98.12 153 LYS B CA 1
ATOM 2901 C C . LYS B 1 153 ? -1.012 21.531 23.031 1 98.12 153 LYS B C 1
ATOM 2903 O O . LYS B 1 153 ? -1.144 22.516 22.297 1 98.12 153 LYS B O 1
ATOM 2908 N N . ASP B 1 154 ? -0.357 20.406 22.656 1 98.5 154 ASP B N 1
ATOM 2909 C CA . ASP B 1 154 ? 0.208 20.297 21.312 1 98.5 154 ASP B CA 1
ATOM 2910 C C . ASP B 1 154 ? -0.89 20.328 20.25 1 98.5 154 ASP B C 1
ATOM 2912 O O . ASP B 1 154 ? -0.761 21 19.234 1 98.5 154 ASP B O 1
ATOM 2916 N N . LEU B 1 155 ? -1.963 19.547 20.5 1 98.5 155 LEU B N 1
ATOM 2917 C CA . LEU B 1 155 ? -3.082 19.516 19.562 1 98.5 155 LEU B CA 1
ATOM 2918 C C . LEU B 1 155 ? -3.668 20.906 19.359 1 98.5 155 LEU B C 1
ATOM 2920 O O . LEU B 1 155 ? -3.914 21.328 18.234 1 98.5 155 LEU B O 1
ATOM 2924 N N . ALA B 1 156 ? -3.865 21.656 20.453 1 97.75 156 ALA B N 1
ATOM 2925 C CA . ALA B 1 156 ? -4.43 23 20.406 1 97.75 156 ALA B CA 1
ATOM 2926 C C . ALA B 1 156 ? -3.492 23.969 19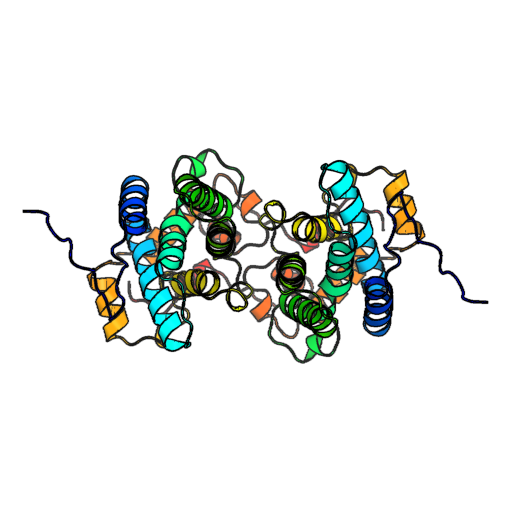.672 1 97.75 156 ALA B C 1
ATOM 2928 O O . ALA B 1 156 ? -3.941 24.828 18.922 1 97.75 156 ALA B O 1
ATOM 2929 N N . ALA B 1 157 ? -2.197 23.828 19.906 1 98.12 157 ALA B N 1
ATOM 2930 C CA . ALA B 1 157 ? -1.217 24.703 19.266 1 98.12 157 ALA B CA 1
ATOM 2931 C C . ALA B 1 157 ? -1.254 24.531 17.734 1 98.12 157 ALA B C 1
ATOM 2933 O O . ALA B 1 157 ? -1.225 25.516 17 1 98.12 157 ALA B O 1
ATOM 2934 N N . VAL B 1 158 ? -1.296 23.297 17.281 1 98.44 158 VAL B N 1
ATOM 2935 C CA . VAL B 1 158 ? -1.305 23.016 15.844 1 98.44 158 VAL B CA 1
ATOM 2936 C C . VAL B 1 158 ? -2.602 23.531 15.227 1 98.44 158 VAL B C 1
ATOM 2938 O O . VAL B 1 158 ? -2.576 24.203 14.195 1 98.44 158 VAL B O 1
ATOM 2941 N N . THR B 1 159 ? -3.768 23.281 15.875 1 98.19 159 THR B N 1
ATOM 2942 C CA . THR B 1 159 ? -5.051 23.625 15.273 1 98.19 159 THR B CA 1
ATOM 2943 C C . THR B 1 159 ? -5.309 25.141 15.375 1 98.19 159 THR B C 1
ATOM 2945 O O . THR B 1 159 ? -6.133 25.672 14.641 1 98.19 159 THR B O 1
ATOM 2948 N N . ALA B 1 160 ? -4.637 25.828 16.312 1 97.56 160 ALA B N 1
ATOM 2949 C CA . ALA B 1 160 ? -4.738 27.281 16.375 1 97.56 160 ALA B CA 1
ATOM 2950 C C . ALA B 1 160 ? -4.113 27.922 15.141 1 97.56 160 ALA B C 1
ATOM 2952 O O . ALA B 1 160 ? -4.621 28.938 14.648 1 97.56 160 ALA B O 1
ATOM 2953 N N . VAL B 1 161 ? -3.018 27.359 14.68 1 97.75 161 VAL B N 1
ATOM 2954 C CA . VAL B 1 161 ? -2.311 27.906 13.523 1 97.75 161 VAL B CA 1
ATOM 2955 C C . VAL B 1 161 ? -2.938 27.375 12.234 1 97.75 161 VAL B C 1
ATOM 2957 O O . VAL B 1 161 ? -3.014 28.094 11.234 1 97.75 161 VAL B O 1
ATOM 2960 N N . HIS B 1 162 ? -3.387 26.156 12.266 1 98.19 162 HIS B N 1
ATOM 2961 C CA . HIS B 1 162 ? -4.031 25.5 11.133 1 98.19 162 HIS B CA 1
ATOM 2962 C C . HIS B 1 162 ? -5.402 24.953 11.516 1 98.19 162 HIS B C 1
ATOM 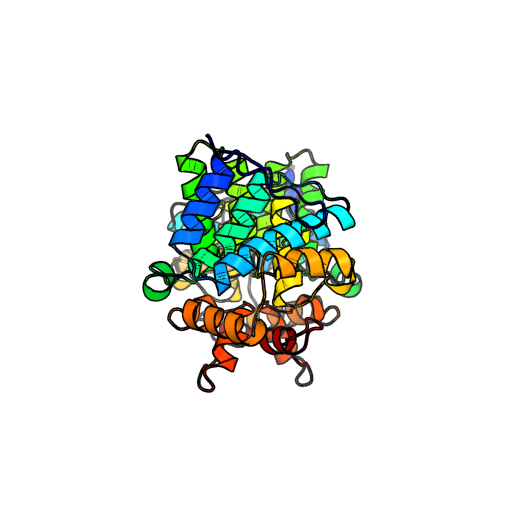2964 O O . HIS B 1 162 ? -5.535 23.781 11.852 1 98.19 162 HIS B O 1
ATOM 2970 N N . PRO B 1 163 ? -6.391 25.812 11.344 1 97.56 163 PRO B N 1
ATOM 2971 C CA . PRO B 1 163 ? -7.727 25.484 11.836 1 97.56 163 PRO B CA 1
ATOM 2972 C C . PRO B 1 163 ? -8.383 24.344 11.062 1 97.56 163 PRO B C 1
ATOM 2974 O O . PRO B 1 163 ? -7.953 24.016 9.961 1 97.56 163 PRO B O 1
ATOM 2977 N N . ARG B 1 164 ? -9.367 23.75 11.672 1 96.5 164 ARG B N 1
ATOM 2978 C CA . ARG B 1 164 ? -10.055 22.578 11.141 1 96.5 164 ARG B CA 1
ATOM 2979 C C . ARG B 1 164 ? -11.562 22.781 11.125 1 96.5 164 ARG B C 1
ATOM 2981 O O . ARG B 1 164 ? -12.32 21.969 11.641 1 96.5 164 ARG B O 1
ATOM 2988 N N . PRO B 1 165 ? -12.094 23.906 10.562 1 97 165 PRO B N 1
ATOM 2989 C CA . PRO B 1 165 ? -13.539 24.156 10.602 1 97 165 PRO B CA 1
ATOM 2990 C C . PRO B 1 165 ? -14.344 23.125 9.805 1 97 165 PRO B C 1
ATOM 2992 O O . PRO B 1 165 ? -14.07 22.922 8.617 1 97 165 PRO B O 1
ATOM 2995 N N . ASP B 1 166 ? -15.453 22.547 10.477 1 97.88 166 ASP B N 1
ATOM 2996 C CA . ASP B 1 166 ? -16.312 21.547 9.844 1 97.88 166 ASP B CA 1
ATOM 2997 C C . ASP B 1 166 ? -15.477 20.531 9.047 1 97.88 166 ASP B C 1
ATOM 2999 O O . ASP B 1 166 ? -15.852 20.156 7.938 1 97.88 166 ASP B O 1
ATOM 3003 N N . PHE B 1 167 ? -14.328 20.172 9.578 1 98.5 167 PHE B N 1
ATOM 3004 C CA . PHE B 1 167 ? -13.289 19.469 8.836 1 98.5 167 PHE B CA 1
ATOM 3005 C C . PHE B 1 167 ? -13.758 18.078 8.406 1 98.5 167 PHE B C 1
ATOM 3007 O O . PHE B 1 167 ? -13.5 17.656 7.285 1 98.5 167 PHE B O 1
ATOM 3014 N N . LYS B 1 168 ? -14.445 17.359 9.273 1 98.5 168 LYS B N 1
ATOM 3015 C CA . LYS B 1 168 ? -14.844 15.984 8.961 1 98.5 168 LYS B CA 1
ATOM 3016 C C . LYS B 1 168 ? -15.727 15.945 7.719 1 98.5 168 LYS B C 1
ATOM 3018 O O . LYS B 1 168 ? -15.461 15.18 6.789 1 98.5 168 LYS B O 1
ATOM 3023 N N . ASN B 1 169 ? -16.719 16.844 7.652 1 98.38 169 ASN B N 1
ATOM 3024 C CA . ASN B 1 169 ? -17.625 16.891 6.504 1 98.38 169 ASN B CA 1
ATOM 3025 C C . ASN B 1 169 ? -16.906 17.391 5.25 1 98.38 169 ASN B C 1
ATOM 3027 O O . ASN B 1 169 ? -17.094 16.844 4.164 1 98.38 169 ASN B O 1
ATOM 3031 N N . ARG B 1 170 ? -16.078 18.375 5.445 1 98.69 170 ARG B N 1
ATOM 3032 C CA . ARG B 1 170 ? -15.453 19.031 4.301 1 98.69 170 ARG B CA 1
ATOM 3033 C C . ARG B 1 170 ? -14.383 18.125 3.686 1 98.69 170 ARG B C 1
ATOM 3035 O O . ARG B 1 170 ? -14.234 18.078 2.463 1 98.69 170 ARG B O 1
ATOM 3042 N N . ILE B 1 171 ? -13.594 17.391 4.512 1 98.81 171 ILE B N 1
ATOM 3043 C CA . ILE B 1 171 ? -12.547 16.531 3.975 1 98.81 171 ILE B CA 1
ATOM 3044 C C . ILE B 1 171 ? -13.18 15.352 3.246 1 98.81 171 ILE B C 1
ATOM 3046 O O . ILE B 1 171 ? -12.664 14.891 2.225 1 98.81 171 ILE B O 1
ATOM 3050 N N . LEU B 1 172 ? -14.336 14.789 3.748 1 98.81 172 LEU B N 1
ATOM 3051 C CA . LEU B 1 172 ? -15.047 13.711 3.07 1 98.81 172 LEU B CA 1
ATOM 3052 C C . LEU B 1 172 ? -15.539 14.164 1.7 1 98.81 172 LEU B C 1
ATOM 3054 O O . LEU B 1 172 ? -15.445 13.406 0.726 1 98.81 172 LEU B O 1
ATOM 3058 N N . ARG B 1 173 ? -16.047 15.391 1.639 1 98.69 173 ARG B N 1
ATOM 3059 C CA . ARG B 1 173 ? -16.469 15.93 0.352 1 98.69 173 ARG B CA 1
ATOM 3060 C C . ARG B 1 173 ? -15.289 16.094 -0.597 1 98.69 173 ARG B C 1
ATOM 3062 O O . ARG B 1 173 ? -15.398 15.805 -1.791 1 98.69 173 ARG B O 1
ATOM 3069 N N . ALA B 1 174 ? -14.156 16.547 -0.071 1 98.69 174 ALA B N 1
ATOM 3070 C CA . ALA B 1 174 ? -12.945 16.688 -0.885 1 98.69 174 ALA B CA 1
ATOM 3071 C C . ALA B 1 174 ? -12.5 15.328 -1.435 1 98.69 174 ALA B C 1
ATOM 3073 O O . ALA B 1 174 ? -12.133 15.227 -2.607 1 98.69 174 ALA B O 1
ATOM 3074 N N . PHE B 1 175 ? -12.531 14.289 -0.576 1 98.81 175 PHE B N 1
ATOM 3075 C CA . PHE B 1 175 ? -12.188 12.945 -1.029 1 98.81 175 PHE B CA 1
ATOM 3076 C C . PHE B 1 175 ? -13.133 12.5 -2.141 1 98.81 175 PHE B C 1
ATOM 3078 O O . PHE B 1 175 ? -12.68 12.039 -3.191 1 98.81 175 PHE B O 1
ATOM 3085 N N . ASN B 1 176 ? -14.43 12.641 -1.907 1 98.75 176 ASN B N 1
ATOM 3086 C CA . ASN B 1 176 ? -15.414 12.242 -2.902 1 98.75 176 ASN B CA 1
ATOM 3087 C C . ASN B 1 176 ? -15.195 12.953 -4.23 1 98.75 176 ASN B C 1
ATOM 3089 O O . ASN B 1 176 ? -15.164 12.32 -5.285 1 98.75 176 ASN B O 1
ATOM 3093 N N . ASP B 1 177 ? -15.031 14.281 -4.145 1 98.25 177 ASP B N 1
ATOM 3094 C CA . ASP B 1 177 ? -14.836 15.07 -5.355 1 98.25 177 ASP B CA 1
ATOM 3095 C C . ASP B 1 177 ? -13.578 14.625 -6.098 1 98.25 177 ASP B C 1
ATOM 3097 O O . ASP B 1 177 ? -13.523 14.68 -7.328 1 98.25 177 ASP B O 1
ATOM 3101 N N . GLY B 1 178 ? -12.578 14.195 -5.375 1 98.19 178 GLY B N 1
ATOM 3102 C CA . GLY B 1 178 ? -11.297 13.812 -5.949 1 98.19 178 GLY B CA 1
ATOM 3103 C C . GLY B 1 178 ? -11.328 12.461 -6.633 1 98.19 178 GLY B C 1
ATOM 3104 O O . GLY B 1 178 ? -10.516 12.195 -7.523 1 98.19 178 GLY B O 1
ATOM 3105 N N . VAL B 1 179 ? -12.32 11.555 -6.215 1 98 179 VAL B N 1
ATOM 3106 C CA . VAL B 1 179 ? -12.18 10.188 -6.711 1 98 179 VAL B CA 1
ATOM 3107 C C . VAL B 1 179 ? -13.453 9.766 -7.438 1 98 179 VAL B C 1
ATOM 3109 O O . VAL B 1 179 ? -13.484 8.711 -8.078 1 98 179 VAL B O 1
ATOM 3112 N N . ARG B 1 180 ? -14.523 10.594 -7.434 1 97.56 180 ARG B N 1
ATOM 3113 C CA . ARG B 1 180 ? -15.812 10.188 -7.988 1 97.56 180 ARG B CA 1
ATOM 3114 C C . ARG B 1 180 ? -15.719 9.992 -9.5 1 97.56 180 ARG B C 1
ATOM 3116 O O . ARG B 1 180 ? -16.5 9.234 -10.078 1 97.56 180 ARG B O 1
ATOM 3123 N N . GLN B 1 181 ? -14.695 10.641 -10.195 1 97.31 181 GLN B N 1
ATOM 3124 C CA . GLN B 1 181 ? -14.547 10.484 -11.641 1 97.31 181 GLN B CA 1
ATOM 3125 C C . GLN B 1 181 ? -13.617 9.32 -11.977 1 97.31 181 GLN B C 1
ATOM 3127 O O . GLN B 1 181 ? -13.359 9.047 -13.156 1 97.31 181 GLN B O 1
ATOM 3132 N N . ARG B 1 182 ? -13.078 8.688 -11.008 1 97.88 182 ARG B N 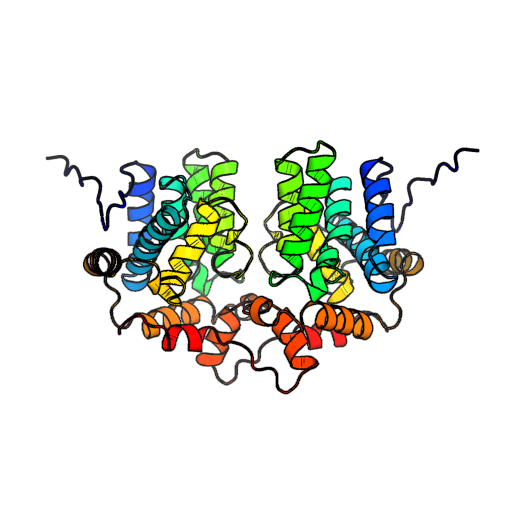1
ATOM 3133 C CA . ARG B 1 182 ? -12.203 7.531 -11.18 1 97.88 182 ARG B CA 1
ATOM 3134 C C . ARG B 1 182 ? -12.539 6.434 -10.172 1 97.88 182 ARG B C 1
ATOM 3136 O O . ARG B 1 182 ? -11.68 5.996 -9.414 1 97.88 182 ARG B O 1
ATOM 3143 N N . PRO B 1 183 ? -13.789 5.945 -10.227 1 97.62 183 PRO B N 1
ATOM 3144 C CA . PRO B 1 183 ? -14.242 5.008 -9.203 1 97.62 183 PRO B CA 1
ATOM 3145 C C . PRO B 1 183 ? -13.453 3.699 -9.203 1 97.62 183 PRO B C 1
ATOM 3147 O O . PRO B 1 183 ? -13.312 3.061 -8.156 1 97.62 183 PRO B O 1
ATOM 3150 N N . GLN B 1 184 ? -12.898 3.264 -10.344 1 96.88 184 GLN B N 1
ATOM 3151 C CA . GLN B 1 184 ? -12.148 2.014 -10.43 1 96.88 184 GLN B CA 1
ATOM 3152 C C . GLN B 1 184 ? -10.867 2.084 -9.609 1 96.88 184 GLN B C 1
ATOM 3154 O O . GLN B 1 184 ? -10.336 1.055 -9.188 1 96.88 184 GLN B O 1
ATOM 3159 N N . SER B 1 185 ? -10.367 3.324 -9.32 1 97.94 185 SER B N 1
ATOM 3160 C CA . SER B 1 185 ? -9.133 3.514 -8.562 1 97.94 185 SER B CA 1
ATOM 3161 C C . SER B 1 185 ? -9.359 3.256 -7.074 1 97.94 185 SER B C 1
ATOM 3163 O O . SER B 1 185 ? -8.406 3.213 -6.293 1 97.94 185 SER B O 1
ATOM 3165 N N . THR B 1 186 ? -10.641 3.029 -6.645 1 97.94 186 THR B N 1
ATOM 3166 C CA . THR B 1 186 ? -10.938 2.914 -5.223 1 97.94 186 THR B CA 1
ATOM 3167 C C . THR B 1 186 ? -11.047 1.448 -4.809 1 97.94 186 THR B C 1
ATOM 3169 O O . THR B 1 186 ? -11.156 1.138 -3.621 1 97.94 186 THR B O 1
ATOM 3172 N N . PHE B 1 187 ? -10.969 0.491 -5.809 1 97.56 187 PHE B N 1
ATOM 3173 C CA . PHE B 1 187 ? -11.062 -0.932 -5.508 1 97.56 187 PHE B CA 1
ATOM 3174 C C . PHE B 1 187 ? -9.977 -1.35 -4.523 1 97.56 187 PHE B C 1
ATOM 3176 O O . PHE B 1 187 ? -8.789 -1.11 -4.762 1 97.56 187 PHE B O 1
ATOM 3183 N N . GLY B 1 188 ? -10.359 -1.958 -3.436 1 95.94 188 GLY B N 1
ATOM 3184 C CA . GLY B 1 188 ? -9.414 -2.482 -2.457 1 95.94 188 GLY B CA 1
ATOM 3185 C C . GLY B 1 188 ? -8.828 -1.408 -1.561 1 95.94 188 GLY B C 1
ATOM 3186 O O . GLY B 1 188 ? -7.773 -1.608 -0.953 1 95.94 188 GLY B O 1
ATOM 3187 N N . THR B 1 189 ? -9.422 -0.209 -1.519 1 97.44 189 THR B N 1
ATOM 3188 C CA . THR B 1 189 ? -8.945 0.895 -0.695 1 97.44 189 THR B CA 1
ATOM 3189 C C . THR B 1 189 ? -10.047 1.407 0.223 1 97.44 189 THR B C 1
ATOM 3191 O O . THR B 1 189 ? -11.219 1.051 0.054 1 97.44 189 THR B O 1
ATOM 3194 N N . VAL B 1 190 ? -9.68 2.27 1.107 1 97.88 190 VAL B N 1
ATOM 3195 C CA . VAL B 1 190 ? -10.633 2.879 2.027 1 97.88 190 VAL B CA 1
ATOM 3196 C C . VAL B 1 190 ? -11.547 3.84 1.268 1 97.88 190 VAL B C 1
ATOM 3198 O O . VAL B 1 190 ? -12.641 4.164 1.731 1 97.88 190 VAL B O 1
ATOM 3201 N N . ASN B 1 191 ? -11.156 4.246 0.076 1 98 191 ASN B N 1
ATOM 3202 C CA . ASN B 1 191 ? -11.875 5.281 -0.661 1 98 191 ASN B CA 1
ATOM 3203 C C . ASN B 1 191 ? -13.172 4.742 -1.25 1 98 191 ASN B C 1
ATOM 3205 O O . ASN B 1 191 ? -14.047 5.52 -1.647 1 98 191 ASN B O 1
ATOM 3209 N N . ASP B 1 192 ? -13.273 3.396 -1.377 1 97.44 192 ASP B N 1
ATOM 3210 C CA . ASP B 1 192 ? -14.555 2.891 -1.868 1 97.44 192 ASP B CA 1
ATOM 3211 C C . ASP B 1 192 ? -15.672 3.148 -0.86 1 97.44 192 ASP B C 1
ATOM 3213 O O . ASP B 1 192 ? -16.828 3.303 -1.24 1 97.44 192 ASP B O 1
ATOM 3217 N N . ASP B 1 193 ? -15.336 3.301 0.487 1 98.06 193 ASP B N 1
ATOM 3218 C CA . ASP B 1 193 ? -16.297 3.719 1.505 1 98.06 193 ASP B CA 1
ATOM 3219 C C . ASP B 1 193 ? -16.812 5.129 1.228 1 98.06 193 ASP B C 1
ATOM 3221 O O . ASP B 1 193 ? -17.984 5.422 1.451 1 98.06 193 ASP B O 1
ATOM 3225 N N . VAL B 1 194 ? -15.906 6 0.75 1 98.69 194 VAL B N 1
ATOM 3226 C CA . VAL B 1 194 ? -16.266 7.391 0.485 1 98.69 194 VAL B CA 1
ATOM 3227 C C . VAL B 1 194 ? -17.281 7.457 -0.65 1 98.69 194 VAL B C 1
ATOM 3229 O O . VAL B 1 194 ? -18.312 8.125 -0.529 1 98.69 194 VAL B O 1
ATOM 3232 N N . LEU B 1 195 ? -16.984 6.742 -1.742 1 98.56 195 LEU B N 1
ATOM 3233 C CA . LEU B 1 195 ? -17.906 6.727 -2.871 1 98.56 195 LEU B CA 1
ATOM 3234 C C . LEU B 1 195 ? -19.266 6.176 -2.455 1 98.56 195 LEU B C 1
ATOM 3236 O O . LEU B 1 195 ? -20.312 6.742 -2.801 1 98.56 195 LEU B O 1
ATOM 3240 N N . ALA B 1 196 ? -19.234 5.07 -1.69 1 98.06 196 ALA B N 1
ATOM 3241 C CA . ALA B 1 196 ? -20.484 4.445 -1.244 1 98.06 196 ALA B CA 1
ATOM 3242 C C . ALA B 1 196 ? -21.281 5.391 -0.357 1 98.06 196 ALA B C 1
ATOM 3244 O O . ALA B 1 196 ? -22.516 5.383 -0.383 1 98.06 196 ALA B O 1
ATOM 3245 N N . HIS B 1 197 ? -20.656 6.215 0.406 1 98.31 197 HIS B N 1
ATOM 3246 C CA . HIS B 1 197 ? -21.312 7.156 1.312 1 98.31 197 HIS B CA 1
ATOM 3247 C C . HIS B 1 197 ? -22.047 8.242 0.542 1 98.31 197 HIS B C 1
ATOM 3249 O O . HIS B 1 197 ? -23.156 8.617 0.904 1 98.31 197 HIS B O 1
ATOM 3255 N N . PHE B 1 198 ? -21.5 8.719 -0.552 1 98.62 198 PHE B N 1
ATOM 3256 C CA . PHE B 1 198 ? -22.031 9.883 -1.25 1 98.62 198 PHE B CA 1
ATOM 3257 C C . PHE B 1 198 ? -22.938 9.453 -2.398 1 98.62 198 PHE B C 1
ATOM 3259 O O . PHE B 1 198 ? -23.734 10.258 -2.908 1 98.62 198 PHE B O 1
ATOM 3266 N N . ASP B 1 199 ? -22.766 8.227 -2.893 1 98.12 199 ASP B N 1
ATOM 3267 C CA . ASP B 1 199 ? -23.562 7.699 -3.99 1 98.12 199 ASP B CA 1
ATOM 3268 C C . ASP B 1 199 ? -24.172 6.348 -3.625 1 98.12 199 ASP B C 1
ATOM 3270 O O . ASP B 1 199 ? -23.547 5.305 -3.834 1 98.12 199 ASP B O 1
ATOM 3274 N N . PRO B 1 200 ? -25.375 6.348 -3.232 1 95.44 200 PRO B N 1
ATOM 3275 C CA . PRO B 1 200 ? -26.031 5.105 -2.818 1 95.44 200 PRO B CA 1
ATOM 3276 C C . PRO B 1 200 ? -26.125 4.082 -3.949 1 95.44 200 PRO B C 1
ATOM 3278 O O . PRO B 1 200 ? -26.359 2.896 -3.695 1 95.44 200 PRO B O 1
ATOM 3281 N N . SER B 1 201 ? -25.984 4.508 -5.145 1 97.12 201 SER B N 1
ATOM 3282 C CA . SER B 1 201 ? -26.062 3.592 -6.277 1 97.12 201 SER B CA 1
ATOM 3283 C C . SER B 1 201 ? -24.703 3.002 -6.613 1 97.12 201 SER B C 1
ATOM 3285 O O . SER B 1 201 ? -24.594 2.121 -7.469 1 97.12 201 SER B O 1
ATOM 3287 N N . PHE B 1 202 ? -23.672 3.525 -5.957 1 97.25 202 PHE B N 1
ATOM 3288 C CA . PHE B 1 202 ? -22.328 3.01 -6.188 1 97.25 202 PHE B CA 1
ATOM 3289 C C . PHE B 1 202 ? -22.219 1.553 -5.746 1 97.25 202 PHE B C 1
ATOM 3291 O O . PHE B 1 202 ? -22.578 1.214 -4.617 1 97.25 202 PHE B O 1
ATOM 3298 N N . GLU B 1 203 ? -21.812 0.674 -6.688 1 95.62 203 GLU B N 1
ATOM 3299 C CA . GLU B 1 203 ? -21.578 -0.734 -6.387 1 95.62 203 GLU B CA 1
ATOM 3300 C C . GLU B 1 203 ? -20.094 -1.03 -6.273 1 95.62 203 GLU B C 1
ATOM 3302 O O . GLU B 1 203 ? -19.359 -0.97 -7.27 1 95.62 203 GLU B O 1
ATOM 3307 N N . ARG B 1 204 ? -19.656 -1.413 -5.141 1 95.06 204 ARG B N 1
ATOM 3308 C CA . ARG B 1 204 ? -18.266 -1.769 -4.91 1 95.06 204 ARG B CA 1
ATOM 3309 C C . ARG B 1 204 ? -17.875 -3.002 -5.719 1 95.06 204 ARG B C 1
ATOM 3311 O O . ARG B 1 204 ? -18.656 -3.941 -5.848 1 95.06 204 ARG B O 1
ATOM 3318 N N . GLU B 1 205 ? -16.703 -2.957 -6.258 1 95.75 205 GLU B N 1
ATOM 3319 C CA . GLU B 1 205 ? -16.141 -4.203 -6.766 1 95.75 205 GLU B CA 1
ATOM 3320 C C . GLU B 1 205 ? -15.797 -5.16 -5.629 1 95.75 205 GLU B C 1
ATOM 3322 O O . GLU B 1 205 ? -15.398 -4.73 -4.547 1 95.75 205 GLU B O 1
ATOM 3327 N N . ASP B 1 206 ? -16.047 -6.426 -5.832 1 97.31 206 ASP B N 1
ATOM 3328 C CA . ASP B 1 206 ? -15.859 -7.434 -4.793 1 97.31 206 ASP B CA 1
ATOM 3329 C C . ASP B 1 206 ? -14.742 -8.406 -5.168 1 97.31 206 ASP B C 1
ATOM 3331 O O . ASP B 1 206 ? -14.82 -9.086 -6.191 1 97.31 206 ASP B O 1
ATOM 3335 N N . PHE B 1 207 ? -13.719 -8.43 -4.344 1 98.62 207 PHE B N 1
ATOM 3336 C CA . PHE B 1 207 ? -12.516 -9.227 -4.555 1 98.62 207 PHE B CA 1
ATOM 3337 C C . PHE B 1 207 ? -12.867 -10.695 -4.746 1 98.62 207 PHE B C 1
ATOM 3339 O O . PHE B 1 207 ? -12.344 -11.352 -5.648 1 98.62 207 PHE B O 1
ATOM 3346 N N . VAL B 1 208 ? -13.758 -11.266 -3.955 1 98.69 208 VAL B N 1
ATOM 3347 C CA . VAL B 1 208 ? -14.172 -12.664 -4.027 1 98.69 208 VAL B CA 1
ATOM 3348 C C . VAL B 1 208 ? -14.914 -12.914 -5.34 1 98.69 208 VAL B C 1
ATOM 3350 O O . VAL B 1 208 ? -14.656 -13.906 -6.027 1 98.69 208 VAL B O 1
ATOM 3353 N N . ASN B 1 209 ? -15.836 -11.992 -5.645 1 98.31 209 ASN B N 1
ATOM 3354 C CA . ASN B 1 209 ? -16.562 -12.133 -6.898 1 98.31 209 ASN B CA 1
ATOM 3355 C C . ASN B 1 209 ? -15.625 -12.141 -8.102 1 98.31 209 ASN B C 1
ATOM 3357 O O . ASN B 1 209 ? -15.828 -12.906 -9.047 1 98.31 209 ASN B O 1
ATOM 3361 N N . ILE B 1 210 ? -14.609 -11.289 -8.102 1 98.44 210 ILE B N 1
ATOM 3362 C CA . ILE B 1 210 ? -13.633 -11.242 -9.188 1 98.44 210 ILE B CA 1
ATOM 3363 C C . ILE B 1 210 ? -12.922 -12.594 -9.297 1 98.44 210 ILE B C 1
ATOM 3365 O O . ILE B 1 210 ? -12.75 -13.117 -10.398 1 98.44 210 ILE B O 1
ATOM 3369 N N . ILE B 1 211 ? -12.5 -13.141 -8.188 1 98.62 211 ILE B N 1
ATOM 3370 C CA . ILE B 1 211 ? -11.789 -14.422 -8.172 1 98.62 211 ILE B CA 1
ATOM 3371 C C . ILE B 1 211 ? -12.688 -15.516 -8.742 1 98.62 211 ILE B C 1
ATOM 3373 O O . ILE B 1 211 ? -12.273 -16.281 -9.609 1 98.62 211 ILE B O 1
ATOM 3377 N N . LEU B 1 212 ? -13.898 -15.562 -8.32 1 98.31 212 LEU B N 1
ATOM 3378 C CA . LEU B 1 212 ? -14.797 -16.672 -8.641 1 98.31 212 LEU B CA 1
ATOM 3379 C C . LEU B 1 212 ? -15.266 -16.578 -10.094 1 98.31 212 LEU B C 1
ATOM 3381 O O . LEU B 1 212 ? -15.578 -17.609 -10.703 1 98.31 212 LEU B O 1
ATOM 3385 N N . THR B 1 213 ? -15.273 -15.391 -10.695 1 97.69 213 THR B N 1
ATOM 3386 C CA . THR B 1 213 ? -15.922 -15.25 -11.992 1 97.69 213 THR B CA 1
ATOM 3387 C C . THR B 1 213 ? -14.891 -14.984 -13.086 1 97.69 213 THR B C 1
ATOM 3389 O O . THR B 1 213 ? -15.25 -14.812 -14.25 1 97.69 213 THR B O 1
ATOM 3392 N N . ASN B 1 214 ? -13.555 -14.922 -12.766 1 97.44 214 ASN B N 1
ATOM 3393 C CA . ASN B 1 214 ? -12.57 -14.625 -13.805 1 97.44 214 ASN B CA 1
ATOM 3394 C C . ASN B 1 214 ? -12.477 -15.75 -14.828 1 97.44 214 ASN B C 1
ATOM 3396 O O . ASN B 1 214 ? -13.219 -16.734 -14.75 1 97.44 214 ASN B O 1
ATOM 3400 N N . THR B 1 215 ? -11.578 -15.68 -15.805 1 95.56 215 THR B N 1
ATOM 3401 C CA . THR B 1 215 ? -11.633 -16.5 -17.016 1 95.56 215 THR B CA 1
ATOM 3402 C C . THR B 1 215 ? -10.812 -17.766 -16.844 1 95.56 215 THR B C 1
ATOM 3404 O O . THR B 1 215 ? -10.766 -18.609 -17.75 1 95.56 215 THR B O 1
ATOM 3407 N N . TRP B 1 216 ? -10.133 -17.922 -15.695 1 97.25 216 TRP B N 1
ATOM 3408 C CA . TRP B 1 216 ? -9.43 -19.188 -15.469 1 97.25 216 TRP B CA 1
ATOM 3409 C C . TRP B 1 216 ? -10.414 -20.359 -15.453 1 97.25 216 TRP B C 1
ATOM 3411 O O . TRP B 1 216 ? -11.477 -20.266 -14.836 1 97.25 216 TRP B O 1
ATOM 3421 N N . PRO B 1 217 ? -10.086 -21.422 -16.078 1 89.75 217 PRO B N 1
ATOM 3422 C CA . PRO B 1 217 ? -10.953 -22.609 -16 1 89.75 217 PRO B CA 1
ATOM 3423 C C . PRO B 1 217 ? -10.812 -23.359 -14.688 1 89.75 217 PRO B C 1
ATOM 3425 O O . PRO B 1 217 ? -9.75 -23.312 -14.055 1 89.75 217 PRO B O 1
ATOM 3428 N N . GLU B 1 218 ? -11.961 -23.828 -14.023 1 80.75 218 GLU B N 1
ATOM 3429 C CA . GLU B 1 218 ? -11.906 -24.719 -12.867 1 80.75 218 GLU B CA 1
ATOM 3430 C C . GLU B 1 218 ? -12.156 -26.156 -13.281 1 80.75 218 GLU B C 1
ATOM 3432 O O . GLU B 1 218 ? -12.875 -26.422 -14.25 1 80.75 218 GLU B O 1
#

Radius of gyration: 22.41 Å; Cα contacts (8 Å, |Δi|>4): 723; chains: 2; bounding box: 52×83×49 Å

Solvent-accessible surface area (backbone atoms only — not comparable to full-atom values): 22632 Å² total; per-residue (Å²): 129,81,77,70,77,63,68,54,62,47,66,87,43,68,48,68,86,42,73,66,51,54,51,50,51,54,55,42,56,74,70,38,57,71,70,56,39,26,48,20,53,44,17,31,53,45,9,50,52,50,24,56,76,70,72,44,80,49,59,62,65,52,25,39,51,21,18,54,30,31,60,52,12,42,29,85,67,38,23,83,70,43,66,64,32,37,27,45,50,10,12,53,51,48,28,51,56,37,46,77,71,67,48,54,68,66,60,25,47,47,31,22,50,13,14,48,36,47,68,40,70,84,52,38,78,79,51,58,48,37,20,21,24,31,26,45,3,44,33,28,73,57,42,35,47,66,43,85,78,49,54,68,68,42,55,50,43,45,37,69,77,33,59,61,79,60,37,61,64,51,51,52,49,47,51,32,64,22,37,67,77,25,59,79,44,21,50,41,34,40,54,42,42,42,43,39,71,78,31,83,83,55,74,81,80,50,55,54,60,41,34,71,66,35,83,68,85,118,129,80,77,70,75,64,66,56,63,48,67,87,43,68,48,68,87,44,72,65,51,52,51,51,51,53,54,42,56,74,70,38,56,70,69,57,39,27,47,19,52,45,16,31,52,44,9,51,50,52,24,56,76,71,72,43,80,50,58,62,65,52,26,40,51,22,19,54,29,32,60,52,13,43,30,84,66,38,22,82,70,42,66,63,33,37,27,45,49,10,13,52,51,48,26,52,58,36,46,76,70,67,48,52,69,68,62,26,46,46,30,21,50,12,15,47,37,46,68,39,69,81,51,39,77,79,50,56,48,37,20,21,24,32,25,46,3,43,33,26,72,56,42,34,47,69,43,84,78,49,55,70,67,42,54,50,44,45,39,70,78,32,60,61,80,60,35,62,64,51,52,51,50,46,51,34,64,21,36,67,77,27,60,78,44,22,49,42,34,40,54,43,43,42,45,40,71,78,33,83,81,56,74,77,78,49,55,54,60,42,35,70,65,36,82,68,84,116

Secondary structure (DSSP, 8-state):
--------EETTEEPP-SHHHHHHHHHHHHHS-HHHHHHHHHHHHHHHHHHHHHT----HHHHHHHHHHTTGGGSTTHHHH--S-HHHHHHHHHHHHHHHTT--HHHHHHHHHHHHTTTSTTSGGGS-HHHHHHHHHHIIIII-TTGGGS-HHHHHHHHHHS--TTHHHHHHHHHHHHHTT-GGGGTTSTHHHHHHHH-TT-----HHHHHHHSS---/--------EETTEEPP-SHHHHHHHHHHHHHS-HHHHHHHHHHHHHHHHHHHHHT----HHHHHHHHHHTTGGGSTTHHHH--S-HHHHHHHHHHHHHHHTT--HHHHHHHHHHHHTTTSTTSGGGS-HHHHHHHHHHIIIII-TTGGGS-HHHHHHHHHHS--TTHHHHHHHHHHHHHTT-GGGGTTSTHHHHHHHH-TT-----HHHHHHHSS---